Protein AF-A0A9P3LAI1-F1 (afdb_monomer_lite)

Organism: NCBI:txid48140

Foldseek 3Di:
DDPDDDDDDDLVRVLCVLLVVLVVVVVVVVVVCVVPPDPQDAAAADVVGDVLALVNLLVLLCCLLVPDDDDDLVSLQCNLVSLVSNLVLLLQSLVCSLVVNRDPCSNSRHDPDPSVLLSSLLSSLSSCLVPVVSLVSSCVSHVCVCCSQQVDDQDLDDLLVVLLVLVVVQVPALQRAPVSVVVSVVSLVSSLSSQSSQSSLSNSLSSLLSLLPDDDPDPVSVVSNVSSLVNLLCQQPPCSNDVSVNNAQSNVSSCLVQLVDQVSLLVSLLSLNLLSLLLCLLDHPCNVPRSVVSLVSHDLNSLPNHDLSSLLSNLLSVVSNCVRVHLVCLLDLSVLVVVLSCCLPPNLPSLVSNCLSALQPNPSVQVSVVCVVPVVQQNDSVSSSVSSVVVVVPFPLNSLLSSLLSDRLNRLLNCLVVFAAPQPPDPLSVVSVVVSVVDDPPDDDVVSSVSSSCRGNVWDADPQQRHGTHSDPVSCVNCCVVCVVVSVVRSVVVVVD

Radius of gyration: 27.03 Å; chains: 1; bounding box: 71×59×80 Å

Secondary structure (DSSP, 8-state):
---PPPPPPPHHHHHHHHHHHHHHHHHHHHHHHHHH----PPBPP-SSPPTTSHHHHHHHHHHHHT-SS---HHHHHHHHHHHHHHHHHHHHHHHHHHHS---GGGGG-B-S-HHHHHHHHHHHHHHHHH-HHHHHHHHHH-TTHHIIIIISPP--HHHHHHHHHHHHHHHH-TT--HHHHHHHHHHHHHHHT--HHHHHHHHHHHHHHHHHHSPPSSHHHHHHHHHHHHHHHHHHHSHHHHTTTSSHHHHHHHHHHHHT-HHHHHHHIIIIIHHHHHHHHHH-TTIIIIIHHHHHT--GGGGSS--HHHHHHHHHHHHHHHHHH-GGGGGSHHHHHHHHHHHHHH-SHHHHHGGGS-SS-THHHHHHHHHHH-GGGGSSHHHHHHHHHHHHT--HHHHHHHHHHHS-HHHHHHGGGTSS---TT-HHHHHHHHHHTT--TT---HHHHHHHHHHHHTPEEPTTTSS-EESSHHHHHHHHHHHHHHHHHHHHHTT--

Sequence (497 aa):
MSIVPRRQETVQEQVFARLASARMGSIMQTLGQTLFGDEFAAAPLRNPPIATGMTDTMGKIKAIVLKQGALTQDEYKQVPALLRRLRQLLRIYYDARLSGRKPAEFKYCDIQDISDVGLDLHECGITLQLMPTRLRALFRLAPDMDTFLLDEPLDLGKWRNEAFAATEAVAADPESNDDDRMTAFDKEDKAGKDLSAYQMAFFVGDILVAWVLLSPLDSTEERRAARAMERLVEYSSAPPYRKGQALGDSLTDAMRPLYGNTPALVRFAQAGGLPSLFDDWASATAKDGYIKSAVEALPVNAWEKQTPESLLGAMRGLVNKLEVDGEQIVNTRLFAHIVFQIYSRYGLPPFERAASLSDSCILFHFLHRRIARKPAQYRSYEAIRGLLRRYTHVARTTRKRCGWRILTVSGRWDCIDLYGCANEGCPEKRALHALRERRTRGVRDPEVEERLFKWGGESKACTNCNTVSYCSKECQSAHWSQHKKACKKKAETELEI

pLDDT: mean 92.21, std 8.82, range [33.09, 98.75]

Structure (mmCIF, N/CA/C/O backbone):
data_AF-A0A9P3LAI1-F1
#
_entry.id   AF-A0A9P3LAI1-F1
#
loop_
_atom_site.group_PDB
_atom_site.id
_atom_site.type_symbol
_atom_site.label_atom_id
_atom_site.label_alt_id
_atom_site.label_comp_id
_atom_site.label_asym_id
_atom_site.label_entity_id
_atom_site.label_seq_id
_atom_site.pdbx_PDB_ins_code
_atom_site.Cartn_x
_atom_site.Cartn_y
_atom_site.Cartn_z
_atom_site.occupancy
_atom_site.B_iso_or_equiv
_atom_site.auth_seq_id
_atom_site.auth_comp_id
_atom_site.auth_asym_id
_atom_site.auth_atom_id
_atom_site.pdbx_PDB_model_num
ATOM 1 N N . MET A 1 1 ? 14.830 35.643 26.448 1.00 39.66 1 MET A N 1
ATOM 2 C CA . MET A 1 1 ? 13.461 35.303 26.005 1.00 39.66 1 MET A CA 1
ATOM 3 C C . MET A 1 1 ? 12.897 34.299 26.992 1.00 39.66 1 MET A C 1
ATOM 5 O O . MET A 1 1 ? 13.431 33.204 27.085 1.00 39.66 1 MET A O 1
ATOM 9 N N . SER A 1 2 ? 11.915 34.711 27.795 1.00 33.09 2 SER A N 1
ATOM 10 C CA . SER A 1 2 ? 11.260 33.833 28.768 1.00 33.09 2 SER A CA 1
ATOM 11 C C . SER A 1 2 ? 10.443 32.790 28.005 1.00 33.09 2 SER A C 1
ATOM 13 O O . SER A 1 2 ? 9.542 33.154 27.250 1.00 33.09 2 SER A O 1
ATOM 15 N N . ILE A 1 3 ? 10.809 31.513 28.125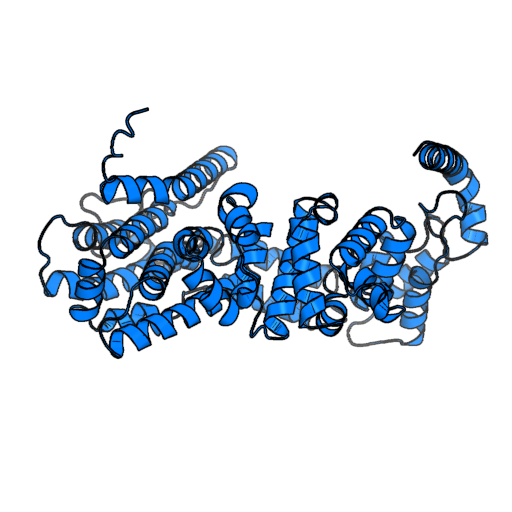 1.00 40.84 3 ILE A N 1
ATOM 16 C CA . ILE A 1 3 ? 10.052 30.404 27.540 1.00 40.84 3 ILE A CA 1
ATOM 17 C C . ILE A 1 3 ? 8.797 30.255 28.397 1.00 40.84 3 ILE A C 1
ATOM 19 O O . ILE A 1 3 ? 8.832 29.662 29.472 1.00 40.84 3 ILE A O 1
ATOM 23 N N . VAL A 1 4 ? 7.697 30.852 27.942 1.00 37.47 4 VAL A N 1
ATOM 24 C CA . VAL A 1 4 ? 6.373 30.603 28.514 1.00 37.47 4 VAL A CA 1
ATOM 25 C C . VAL A 1 4 ? 6.103 29.096 28.386 1.00 37.47 4 VAL A C 1
ATOM 27 O O . VAL A 1 4 ? 6.199 28.572 27.271 1.00 37.47 4 VAL A O 1
ATOM 30 N N . PRO A 1 5 ? 5.803 28.370 29.480 1.00 44.62 5 PRO A N 1
ATOM 31 C CA . PRO A 1 5 ? 5.506 26.947 29.396 1.00 44.62 5 PRO A CA 1
ATOM 32 C C . PRO A 1 5 ? 4.287 26.740 28.493 1.00 44.62 5 PRO A C 1
ATOM 34 O O . PRO A 1 5 ? 3.225 27.317 28.737 1.00 44.62 5 PRO A O 1
ATOM 37 N N . ARG A 1 6 ? 4.424 25.926 27.437 1.00 55.66 6 ARG A N 1
ATOM 38 C CA . ARG A 1 6 ? 3.272 25.494 26.634 1.00 55.66 6 ARG A CA 1
ATOM 39 C C . ARG A 1 6 ? 2.295 24.770 27.561 1.00 55.66 6 ARG A C 1
ATOM 41 O O . ARG A 1 6 ? 2.678 23.803 28.218 1.00 55.66 6 ARG A O 1
ATOM 48 N N . ARG A 1 7 ? 1.044 25.239 27.610 1.00 74.31 7 ARG A N 1
ATOM 49 C CA . ARG A 1 7 ? -0.066 24.530 28.260 1.00 74.31 7 ARG A CA 1
ATOM 50 C C . ARG A 1 7 ? -0.100 23.093 27.729 1.00 74.31 7 ARG A C 1
ATOM 52 O O . ARG A 1 7 ? -0.010 22.897 26.520 1.00 74.31 7 ARG A O 1
ATOM 59 N N . GLN A 1 8 ? -0.211 22.109 28.621 1.00 74.56 8 GLN A N 1
ATOM 60 C CA . GLN A 1 8 ? -0.425 20.723 28.209 1.00 74.56 8 GLN A CA 1
ATOM 61 C C . GLN A 1 8 ? -1.781 20.614 27.507 1.00 74.56 8 GLN A C 1
ATOM 63 O O . GLN A 1 8 ? -2.802 21.009 28.071 1.00 74.56 8 GLN A O 1
ATOM 68 N N . GLU A 1 9 ? -1.768 20.105 26.277 1.00 83.81 9 GLU A N 1
ATOM 69 C CA . GLU A 1 9 ? -2.979 19.841 25.502 1.00 83.81 9 GLU A CA 1
ATOM 70 C C . GLU A 1 9 ? -3.813 18.757 26.188 1.00 83.81 9 GLU A C 1
ATOM 72 O O . GLU A 1 9 ? -3.302 17.708 26.597 1.00 83.81 9 GLU A O 1
ATOM 77 N N . THR A 1 10 ? -5.114 19.000 26.297 1.00 90.25 10 THR A N 1
ATOM 78 C CA . THR A 1 10 ? -6.090 18.018 26.770 1.00 90.25 10 THR A CA 1
ATOM 79 C C . THR A 1 10 ? -6.171 16.826 25.811 1.00 90.25 10 THR A C 1
ATOM 81 O O . THR A 1 10 ? -5.845 16.933 24.628 1.00 90.25 10 THR A O 1
ATOM 84 N N . VAL A 1 11 ? -6.656 15.675 26.294 1.00 89.12 11 VAL A N 1
ATOM 85 C CA . VAL A 1 11 ? -6.874 14.492 25.435 1.00 89.12 11 VAL A CA 1
ATOM 86 C C . VAL A 1 11 ? -7.787 14.834 24.254 1.00 89.12 11 VAL A C 1
ATOM 88 O O . VAL A 1 11 ? -7.514 14.416 23.138 1.00 89.12 11 VAL A O 1
ATOM 91 N N . GLN A 1 12 ? -8.827 15.643 24.471 1.00 89.94 12 GLN A N 1
ATOM 92 C CA . GLN A 1 12 ? -9.755 16.055 23.413 1.00 89.94 12 GLN A CA 1
ATOM 93 C C . GLN A 1 12 ? -9.075 16.899 22.325 1.00 89.94 12 GLN A C 1
ATOM 95 O O . GLN A 1 12 ? -9.299 16.653 21.142 1.00 89.94 12 GLN A O 1
ATOM 100 N N . GLU A 1 13 ? -8.215 17.850 22.703 1.00 91.88 13 GLU A N 1
ATOM 101 C CA . GLU A 1 13 ? -7.439 18.655 21.745 1.00 91.88 13 GLU A CA 1
ATOM 102 C C . GLU A 1 13 ? -6.497 17.767 20.914 1.00 91.88 13 GLU A C 1
ATOM 104 O O . GLU A 1 13 ? -6.423 17.913 19.692 1.00 91.88 13 GLU A O 1
ATOM 109 N N . GLN A 1 14 ? -5.851 16.783 21.547 1.00 92.44 14 GLN A N 1
ATOM 110 C CA . GLN A 1 14 ? -4.977 15.828 20.858 1.00 92.44 14 GLN A CA 1
ATOM 111 C C . GLN A 1 14 ? -5.746 14.888 19.915 1.00 92.44 14 GLN A C 1
ATOM 113 O O . GLN A 1 14 ? -5.283 14.630 18.802 1.00 92.44 14 GLN A O 1
ATOM 118 N N . VAL A 1 15 ? -6.924 14.393 20.322 1.00 93.56 15 VAL A N 1
ATOM 119 C CA . VAL A 1 15 ? -7.816 13.595 19.458 1.00 93.56 15 VAL A CA 1
ATOM 120 C C . VAL A 1 15 ? -8.216 14.413 18.233 1.00 93.56 15 VAL A C 1
ATOM 122 O O . VAL A 1 15 ? -8.055 13.951 17.104 1.00 93.56 15 VAL A O 1
ATOM 125 N N . PHE A 1 16 ? -8.668 15.653 18.436 1.00 92.62 16 PHE A N 1
ATOM 126 C CA . PHE A 1 16 ? -9.058 16.544 17.346 1.00 92.62 16 PHE A CA 1
ATOM 127 C C . PHE A 1 16 ? -7.908 16.781 16.358 1.00 92.62 16 PHE A C 1
ATOM 129 O O . PHE A 1 16 ? -8.103 16.670 15.146 1.00 92.62 16 PHE A O 1
ATOM 136 N N . ALA A 1 17 ? -6.701 17.051 16.864 1.00 90.75 17 ALA A N 1
ATOM 137 C CA . ALA A 1 17 ? -5.518 17.258 16.034 1.00 90.75 17 ALA A CA 1
ATOM 138 C C . ALA A 1 17 ? -5.156 16.013 15.205 1.00 90.75 17 ALA A C 1
ATOM 140 O O . ALA A 1 17 ? -4.794 16.138 14.034 1.00 90.75 17 ALA A O 1
ATOM 141 N N . ARG A 1 18 ? -5.286 14.809 15.778 1.00 90.56 18 ARG A N 1
ATOM 142 C CA . ARG A 1 18 ? -5.008 13.548 15.068 1.00 90.56 18 ARG A CA 1
ATOM 143 C C . ARG A 1 18 ? -6.061 13.217 14.010 1.00 90.56 18 ARG A C 1
ATOM 145 O O . ARG A 1 18 ? -5.693 12.770 12.929 1.00 90.56 18 ARG A O 1
ATOM 152 N N . LEU A 1 19 ? -7.330 13.536 14.266 1.00 92.38 19 LEU A N 1
ATOM 153 C CA . LEU A 1 19 ? -8.432 13.334 13.316 1.00 92.38 19 LEU A CA 1
ATOM 154 C C . LEU A 1 19 ? -8.432 14.315 12.136 1.00 92.38 19 LEU A C 1
ATOM 156 O O . LEU A 1 19 ? -9.114 14.064 11.143 1.00 92.38 19 LEU A O 1
ATOM 160 N N . ALA A 1 20 ? -7.705 15.434 12.221 1.00 88.75 20 ALA A N 1
ATOM 161 C CA . ALA A 1 20 ? -7.793 16.520 11.243 1.00 88.75 20 ALA A CA 1
ATOM 162 C C . ALA A 1 20 ? -7.550 16.061 9.793 1.00 88.75 20 ALA A C 1
ATOM 164 O O . ALA A 1 20 ? -8.259 16.486 8.882 1.00 88.75 20 ALA A O 1
ATOM 165 N N . SER A 1 21 ? -6.584 15.163 9.577 1.00 83.31 21 SER A N 1
ATOM 166 C CA . SER A 1 21 ? -6.278 14.652 8.236 1.00 83.31 21 SER A CA 1
ATOM 167 C C . SER A 1 21 ? -7.351 13.705 7.707 1.00 83.31 21 SER A C 1
ATOM 169 O O . SER A 1 21 ? -7.763 13.857 6.560 1.00 83.31 21 SER A O 1
ATOM 171 N N . ALA A 1 22 ? -7.829 12.774 8.536 1.00 87.75 22 ALA A N 1
ATOM 172 C CA . ALA A 1 22 ? -8.884 11.837 8.157 1.00 87.75 22 ALA A CA 1
ATOM 173 C C . ALA A 1 22 ? -10.193 12.580 7.838 1.00 87.75 22 ALA A C 1
ATOM 175 O O . ALA A 1 22 ? -10.850 12.298 6.838 1.00 87.75 22 ALA A O 1
ATOM 176 N N . ARG A 1 23 ? -10.527 13.611 8.630 1.00 89.19 23 ARG A N 1
ATOM 177 C CA . ARG A 1 23 ? -11.674 14.497 8.373 1.00 89.19 23 ARG A CA 1
ATOM 178 C C . ARG A 1 23 ? -11.537 15.252 7.056 1.00 89.19 23 ARG A C 1
ATOM 180 O O . ARG A 1 23 ? -12.503 15.334 6.310 1.00 89.19 23 ARG A O 1
ATOM 187 N N . MET A 1 24 ? -10.350 15.777 6.747 1.00 84.62 24 MET A N 1
ATOM 188 C CA . MET A 1 24 ? -10.107 16.431 5.458 1.00 84.62 24 MET A CA 1
ATOM 189 C C . MET A 1 24 ? -10.285 15.455 4.286 1.00 84.62 24 MET A C 1
ATOM 191 O O . MET A 1 24 ? -10.899 15.814 3.284 1.00 84.62 24 MET A O 1
ATOM 195 N N . GLY A 1 25 ? -9.800 14.216 4.427 1.00 81.69 25 GLY A N 1
ATOM 196 C CA . GLY A 1 25 ? -10.002 13.155 3.437 1.00 81.69 25 GLY A CA 1
ATOM 197 C C . GLY A 1 25 ? -11.483 12.839 3.204 1.00 81.69 25 GLY A C 1
ATOM 198 O O . GLY A 1 25 ? -11.930 12.829 2.059 1.00 81.69 25 GLY A O 1
ATOM 199 N N . SER A 1 26 ? -12.258 12.675 4.281 1.00 82.50 26 SER A N 1
ATOM 200 C CA . SER A 1 26 ? -13.713 12.467 4.214 1.00 82.50 26 SER A CA 1
ATOM 201 C C . SER A 1 26 ? -14.430 13.643 3.536 1.00 82.50 26 SER A C 1
ATOM 203 O O . SER A 1 26 ? -15.194 13.421 2.603 1.00 82.50 26 SER A O 1
ATOM 205 N N . ILE A 1 27 ? -14.101 14.895 3.879 1.00 83.62 27 ILE A N 1
ATOM 206 C CA . ILE A 1 27 ? -14.678 16.085 3.223 1.00 83.62 27 ILE A CA 1
ATOM 207 C C . ILE A 1 27 ? -14.414 16.078 1.710 1.00 83.62 27 ILE A C 1
ATOM 209 O O . ILE A 1 27 ? -15.322 16.346 0.921 1.00 83.62 27 ILE A O 1
ATOM 213 N N . MET A 1 28 ? -13.185 15.761 1.289 1.00 81.06 28 MET A N 1
ATOM 214 C CA . MET A 1 28 ? -12.837 15.674 -0.134 1.00 81.06 28 MET A CA 1
ATOM 215 C C . MET A 1 28 ? -13.603 14.552 -0.844 1.00 81.06 28 MET A C 1
ATOM 217 O O . MET A 1 28 ? -14.041 14.731 -1.982 1.00 81.06 28 MET A O 1
ATOM 221 N N . GLN A 1 29 ? -13.808 13.420 -0.169 1.00 78.50 29 GLN A N 1
ATOM 222 C CA . GLN A 1 29 ? -14.599 12.310 -0.691 1.00 78.50 29 GLN A CA 1
ATOM 223 C C . GLN A 1 29 ? -16.074 12.698 -0.867 1.00 78.50 29 GLN A C 1
ATOM 225 O O . GLN A 1 29 ? -16.623 12.493 -1.951 1.00 78.50 29 GLN A O 1
ATOM 230 N N . THR A 1 30 ? -16.699 13.309 0.143 1.00 78.50 30 THR A N 1
ATOM 231 C CA . THR A 1 30 ? -18.092 13.783 0.081 1.00 78.50 30 THR A CA 1
ATOM 232 C C . THR A 1 30 ? -18.275 14.837 -1.015 1.00 78.50 30 THR A C 1
ATOM 234 O O . THR A 1 30 ? -19.259 14.805 -1.759 1.00 78.50 30 THR A O 1
ATOM 237 N N . LEU A 1 31 ? -17.309 15.751 -1.177 1.00 77.88 31 LEU A N 1
ATOM 238 C CA . LEU A 1 31 ? -17.317 16.728 -2.269 1.00 77.88 31 LEU A CA 1
ATOM 239 C C . LEU A 1 31 ? -17.274 16.032 -3.636 1.00 77.88 31 LEU A C 1
ATOM 241 O O . LEU A 1 31 ? -18.056 16.372 -4.522 1.00 77.88 31 LEU A O 1
ATOM 245 N N . GLY A 1 32 ? -16.412 15.024 -3.794 1.00 76.12 32 GLY A N 1
ATOM 246 C CA . GLY A 1 32 ? -16.351 14.206 -5.004 1.00 76.12 32 GLY A CA 1
ATOM 247 C C . GLY A 1 32 ? -17.676 13.499 -5.302 1.00 76.12 32 GLY A C 1
ATOM 248 O O . GLY A 1 32 ? -18.183 13.595 -6.416 1.00 76.12 32 GLY A O 1
ATOM 249 N N . GLN A 1 33 ? -18.289 12.858 -4.305 1.00 77.56 33 GLN A N 1
ATOM 250 C CA . GLN A 1 33 ? -19.597 12.205 -4.461 1.00 77.56 33 GLN A CA 1
ATOM 251 C C . GLN A 1 33 ? -20.697 13.195 -4.857 1.00 77.56 33 GLN A C 1
ATOM 253 O O . GLN A 1 33 ? -21.538 12.879 -5.694 1.00 77.56 33 GLN A O 1
ATOM 258 N N . THR A 1 34 ? -20.673 14.406 -4.302 1.00 76.00 34 THR A N 1
ATOM 259 C CA . THR A 1 34 ? -21.650 15.453 -4.637 1.00 76.00 34 THR A CA 1
ATOM 260 C C . THR A 1 34 ? -21.491 15.936 -6.081 1.00 76.00 34 THR A C 1
ATOM 262 O O . THR A 1 34 ? -22.483 16.208 -6.753 1.00 76.00 34 THR A O 1
ATOM 265 N N . LEU A 1 35 ? -20.252 16.036 -6.573 1.00 75.75 35 LEU A N 1
ATOM 266 C CA . LEU A 1 35 ? -19.952 16.515 -7.925 1.00 75.75 35 LEU A CA 1
ATOM 267 C C . LEU A 1 35 ? -20.168 15.453 -9.011 1.00 75.75 35 LEU A C 1
ATOM 269 O O . LEU A 1 35 ? -20.557 15.801 -10.124 1.00 75.75 35 LEU A O 1
ATOM 273 N N . PHE A 1 36 ? -19.902 14.182 -8.705 1.00 72.12 36 PHE A N 1
ATOM 274 C CA . PHE A 1 36 ? -19.889 13.097 -9.694 1.00 72.12 36 PHE A CA 1
ATOM 275 C C . PHE A 1 36 ? -21.018 12.069 -9.518 1.00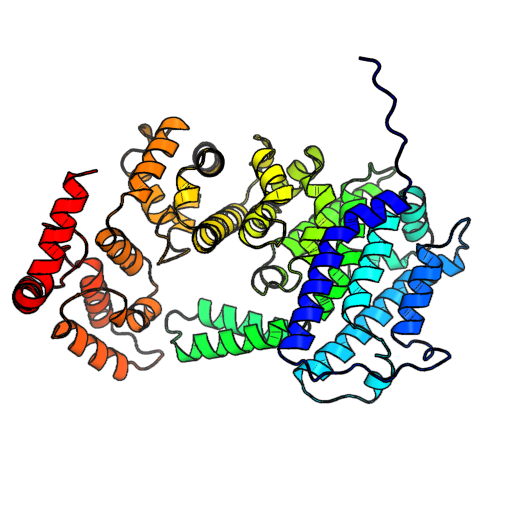 72.12 36 PHE A C 1
ATOM 277 O O . PHE A 1 36 ? -21.185 11.213 -10.383 1.00 72.12 36 PHE A O 1
ATOM 284 N N . GLY A 1 37 ? -21.813 12.189 -8.450 1.00 57.03 37 GLY A N 1
ATOM 285 C CA . GLY A 1 37 ? -22.948 11.325 -8.133 1.00 57.03 37 GLY A CA 1
ATOM 286 C C . GLY A 1 37 ? -22.533 9.979 -7.528 1.00 57.03 37 GLY A C 1
ATOM 287 O O . GLY A 1 37 ? -21.796 9.205 -8.132 1.00 57.03 37 GLY A O 1
ATOM 288 N N . ASP A 1 38 ? -23.052 9.664 -6.341 1.00 69.06 38 ASP A N 1
ATOM 289 C CA . ASP A 1 38 ? -23.030 8.315 -5.761 1.00 69.06 38 ASP A CA 1
ATOM 290 C C . ASP A 1 38 ? -24.464 7.960 -5.353 1.00 69.06 38 ASP A C 1
ATOM 292 O O . ASP A 1 38 ? -25.012 8.506 -4.398 1.00 69.06 38 ASP A O 1
ATOM 296 N N . GLU A 1 39 ? -25.119 7.097 -6.128 1.00 69.69 39 GLU A N 1
ATOM 297 C CA . GLU A 1 39 ? -26.556 6.826 -5.975 1.00 69.69 39 GLU A CA 1
ATOM 298 C C . GLU A 1 39 ? -26.873 5.827 -4.843 1.00 69.69 39 GLU A C 1
ATOM 300 O O . GLU A 1 39 ? -28.042 5.552 -4.550 1.00 69.69 39 GLU A O 1
ATOM 305 N N . PHE A 1 40 ? -25.860 5.252 -4.181 1.00 87.75 40 PHE A N 1
ATOM 306 C CA . PHE A 1 40 ? -26.084 4.211 -3.178 1.00 87.75 40 PHE A CA 1
ATOM 307 C C . PHE A 1 40 ? -26.297 4.768 -1.761 1.00 87.75 40 PHE A C 1
ATOM 309 O O . PHE A 1 40 ? -25.362 4.941 -0.982 1.00 87.75 40 PHE A O 1
ATOM 316 N N . ALA A 1 41 ? -27.562 4.970 -1.389 1.00 87.38 41 ALA A N 1
ATOM 317 C CA . ALA A 1 41 ? -27.939 5.415 -0.047 1.00 87.38 41 ALA A CA 1
ATOM 318 C C . ALA A 1 41 ? -28.074 4.268 0.977 1.00 87.38 41 ALA A C 1
ATOM 320 O O . ALA A 1 41 ? -28.590 3.180 0.667 1.00 87.38 41 ALA A O 1
ATOM 321 N N . ALA A 1 42 ? -27.675 4.570 2.218 1.00 90.62 42 ALA A N 1
ATOM 322 C CA . ALA A 1 42 ? -27.919 3.774 3.422 1.00 90.62 42 ALA A CA 1
ATOM 323 C C . ALA A 1 42 ? -29.424 3.591 3.714 1.00 90.62 42 ALA A C 1
ATOM 325 O O . ALA A 1 42 ? -30.289 4.144 3.025 1.00 90.62 42 ALA A O 1
ATOM 326 N N . ALA A 1 43 ? -29.764 2.770 4.712 1.00 91.69 43 ALA A N 1
ATOM 327 C CA . ALA A 1 43 ? -31.156 2.636 5.130 1.00 91.69 43 ALA A CA 1
ATOM 328 C C . ALA A 1 43 ? -31.648 3.929 5.812 1.00 91.69 43 ALA A C 1
ATOM 330 O O . ALA A 1 43 ? -30.858 4.594 6.484 1.00 91.69 43 ALA A O 1
ATOM 331 N N . PRO A 1 44 ? -32.940 4.290 5.675 1.00 91.56 44 PRO A N 1
ATOM 332 C CA . PRO A 1 44 ? -33.475 5.496 6.296 1.00 91.56 44 PRO A CA 1
ATOM 333 C C . PRO A 1 44 ? -33.265 5.505 7.811 1.00 91.56 44 PRO A C 1
ATOM 335 O O . PRO A 1 44 ? -33.574 4.523 8.493 1.00 91.56 44 PRO A O 1
ATOM 338 N N . LEU A 1 45 ? -32.798 6.641 8.328 1.00 92.44 45 LEU A N 1
ATOM 339 C CA . LEU A 1 45 ? -32.683 6.873 9.764 1.00 92.44 45 LEU A CA 1
ATOM 340 C C . LEU A 1 45 ? -34.056 6.811 10.440 1.00 92.44 45 LEU A C 1
ATOM 342 O O . LEU A 1 45 ? -35.075 7.218 9.875 1.00 92.44 45 LEU A O 1
ATOM 346 N N . ARG A 1 46 ? -34.072 6.329 11.684 1.00 91.31 46 ARG A N 1
ATOM 347 C CA . ARG A 1 46 ? -35.251 6.344 12.556 1.00 91.31 46 ARG A CA 1
ATOM 348 C C . ARG A 1 46 ? -34.962 7.127 13.829 1.00 91.31 46 ARG A C 1
ATOM 350 O O . ARG A 1 46 ? -33.819 7.212 14.267 1.00 91.31 46 ARG A O 1
ATOM 357 N N . ASN A 1 47 ? -36.016 7.676 14.425 1.00 89.06 47 ASN A N 1
ATOM 358 C CA . ASN A 1 47 ? -35.962 8.306 15.736 1.00 89.06 47 ASN A CA 1
ATOM 359 C C . ASN A 1 47 ? -37.013 7.645 16.653 1.00 89.06 47 ASN A C 1
ATOM 361 O O . ASN A 1 47 ? -38.206 7.865 16.428 1.00 89.06 47 ASN A O 1
ATOM 365 N N . PRO A 1 48 ? -36.611 6.811 17.634 1.00 90.50 48 PRO A N 1
ATOM 366 C CA . PRO A 1 48 ? -35.230 6.455 17.992 1.00 90.50 48 PRO A CA 1
ATOM 367 C C . PRO A 1 48 ? -34.532 5.557 16.941 1.00 90.50 48 PRO A C 1
ATOM 369 O O . PRO A 1 48 ? -35.226 4.933 16.129 1.00 90.50 48 PRO A O 1
ATOM 372 N N . PRO A 1 49 ? -33.182 5.469 16.952 1.00 94.50 49 PRO A N 1
ATOM 373 C CA . PRO A 1 49 ? -32.425 4.565 16.081 1.00 94.50 49 PRO A CA 1
ATOM 374 C C . PRO A 1 49 ? -32.876 3.109 16.202 1.00 94.50 49 PRO A C 1
ATOM 376 O O . PRO A 1 49 ? -33.380 2.683 17.247 1.00 94.50 49 PRO A O 1
ATOM 379 N N . ILE A 1 50 ? -32.685 2.319 15.142 1.00 95.56 50 ILE A N 1
ATOM 380 C CA . ILE A 1 50 ? -33.079 0.908 15.168 1.00 95.56 50 ILE A CA 1
ATOM 381 C C . ILE A 1 50 ? -32.179 0.177 16.165 1.00 95.56 50 ILE A C 1
ATOM 383 O O . ILE A 1 50 ? -30.958 0.224 16.053 1.00 95.56 50 ILE A O 1
ATOM 387 N N . ALA A 1 51 ? -32.769 -0.538 17.126 1.00 96.56 51 ALA A N 1
ATOM 388 C CA . ALA A 1 51 ? -32.002 -1.347 18.069 1.00 96.56 51 ALA A CA 1
ATOM 389 C C . ALA A 1 51 ? -31.103 -2.337 17.311 1.00 96.56 51 ALA A C 1
ATOM 391 O O . ALA A 1 51 ? -31.581 -3.066 16.437 1.00 96.56 51 ALA A O 1
ATOM 392 N N . THR A 1 52 ? -29.810 -2.376 17.650 1.00 96.44 52 THR A N 1
ATOM 393 C CA . THR A 1 52 ? -28.757 -3.144 16.949 1.00 96.44 52 THR A CA 1
ATOM 394 C C . THR A 1 52 ? -28.496 -2.716 15.497 1.00 96.44 52 THR A C 1
ATOM 396 O O . THR A 1 52 ? -27.806 -3.427 14.759 1.00 96.44 52 THR A O 1
ATOM 399 N N . GLY A 1 53 ? -29.055 -1.578 15.084 1.00 97.62 53 GLY A N 1
ATOM 400 C CA . GLY A 1 53 ? -28.721 -0.862 13.858 1.00 97.62 53 GLY A CA 1
ATOM 401 C C . GLY A 1 53 ? -27.354 -0.192 13.948 1.00 97.62 53 GLY A C 1
ATOM 402 O O . GLY A 1 53 ? -26.714 -0.192 15.003 1.00 97.62 53 GLY A O 1
ATOM 403 N N . MET A 1 54 ? -26.881 0.353 12.836 1.00 97.75 54 MET A N 1
ATOM 404 C CA . MET A 1 54 ? -25.541 0.920 12.710 1.00 97.75 54 MET A CA 1
ATOM 405 C C . MET A 1 54 ? -25.402 2.163 13.590 1.00 97.75 54 MET A C 1
ATOM 407 O O . MET A 1 54 ? -24.467 2.230 14.389 1.00 97.75 54 MET A O 1
ATOM 411 N N . THR A 1 55 ? -26.383 3.073 13.542 1.00 97.31 55 THR A N 1
ATOM 412 C CA . THR A 1 55 ? -26.424 4.263 14.410 1.00 97.31 55 THR A CA 1
ATOM 413 C C . THR A 1 55 ? -26.497 3.892 15.898 1.00 97.31 55 THR A C 1
ATOM 415 O O . THR A 1 55 ? -25.725 4.420 16.695 1.00 97.31 55 THR A O 1
ATOM 418 N N . ASP A 1 56 ? -27.372 2.957 16.295 1.00 97.94 56 ASP A N 1
ATOM 419 C CA . ASP A 1 56 ? -27.483 2.504 17.699 1.00 97.94 56 ASP A CA 1
ATOM 420 C C . ASP A 1 56 ? -26.183 1.849 18.194 1.00 97.94 56 ASP A C 1
ATOM 422 O O . ASP A 1 56 ? -25.693 2.146 19.285 1.00 97.94 56 ASP A O 1
ATOM 426 N N . THR A 1 57 ? -25.591 0.978 17.372 1.00 98.31 57 THR A N 1
ATOM 427 C CA . THR A 1 57 ? -24.354 0.260 17.706 1.00 98.31 57 THR A CA 1
ATOM 428 C C . THR A 1 57 ? -23.185 1.230 17.878 1.00 98.31 57 THR A C 1
ATOM 430 O O . THR A 1 57 ? -22.490 1.166 18.894 1.00 98.31 57 THR A O 1
ATOM 433 N N . MET A 1 58 ? -22.993 2.161 16.936 1.00 97.88 58 MET A N 1
ATOM 434 C CA . MET A 1 58 ? -21.936 3.173 17.028 1.00 97.88 58 MET A CA 1
ATOM 435 C C . MET A 1 58 ? -22.167 4.114 18.216 1.00 97.88 58 MET A C 1
ATOM 437 O O . MET A 1 58 ? -21.246 4.368 18.993 1.00 97.88 58 MET A O 1
ATOM 441 N N . GLY A 1 59 ? -23.412 4.553 18.436 1.00 97.69 59 GLY A N 1
ATOM 442 C CA . GLY A 1 59 ? -23.785 5.379 19.584 1.00 97.69 59 GLY A CA 1
ATOM 443 C C . GLY A 1 59 ? -23.428 4.728 20.924 1.00 97.69 59 GLY A C 1
ATOM 444 O O . GLY A 1 59 ? -22.844 5.381 21.789 1.00 97.69 59 GLY A O 1
ATOM 445 N N . LYS A 1 60 ? -23.688 3.423 21.081 1.00 98.12 60 LYS A N 1
ATOM 446 C CA . LYS A 1 60 ? -23.303 2.654 22.279 1.00 98.12 60 LYS A CA 1
ATOM 447 C C . LYS A 1 60 ? -21.790 2.541 22.448 1.00 98.12 60 LYS A C 1
ATOM 449 O O . LYS A 1 60 ? -21.297 2.733 23.559 1.00 98.12 60 LYS A O 1
ATOM 454 N N . ILE A 1 61 ? -21.047 2.280 21.369 1.00 98.12 61 ILE A N 1
ATOM 455 C CA . ILE A 1 61 ? -19.576 2.249 21.413 1.00 98.12 61 ILE A CA 1
ATOM 456 C C . ILE A 1 61 ? -19.041 3.600 21.900 1.00 98.12 61 ILE A C 1
ATOM 458 O O . ILE A 1 61 ? -18.273 3.625 22.861 1.00 98.12 61 ILE A O 1
ATOM 462 N N . LYS A 1 62 ? -19.491 4.721 21.319 1.00 97.75 62 LYS A N 1
ATOM 463 C CA . LYS A 1 62 ? -19.075 6.071 21.743 1.00 97.75 62 LYS A CA 1
ATOM 464 C C . LYS A 1 62 ? -19.458 6.351 23.193 1.00 97.75 62 LYS A C 1
ATOM 466 O O . LYS A 1 62 ? -18.624 6.828 23.959 1.00 97.75 62 LYS A O 1
ATOM 471 N N . ALA A 1 63 ? -20.682 6.007 23.596 1.00 97.12 63 ALA A N 1
ATOM 472 C CA . ALA A 1 63 ? -21.161 6.212 24.961 1.00 97.12 63 ALA A CA 1
ATOM 473 C C . ALA A 1 63 ? -20.310 5.473 26.004 1.00 97.12 63 ALA A C 1
ATOM 475 O O . ALA A 1 63 ? -20.121 5.991 27.101 1.00 97.12 63 ALA A O 1
ATOM 476 N N . ILE A 1 64 ? -19.760 4.303 25.663 1.00 96.62 64 ILE A N 1
ATOM 477 C CA . ILE A 1 64 ? -18.848 3.554 26.533 1.00 96.62 64 ILE A CA 1
ATOM 478 C C . ILE A 1 64 ? -17.426 4.123 26.428 1.00 96.62 64 ILE A C 1
ATOM 480 O O . ILE A 1 64 ? -16.835 4.527 27.430 1.00 96.62 64 ILE A O 1
ATOM 484 N N . VAL A 1 65 ? -16.855 4.190 25.225 1.00 95.44 65 VAL A N 1
ATOM 485 C CA . VAL A 1 65 ? -15.433 4.504 25.010 1.00 95.44 65 VAL A CA 1
ATOM 486 C C . VAL A 1 65 ? -15.098 5.967 25.310 1.00 95.44 65 VAL A C 1
ATOM 488 O O . VAL A 1 65 ? -14.032 6.239 25.856 1.00 95.44 65 VAL A O 1
ATOM 491 N N . LEU A 1 66 ? -16.008 6.902 25.033 1.00 95.31 66 LEU A N 1
ATOM 492 C CA . LEU A 1 66 ? -15.788 8.343 25.208 1.00 95.31 66 LEU A CA 1
ATOM 493 C C . LEU A 1 66 ? -16.366 8.895 26.524 1.00 95.31 66 LEU A C 1
ATOM 495 O O . LEU A 1 66 ? -16.194 10.080 26.817 1.00 95.31 66 LEU A O 1
ATOM 499 N N . LYS A 1 67 ? -17.024 8.056 27.346 1.00 93.25 67 LYS A N 1
ATOM 500 C CA . LYS A 1 67 ? -17.613 8.458 28.640 1.00 93.25 67 LYS A CA 1
ATOM 501 C C . LYS A 1 67 ? -16.613 9.232 29.497 1.00 93.25 67 LYS A C 1
ATOM 503 O O . LYS A 1 67 ? -15.487 8.770 29.678 1.00 93.25 67 LYS A O 1
ATOM 508 N N . GLN A 1 68 ? -17.027 10.345 30.089 1.00 86.19 68 GLN A N 1
ATOM 509 C CA . GLN A 1 68 ? -16.236 11.023 31.114 1.00 86.19 68 GLN A CA 1
ATOM 510 C C . GLN A 1 68 ? -16.524 10.374 32.477 1.00 86.19 68 GLN A C 1
ATOM 512 O O . GLN A 1 68 ? -17.677 10.307 32.897 1.00 86.19 68 GLN A O 1
ATOM 517 N N . GLY A 1 69 ? -15.490 9.869 33.154 1.00 84.88 69 GLY A N 1
ATOM 518 C CA . GLY A 1 69 ? -15.604 9.242 34.478 1.00 84.88 69 GLY A CA 1
ATOM 519 C C . GLY A 1 69 ? -15.481 7.714 34.489 1.00 84.88 69 GLY A C 1
ATOM 520 O O . GLY A 1 69 ? -14.975 7.102 33.548 1.00 84.88 69 GLY A O 1
ATOM 521 N N . ALA A 1 70 ? -15.895 7.101 35.603 1.00 83.75 70 ALA A N 1
ATOM 522 C CA . ALA A 1 70 ? -15.759 5.665 35.821 1.00 83.75 70 ALA A CA 1
ATOM 523 C C . ALA A 1 70 ? -16.719 4.853 34.934 1.00 83.75 70 ALA A C 1
ATOM 525 O O . ALA A 1 70 ? -17.895 5.190 34.760 1.00 83.75 70 ALA A O 1
ATOM 526 N N . LEU A 1 71 ? -16.197 3.752 34.402 1.00 86.62 71 LEU A N 1
ATOM 527 C CA . LEU A 1 71 ? -16.956 2.751 33.664 1.00 86.62 71 LEU A CA 1
ATOM 528 C C . LEU A 1 71 ? -17.153 1.510 34.525 1.00 86.62 71 LEU A C 1
ATOM 530 O O . LEU A 1 71 ? -16.256 1.093 35.260 1.00 86.62 71 LEU A O 1
ATOM 534 N N . THR A 1 72 ? -18.329 0.916 34.398 1.00 89.75 72 THR A N 1
ATOM 535 C CA . THR A 1 72 ? -18.674 -0.369 34.994 1.00 89.75 72 THR A CA 1
ATOM 536 C C . THR A 1 72 ? -18.078 -1.513 34.174 1.00 89.75 72 THR A C 1
ATOM 538 O O . THR A 1 72 ? -17.778 -1.381 32.984 1.00 89.75 72 THR A O 1
ATOM 541 N N . GLN A 1 73 ? -17.909 -2.672 34.808 1.00 90.62 73 GLN A N 1
ATOM 542 C CA . GLN A 1 73 ? -17.460 -3.878 34.115 1.00 90.62 73 GLN A CA 1
ATOM 543 C C . GLN A 1 73 ? -18.442 -4.298 33.005 1.00 90.62 73 GLN A C 1
ATOM 545 O O . GLN A 1 73 ? -18.006 -4.748 31.946 1.00 90.62 73 GLN A O 1
ATOM 550 N N . ASP A 1 74 ? -19.745 -4.119 33.221 1.00 93.19 74 ASP A N 1
ATOM 551 C CA . ASP A 1 74 ? -20.780 -4.509 32.259 1.00 93.19 74 ASP A CA 1
ATOM 552 C C . ASP A 1 74 ? -20.823 -3.598 31.029 1.00 93.19 74 ASP A C 1
ATOM 554 O O . ASP A 1 74 ? -21.129 -4.067 29.933 1.00 93.19 74 ASP A O 1
ATOM 558 N N . GLU A 1 75 ? -20.449 -2.322 31.163 1.00 94.94 75 GLU A N 1
ATOM 559 C CA . GLU A 1 75 ? -20.240 -1.436 30.011 1.00 94.94 75 GLU A CA 1
ATOM 560 C C . GLU A 1 75 ? -19.087 -1.945 29.132 1.00 94.94 75 GLU A C 1
ATOM 562 O O . GLU A 1 75 ? -19.251 -2.094 27.923 1.00 94.94 75 GLU A O 1
ATOM 567 N N . TYR A 1 76 ? -17.935 -2.293 29.717 1.00 94.50 76 TYR A N 1
ATOM 568 C CA . TYR A 1 76 ? -16.792 -2.776 28.934 1.00 94.50 76 TYR A CA 1
ATOM 569 C C . TYR A 1 76 ? -17.054 -4.111 28.232 1.00 94.50 76 TYR A C 1
ATOM 571 O O . TYR A 1 76 ? -16.679 -4.268 27.070 1.00 94.50 76 TYR A O 1
ATOM 579 N N . LYS A 1 77 ? -17.726 -5.058 28.899 1.00 95.69 77 LYS A N 1
ATOM 580 C CA . LYS A 1 77 ? -18.038 -6.383 28.330 1.00 95.69 77 LYS A CA 1
ATOM 581 C C . LYS A 1 77 ? -18.837 -6.317 27.025 1.00 95.69 77 LYS A C 1
ATOM 583 O O . LYS A 1 77 ? -18.763 -7.249 26.231 1.00 95.69 77 LYS A O 1
ATOM 588 N N . GLN A 1 78 ? -19.583 -5.238 26.792 1.00 96.44 78 GLN A N 1
ATOM 589 C CA . GLN A 1 78 ? -20.380 -5.067 25.576 1.00 96.44 78 GLN A CA 1
ATOM 590 C C . GLN A 1 78 ? -19.537 -4.682 24.353 1.00 96.44 78 GLN A C 1
ATOM 592 O O . GLN A 1 78 ? -19.945 -4.957 23.225 1.00 96.44 78 GLN A O 1
ATOM 597 N N . VAL A 1 79 ? -18.367 -4.063 24.548 1.00 97.75 79 VAL A N 1
ATOM 598 C CA . VAL A 1 79 ? -17.582 -3.452 23.461 1.00 97.75 79 VAL A CA 1
ATOM 599 C C . VAL A 1 79 ? -17.202 -4.452 22.356 1.00 97.75 79 VAL A C 1
ATOM 601 O O . VAL A 1 79 ? -17.490 -4.145 21.198 1.00 97.75 79 VAL A O 1
ATOM 604 N N . PRO A 1 80 ? -16.653 -5.655 22.638 1.00 98.06 80 PRO A N 1
ATOM 605 C CA . PRO A 1 80 ? -16.311 -6.611 21.578 1.00 98.06 80 PRO A CA 1
ATOM 606 C C . PRO A 1 80 ? -17.526 -7.043 20.744 1.00 98.06 80 PRO A C 1
ATOM 608 O O . PRO A 1 80 ? -17.457 -7.105 19.517 1.00 98.06 80 PRO A O 1
ATOM 611 N N . ALA A 1 81 ? -18.672 -7.290 21.387 1.00 98.19 81 ALA A N 1
ATOM 612 C CA . ALA A 1 81 ? -19.903 -7.675 20.696 1.00 98.19 81 ALA A CA 1
ATOM 613 C C . ALA A 1 81 ? -20.447 -6.541 19.810 1.00 98.19 81 ALA A C 1
ATOM 615 O O . ALA A 1 81 ? -20.860 -6.789 18.677 1.00 98.19 81 ALA A O 1
ATOM 616 N N . LEU A 1 82 ? -20.394 -5.294 20.291 1.00 98.50 82 LEU A N 1
ATOM 617 C CA . LEU A 1 82 ? -20.778 -4.117 19.509 1.00 98.50 82 LEU A CA 1
ATOM 618 C C . LEU A 1 82 ? -19.857 -3.919 18.295 1.00 98.50 82 LEU A C 1
ATOM 620 O O . LEU A 1 82 ? -20.346 -3.676 17.195 1.00 98.50 82 LEU A O 1
ATOM 624 N N . LEU A 1 83 ? -18.541 -4.088 18.457 1.00 98.50 83 LEU A N 1
ATOM 625 C CA . LEU A 1 83 ? -17.580 -3.979 17.354 1.00 98.50 83 LEU A CA 1
ATOM 626 C C . LEU A 1 83 ? -17.796 -5.062 16.287 1.00 98.50 83 LEU A C 1
ATOM 628 O O . LEU A 1 83 ? -17.772 -4.763 15.093 1.00 98.50 83 LEU A O 1
ATOM 632 N N . ARG A 1 84 ? -18.073 -6.311 16.687 1.00 98.44 84 ARG A N 1
ATOM 633 C CA . ARG A 1 84 ? -18.431 -7.381 15.738 1.00 98.44 84 ARG A CA 1
ATOM 634 C C . ARG A 1 84 ? -19.752 -7.108 15.034 1.00 98.44 84 ARG A C 1
ATOM 636 O O . ARG A 1 84 ? -19.856 -7.337 13.830 1.00 98.44 84 ARG A O 1
ATOM 643 N N . ARG A 1 85 ? -20.747 -6.580 15.755 1.00 98.25 85 ARG A N 1
ATOM 644 C CA . ARG A 1 85 ? -22.016 -6.168 15.148 1.00 98.25 85 ARG A CA 1
ATOM 645 C C . ARG A 1 85 ? -21.792 -5.075 14.107 1.00 98.25 85 ARG A C 1
ATOM 647 O O . ARG A 1 85 ? -22.330 -5.175 13.009 1.00 98.25 85 ARG A O 1
ATOM 654 N N . LEU A 1 86 ? -20.963 -4.081 14.409 1.00 98.38 86 LEU A N 1
ATOM 655 C CA . LEU A 1 86 ? -20.624 -3.026 13.460 1.00 98.38 86 LEU A CA 1
ATOM 656 C C . LEU A 1 86 ? -19.892 -3.583 12.229 1.00 98.38 86 LEU A C 1
ATOM 658 O O . LEU A 1 86 ? -20.292 -3.276 11.108 1.00 98.38 86 LEU A O 1
ATOM 662 N N . ARG A 1 87 ? -18.910 -4.478 12.419 1.00 98.12 87 ARG A N 1
ATOM 663 C CA . ARG A 1 87 ? -18.225 -5.198 11.326 1.00 98.12 87 ARG A CA 1
ATOM 664 C C . ARG A 1 87 ? -19.225 -5.934 10.422 1.00 98.12 87 ARG A C 1
ATOM 666 O O . ARG A 1 87 ? -19.144 -5.829 9.202 1.00 98.12 87 ARG A O 1
ATOM 673 N N . GLN A 1 88 ? -20.207 -6.622 11.007 1.00 98.38 88 GLN A N 1
ATOM 674 C CA . GLN A 1 88 ? -21.270 -7.302 10.258 1.00 98.38 88 GLN A CA 1
ATOM 675 C C . GLN A 1 88 ? -22.134 -6.318 9.450 1.00 98.38 88 GLN A C 1
ATOM 677 O O . GLN A 1 88 ? -22.457 -6.581 8.294 1.00 98.38 88 GLN A O 1
ATOM 682 N N . LEU A 1 89 ? -22.520 -5.187 10.044 1.00 98.44 89 LEU A N 1
ATOM 683 C CA . LEU A 1 89 ? -23.348 -4.176 9.380 1.00 98.44 89 LEU A CA 1
ATOM 684 C C . LEU A 1 89 ? -22.611 -3.474 8.236 1.00 98.44 89 LEU A C 1
ATOM 686 O O . LEU A 1 89 ? -23.217 -3.212 7.197 1.00 98.44 89 LEU A O 1
ATOM 690 N N . LEU A 1 90 ? -21.311 -3.21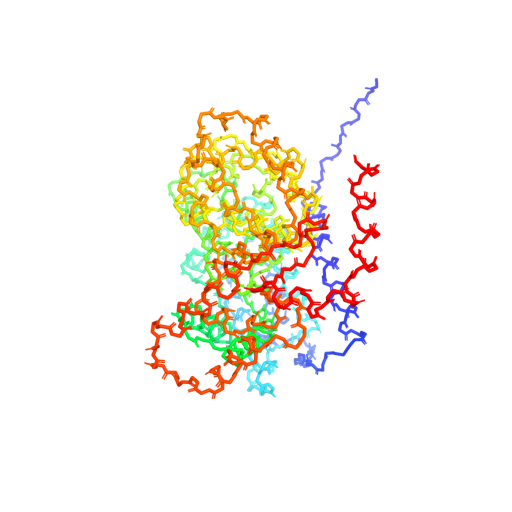3 8.398 1.00 98.12 90 LEU A N 1
ATOM 691 C CA . LEU A 1 90 ? -20.446 -2.709 7.331 1.00 98.12 90 LEU A CA 1
ATOM 692 C C . LEU A 1 90 ? -20.392 -3.700 6.165 1.00 98.12 90 LEU A C 1
ATOM 694 O O . LEU A 1 90 ? -20.615 -3.310 5.020 1.00 98.12 90 LEU A O 1
ATOM 698 N N . ARG A 1 91 ? -20.205 -4.993 6.451 1.00 97.88 91 ARG A N 1
ATOM 699 C CA . ARG A 1 91 ? -20.225 -6.044 5.427 1.00 97.88 91 ARG A CA 1
ATOM 700 C C . ARG A 1 91 ? -21.548 -6.085 4.663 1.00 97.88 91 ARG A C 1
ATOM 702 O O . ARG A 1 91 ? -21.535 -6.072 3.436 1.00 97.88 91 ARG A O 1
ATOM 709 N N . ILE A 1 92 ? -22.684 -6.056 5.366 1.00 98.06 92 ILE A N 1
ATOM 710 C CA . ILE A 1 92 ? -24.018 -6.009 4.740 1.00 98.06 92 ILE A CA 1
ATOM 711 C C . ILE A 1 92 ? -24.153 -4.780 3.829 1.00 98.06 92 ILE A C 1
ATOM 713 O O . ILE A 1 92 ? -24.649 -4.902 2.707 1.00 98.06 92 ILE A O 1
ATOM 717 N N . TYR A 1 93 ? -23.701 -3.610 4.288 1.00 97.69 93 TYR A N 1
ATOM 718 C CA . TYR A 1 93 ? -23.768 -2.374 3.512 1.00 97.69 93 TYR A CA 1
ATOM 719 C C . TYR A 1 93 ? -22.938 -2.457 2.222 1.00 97.69 93 TYR A C 1
ATOM 721 O O . TYR A 1 93 ? -23.471 -2.209 1.139 1.00 97.69 93 TYR A O 1
ATOM 729 N N . TYR A 1 94 ? -21.658 -2.840 2.309 1.00 96.75 94 TYR A N 1
ATOM 730 C CA . TYR A 1 94 ? -20.768 -2.878 1.142 1.00 96.75 94 TYR A CA 1
ATOM 731 C C . TYR A 1 94 ? -21.113 -4.010 0.170 1.00 96.75 94 TYR A C 1
ATOM 733 O O . TYR A 1 94 ? -21.048 -3.812 -1.044 1.00 96.75 94 TYR A O 1
ATOM 741 N N . ASP A 1 95 ? -21.588 -5.157 0.659 1.00 97.00 95 ASP A N 1
ATOM 742 C CA . ASP A 1 95 ? -22.096 -6.216 -0.214 1.00 97.00 95 ASP A CA 1
ATOM 743 C C . ASP A 1 95 ? -23.350 -5.764 -0.971 1.00 97.00 95 ASP A C 1
ATOM 745 O O . ASP A 1 95 ? -23.478 -6.039 -2.169 1.00 97.00 95 ASP A O 1
ATOM 749 N N . ALA A 1 96 ? -24.257 -5.033 -0.317 1.00 96.81 96 ALA A N 1
ATOM 750 C CA . ALA A 1 96 ? -25.426 -4.459 -0.975 1.00 96.81 96 ALA A CA 1
ATOM 751 C C . ALA A 1 96 ? -25.034 -3.391 -2.007 1.00 96.81 96 ALA A C 1
ATOM 753 O O . ALA A 1 96 ? -25.585 -3.380 -3.109 1.00 96.81 96 ALA A O 1
ATOM 754 N N . ARG A 1 97 ? -24.034 -2.557 -1.691 1.00 94.56 97 ARG A N 1
ATOM 755 C CA . ARG A 1 97 ? -23.480 -1.545 -2.602 1.00 94.56 97 ARG A CA 1
ATOM 756 C C . ARG A 1 97 ? -22.916 -2.166 -3.878 1.00 94.56 97 ARG A C 1
ATOM 758 O O . ARG A 1 97 ? -23.197 -1.697 -4.974 1.00 94.56 97 ARG A O 1
ATOM 765 N N . LEU A 1 98 ? -22.138 -3.236 -3.741 1.00 94.38 98 LEU A N 1
ATOM 766 C CA . LEU A 1 98 ? -21.421 -3.871 -4.853 1.00 94.38 98 LEU A CA 1
ATOM 767 C C . LEU A 1 98 ? -22.281 -4.836 -5.673 1.00 94.38 98 LEU A C 1
ATOM 769 O O . LEU A 1 98 ? -22.000 -5.077 -6.851 1.00 94.38 98 LEU A O 1
ATOM 773 N N . SER A 1 99 ? -23.310 -5.415 -5.050 1.00 94.81 99 SER A N 1
ATOM 774 C CA . SER A 1 99 ? -24.258 -6.313 -5.718 1.00 94.81 99 SER A CA 1
ATOM 775 C C . SER A 1 99 ? -25.489 -5.601 -6.282 1.00 94.81 99 SER A C 1
ATOM 777 O O . SER A 1 99 ? -26.202 -6.195 -7.088 1.00 94.81 99 SER A O 1
ATOM 779 N N . GLY A 1 100 ? -25.778 -4.375 -5.831 1.00 94.62 100 GLY A N 1
ATOM 780 C CA . GLY A 1 100 ? -27.030 -3.667 -6.112 1.00 94.62 100 GLY A CA 1
ATOM 781 C C . GLY A 1 100 ? -28.257 -4.269 -5.413 1.00 94.62 100 GLY A C 1
ATOM 782 O O . GLY A 1 100 ? -29.377 -3.815 -5.640 1.00 94.62 100 GLY A O 1
ATOM 783 N N . ARG A 1 101 ? -28.085 -5.295 -4.567 1.00 95.50 101 ARG A N 1
ATOM 784 C CA . ARG A 1 101 ? -29.178 -6.007 -3.889 1.00 95.50 101 ARG A CA 1
ATOM 785 C C . ARG A 1 101 ? -29.169 -5.684 -2.401 1.00 95.50 101 ARG A C 1
ATOM 787 O O . ARG A 1 101 ? -28.201 -5.982 -1.714 1.00 95.50 101 ARG A O 1
ATOM 794 N N . LYS A 1 102 ? -30.267 -5.123 -1.890 1.00 96.50 102 LYS A N 1
ATOM 795 C CA . LYS A 1 102 ? -30.441 -4.820 -0.461 1.00 96.50 102 LYS A CA 1
ATOM 796 C C . LYS A 1 102 ? -31.100 -6.020 0.245 1.00 96.50 102 LYS A C 1
ATOM 798 O O . LYS A 1 102 ? -32.298 -6.220 0.046 1.00 96.50 102 LYS A O 1
ATOM 803 N N . PRO A 1 103 ? -30.361 -6.843 1.020 1.00 96.94 103 PRO A N 1
ATOM 804 C CA . PRO A 1 103 ? -30.958 -7.942 1.783 1.00 96.94 103 PRO A CA 1
ATOM 805 C C . PRO A 1 103 ? -31.875 -7.414 2.899 1.00 96.94 103 PRO A C 1
ATOM 807 O O . PRO A 1 103 ? -31.868 -6.221 3.209 1.00 96.94 103 PRO A O 1
ATOM 810 N N . ALA A 1 104 ? -32.655 -8.291 3.538 1.00 97.00 104 ALA A N 1
ATOM 811 C CA . ALA A 1 104 ? -33.605 -7.897 4.587 1.00 97.00 104 ALA A CA 1
ATOM 812 C C . ALA A 1 104 ? -32.919 -7.192 5.773 1.00 97.00 104 ALA A C 1
ATOM 814 O O . ALA A 1 104 ? -33.483 -6.288 6.393 1.00 97.00 104 ALA A O 1
ATOM 815 N N . GLU A 1 105 ? -31.683 -7.582 6.067 1.00 97.44 105 GLU A N 1
ATOM 816 C CA . GLU A 1 105 ? -30.831 -7.033 7.113 1.00 97.44 105 GLU A CA 1
ATOM 817 C C . GLU A 1 105 ? -30.302 -5.635 6.777 1.00 97.44 105 GLU A C 1
ATOM 819 O O . GLU A 1 105 ? -29.905 -4.914 7.689 1.00 97.44 105 GLU A O 1
ATOM 824 N N . PHE A 1 106 ? -30.356 -5.201 5.511 1.00 97.44 106 PHE A N 1
ATOM 825 C CA . PHE A 1 106 ? -29.917 -3.861 5.107 1.00 97.44 106 PHE A CA 1
ATOM 826 C C . PHE A 1 106 ? -30.674 -2.756 5.852 1.00 97.44 106 PHE A C 1
ATOM 828 O O . PHE A 1 106 ? -30.138 -1.673 6.051 1.00 97.44 106 PHE A O 1
ATOM 835 N N . LYS A 1 107 ? -31.889 -3.034 6.348 1.00 96.81 107 LYS A N 1
ATOM 836 C CA . LYS A 1 107 ? -32.651 -2.109 7.204 1.00 96.81 107 LYS A CA 1
ATOM 837 C C . LYS A 1 107 ? -31.907 -1.678 8.478 1.00 96.81 107 LYS A C 1
ATOM 839 O O . LYS A 1 107 ? -32.287 -0.670 9.051 1.00 96.81 107 LYS A O 1
ATOM 844 N N . TYR A 1 108 ? -30.903 -2.439 8.926 1.00 98.06 108 TYR A N 1
ATOM 845 C CA . TYR A 1 108 ? -30.053 -2.122 10.081 1.00 98.06 108 TYR A CA 1
ATOM 846 C C . TYR A 1 108 ? -28.800 -1.316 9.708 1.00 98.06 108 TYR A C 1
ATOM 848 O O . TYR A 1 108 ? -28.028 -0.952 10.587 1.00 98.06 108 TYR A O 1
ATOM 856 N N . CYS A 1 109 ? -28.563 -1.047 8.424 1.00 97.12 109 CYS A N 1
ATOM 857 C CA . CYS A 1 109 ? -27.512 -0.141 7.964 1.00 97.12 109 CYS A CA 1
ATOM 858 C C . CYS A 1 109 ? -28.038 1.306 7.974 1.00 97.12 109 CYS A C 1
ATOM 860 O O . CYS A 1 109 ? -27.956 2.002 6.963 1.00 97.12 109 CYS A O 1
ATOM 862 N N . ASP A 1 110 ? -28.663 1.717 9.082 1.00 95.50 110 ASP A N 1
ATOM 863 C CA . ASP A 1 110 ? -29.214 3.051 9.304 1.00 95.50 110 ASP A CA 1
ATOM 864 C C . ASP A 1 110 ? -28.093 3.989 9.759 1.00 95.50 110 ASP A C 1
ATOM 866 O O . ASP A 1 110 ? -27.697 3.977 10.921 1.00 95.50 110 ASP A O 1
ATOM 870 N N . ILE A 1 111 ? -27.543 4.774 8.834 1.00 92.75 111 ILE A N 1
ATOM 871 C CA . ILE A 1 111 ? -26.524 5.797 9.105 1.00 92.75 111 ILE A CA 1
ATOM 872 C C . ILE A 1 111 ? -26.697 6.962 8.127 1.00 92.75 111 ILE A C 1
ATOM 874 O O . ILE A 1 111 ? -27.175 6.757 7.011 1.00 92.75 111 ILE A O 1
ATOM 878 N N . GLN A 1 112 ? -26.346 8.179 8.549 1.00 87.75 112 GLN A N 1
ATOM 879 C CA . GLN A 1 112 ? -26.426 9.359 7.688 1.00 87.75 112 GLN A CA 1
ATOM 880 C C . GLN A 1 112 ? -25.374 9.304 6.576 1.00 87.75 112 GLN A C 1
ATOM 882 O O . GLN A 1 112 ? -25.721 9.365 5.399 1.00 87.75 112 GLN A O 1
ATOM 887 N N . ASP A 1 113 ? -24.110 9.146 6.963 1.00 89.19 113 ASP A N 1
ATOM 888 C CA . ASP A 1 113 ? -22.973 8.987 6.066 1.00 89.19 113 ASP A CA 1
ATOM 889 C C . ASP A 1 113 ? -22.152 7.775 6.524 1.00 89.19 113 ASP A C 1
ATOM 891 O O . ASP A 1 113 ? -21.827 7.621 7.701 1.00 89.19 113 ASP A O 1
ATOM 895 N N . ILE A 1 114 ? -21.831 6.871 5.598 1.00 91.19 114 ILE A N 1
ATOM 896 C CA . ILE A 1 114 ? -21.046 5.676 5.923 1.00 91.19 114 ILE A CA 1
ATOM 897 C C . ILE A 1 114 ? -19.602 6.023 6.319 1.00 91.19 114 ILE A C 1
ATOM 899 O O . ILE A 1 114 ? -18.970 5.251 7.041 1.00 91.19 114 ILE A O 1
ATOM 903 N N . SER A 1 115 ? -19.080 7.168 5.869 1.00 86.31 115 SER A N 1
ATOM 904 C CA . SER A 1 115 ? -17.740 7.642 6.221 1.00 86.31 115 SER A CA 1
ATOM 905 C C . SER A 1 115 ? -17.638 8.102 7.679 1.00 86.31 115 SER A C 1
ATOM 907 O O . SER A 1 115 ? -16.566 7.969 8.277 1.00 86.31 115 SER A O 1
ATOM 909 N N . ASP A 1 116 ? -18.753 8.518 8.294 1.00 90.38 116 ASP A N 1
ATOM 910 C CA . ASP A 1 116 ? -18.796 8.879 9.716 1.00 90.38 116 ASP A CA 1
ATOM 911 C C . ASP A 1 116 ? -18.449 7.686 10.611 1.00 90.38 116 ASP A C 1
ATOM 913 O O . ASP A 1 116 ? -17.834 7.861 11.660 1.00 90.38 116 ASP A O 1
ATOM 917 N N . VAL A 1 117 ? -18.774 6.457 10.188 1.00 95.00 117 VAL A N 1
ATOM 918 C CA . VAL A 1 117 ? -18.493 5.245 10.974 1.00 95.00 117 VAL A CA 1
ATOM 919 C C . VAL A 1 117 ? -16.994 5.078 11.215 1.00 95.00 117 VAL A C 1
ATOM 921 O O . VAL A 1 117 ? -16.581 4.841 12.349 1.00 95.00 117 VAL A O 1
ATOM 924 N N . GLY A 1 118 ? -16.167 5.213 10.175 1.00 95.44 118 GLY A N 1
ATOM 925 C CA . GLY A 1 118 ? -14.713 5.108 10.305 1.00 95.44 118 GLY A CA 1
ATOM 926 C C . GLY A 1 118 ? -14.119 6.237 11.132 1.00 95.44 118 GLY A C 1
ATOM 927 O O . GLY A 1 118 ? -13.263 5.982 11.975 1.00 95.44 118 GLY A O 1
ATOM 928 N N . LEU A 1 119 ? -14.602 7.470 10.951 1.00 95.25 119 LEU A N 1
ATOM 929 C CA . LEU A 1 119 ? -14.141 8.623 11.731 1.00 95.25 119 LEU A CA 1
ATOM 930 C C . LEU A 1 119 ? -14.497 8.500 13.217 1.00 95.25 119 LEU A C 1
ATOM 932 O O . LEU A 1 119 ? -13.661 8.790 14.073 1.00 95.25 119 LEU A O 1
ATOM 936 N N . ASP A 1 120 ? -15.701 8.029 13.531 1.00 97.31 120 ASP A N 1
ATOM 937 C CA . ASP A 1 120 ? -16.149 7.774 14.900 1.00 97.31 120 ASP A CA 1
ATOM 938 C C . ASP A 1 120 ? -15.372 6.620 15.549 1.00 97.31 120 ASP A C 1
ATOM 940 O O . ASP A 1 120 ? -15.016 6.673 16.733 1.00 97.31 120 ASP A O 1
ATOM 944 N N . LEU A 1 121 ? -15.062 5.580 14.772 1.00 98.31 121 LEU A N 1
ATOM 945 C CA . LEU A 1 121 ? -14.177 4.496 15.186 1.00 98.31 121 LEU A CA 1
ATOM 946 C C . LEU A 1 121 ? -12.750 4.994 15.447 1.00 98.31 121 LEU A C 1
ATOM 948 O O . LEU A 1 121 ? -12.158 4.614 16.458 1.00 98.31 121 LEU A O 1
ATOM 952 N N . HIS A 1 122 ? -12.224 5.876 14.596 1.00 97.62 122 HIS A N 1
ATOM 953 C CA . HIS A 1 122 ? -10.913 6.499 14.776 1.00 97.62 122 HIS A CA 1
ATOM 954 C C . HIS A 1 122 ? -10.877 7.382 16.032 1.00 97.62 122 HIS A C 1
ATOM 956 O O . HIS A 1 122 ? -9.947 7.306 16.830 1.00 97.62 122 HIS A O 1
ATOM 962 N N . GLU A 1 123 ? -11.927 8.172 16.281 1.00 98.06 123 GLU A N 1
ATOM 963 C CA . GLU A 1 123 ? -12.074 8.969 17.507 1.00 98.06 123 GLU A CA 1
ATOM 964 C C . GLU A 1 123 ? -12.009 8.083 18.761 1.00 98.06 123 GLU A C 1
ATOM 966 O O . GLU A 1 123 ? -11.271 8.376 19.710 1.00 98.06 123 GLU A O 1
ATOM 971 N N . CYS A 1 124 ? -12.744 6.967 18.753 1.00 98.25 124 CYS A N 1
ATOM 972 C CA . CYS A 1 124 ? -12.726 5.980 19.831 1.00 98.25 124 CYS A CA 1
ATOM 973 C C . CYS A 1 124 ? -11.338 5.344 20.012 1.00 98.25 124 CYS A C 1
ATOM 975 O O . CYS A 1 124 ? -10.856 5.235 21.144 1.00 98.25 124 CYS A O 1
ATOM 977 N N . GLY A 1 125 ? -10.691 4.944 18.915 1.00 98.19 125 GLY A N 1
ATOM 978 C CA . GLY A 1 125 ? -9.366 4.327 18.916 1.00 98.19 125 GLY A CA 1
ATOM 979 C C . GLY A 1 125 ? -8.288 5.264 19.460 1.00 98.19 125 GLY A C 1
ATOM 980 O O . GLY A 1 125 ? -7.605 4.920 20.430 1.00 98.19 125 GLY A O 1
ATOM 981 N N . ILE A 1 126 ? -8.193 6.484 18.921 1.00 98.00 126 ILE A N 1
ATOM 982 C CA . ILE A 1 126 ? -7.248 7.511 19.385 1.00 98.00 126 ILE A CA 1
ATOM 983 C C . ILE A 1 126 ? -7.486 7.844 20.862 1.00 98.00 126 ILE A C 1
ATOM 985 O O . ILE A 1 126 ? -6.528 7.973 21.626 1.00 98.00 126 ILE A O 1
ATOM 989 N N . THR A 1 127 ? -8.745 7.952 21.299 1.00 97.19 127 THR A N 1
ATOM 990 C CA . THR A 1 127 ? -9.058 8.224 22.711 1.00 97.19 127 THR A CA 1
ATOM 991 C C . THR A 1 127 ? -8.493 7.135 23.622 1.00 97.19 127 THR A C 1
ATOM 993 O O . THR A 1 127 ? -7.851 7.443 24.627 1.00 97.19 127 THR A O 1
ATOM 996 N N . LEU A 1 128 ? -8.669 5.857 23.270 1.00 96.94 128 LEU A N 1
ATOM 997 C CA . LEU A 1 128 ? -8.103 4.740 24.032 1.00 96.94 128 LEU A CA 1
ATOM 998 C C . LEU A 1 128 ? -6.571 4.732 23.984 1.00 96.94 128 LEU A C 1
ATOM 1000 O O . LEU A 1 128 ? -5.932 4.497 25.010 1.00 96.94 128 LEU A O 1
ATOM 1004 N N . GLN A 1 129 ? -5.981 5.057 22.834 1.00 95.81 129 GLN A N 1
ATOM 1005 C CA . GLN A 1 129 ? -4.533 5.167 22.666 1.00 95.81 129 GLN A CA 1
ATOM 1006 C C . GLN A 1 129 ? -3.920 6.264 23.554 1.00 95.81 129 GLN A C 1
ATOM 1008 O O . GLN A 1 129 ? -2.844 6.073 24.120 1.00 95.81 129 GLN A O 1
ATOM 1013 N N . LEU A 1 130 ? -4.610 7.395 23.719 1.00 95.62 130 LEU A N 1
ATOM 1014 C CA . LEU A 1 130 ? -4.191 8.506 24.581 1.00 95.62 130 LEU A CA 1
ATOM 1015 C C . LEU A 1 130 ? -4.548 8.299 26.063 1.00 95.62 130 LEU A C 1
ATOM 1017 O O . LEU A 1 130 ? -4.091 9.061 26.916 1.00 95.62 130 LEU A O 1
ATOM 1021 N N . MET A 1 131 ? -5.330 7.266 26.396 1.00 95.62 131 MET A N 1
ATOM 1022 C CA . MET A 1 131 ? -5.741 6.936 27.765 1.00 95.62 131 MET A CA 1
ATOM 1023 C C . MET A 1 131 ? -5.334 5.499 28.157 1.00 95.62 131 MET A C 1
ATOM 1025 O O . MET A 1 131 ? -6.204 4.633 28.303 1.00 95.62 131 MET A O 1
ATOM 1029 N N . PRO A 1 132 ? -4.039 5.227 28.429 1.00 95.25 132 PRO A N 1
ATOM 1030 C CA . PRO A 1 132 ? -3.529 3.879 28.710 1.00 95.25 132 PRO A CA 1
ATOM 1031 C C . PRO A 1 132 ? -4.281 3.127 29.812 1.00 95.25 132 PRO A C 1
ATOM 1033 O O . PRO A 1 132 ? -4.564 1.939 29.684 1.00 95.25 132 PRO A O 1
ATOM 1036 N N . THR A 1 133 ? -4.652 3.815 30.895 1.00 94.56 133 THR A N 1
ATOM 1037 C CA . THR A 1 133 ? -5.418 3.223 32.004 1.00 94.56 133 THR A CA 1
ATOM 1038 C C . THR A 1 133 ? -6.782 2.712 31.543 1.00 94.56 133 THR A C 1
ATOM 1040 O O . THR A 1 133 ? -7.241 1.666 32.000 1.00 94.56 133 THR A O 1
ATOM 1043 N N . ARG A 1 134 ? -7.423 3.426 30.611 1.00 94.69 134 ARG A N 1
ATOM 1044 C CA . ARG A 1 134 ? -8.722 3.053 30.049 1.00 94.69 134 ARG A CA 1
ATOM 1045 C C . ARG A 1 134 ? -8.592 1.886 29.079 1.00 94.69 134 ARG A C 1
ATOM 1047 O O . ARG A 1 134 ? -9.371 0.944 29.173 1.00 94.69 134 ARG A O 1
ATOM 1054 N N . LEU A 1 135 ? -7.580 1.912 28.210 1.00 96.75 135 LEU A N 1
ATOM 1055 C CA . LEU A 1 135 ? -7.276 0.794 27.318 1.00 96.75 135 LEU A CA 1
ATOM 1056 C C . LEU A 1 135 ? -7.024 -0.496 28.111 1.00 96.75 135 LEU A C 1
ATOM 1058 O O . LEU A 1 135 ? -7.655 -1.518 27.853 1.00 96.75 135 LEU A O 1
ATOM 1062 N N . ARG A 1 136 ? -6.173 -0.438 29.141 1.00 96.50 136 ARG A N 1
ATOM 1063 C CA . ARG A 1 136 ? -5.919 -1.579 30.033 1.00 96.50 136 ARG A CA 1
ATOM 1064 C C . ARG A 1 136 ? -7.186 -2.066 30.725 1.00 96.50 136 ARG A C 1
ATOM 1066 O O . ARG A 1 136 ? -7.416 -3.270 30.811 1.00 96.50 136 ARG A O 1
ATOM 1073 N N . ALA A 1 137 ? -8.024 -1.146 31.206 1.00 95.06 137 ALA A N 1
ATOM 1074 C CA . ALA A 1 137 ? -9.293 -1.501 31.829 1.00 95.06 137 ALA A CA 1
ATOM 1075 C C . ALA A 1 137 ? -10.229 -2.231 30.854 1.00 95.06 137 ALA A C 1
ATOM 1077 O O . ALA A 1 137 ? -10.799 -3.245 31.250 1.00 95.06 137 ALA A O 1
ATOM 1078 N N . LEU A 1 138 ? -10.329 -1.777 29.599 1.00 96.19 138 LEU A N 1
ATOM 1079 C CA . LEU A 1 138 ? -11.100 -2.451 28.552 1.00 96.19 138 LEU A CA 1
ATOM 1080 C C . LEU A 1 138 ? -10.625 -3.896 28.360 1.00 96.19 138 LEU A C 1
ATOM 1082 O O . LEU A 1 138 ? -11.429 -4.809 28.498 1.00 96.19 138 LEU A O 1
ATOM 1086 N N . PHE A 1 139 ? -9.330 -4.124 28.134 1.00 96.44 139 PHE A N 1
ATOM 1087 C CA . PHE A 1 139 ? -8.798 -5.476 27.896 1.00 96.44 139 PHE A CA 1
ATOM 1088 C C . PHE A 1 139 ? -8.849 -6.381 29.132 1.00 96.44 139 PHE A C 1
ATOM 1090 O O . PHE A 1 139 ? -8.967 -7.596 29.012 1.00 96.44 139 PHE A O 1
ATOM 1097 N N . ARG A 1 140 ? -8.799 -5.810 30.339 1.00 94.50 140 ARG A N 1
ATOM 1098 C CA . ARG A 1 140 ? -8.954 -6.572 31.584 1.00 94.50 140 ARG A CA 1
ATOM 1099 C C . ARG A 1 140 ? -10.407 -6.972 31.851 1.00 94.50 140 ARG A C 1
ATOM 1101 O O . ARG A 1 140 ? -10.652 -8.046 32.389 1.00 94.50 140 ARG A O 1
ATOM 1108 N N . LEU A 1 141 ? -11.361 -6.087 31.559 1.00 94.69 141 LEU A N 1
ATOM 1109 C CA . LEU A 1 141 ? -12.771 -6.262 31.926 1.00 94.69 141 LEU A CA 1
ATOM 1110 C C . LEU A 1 141 ? -13.618 -6.871 30.799 1.00 94.69 141 LEU A C 1
ATOM 1112 O O . LEU A 1 141 ? -14.664 -7.452 31.089 1.00 94.69 141 LEU A O 1
ATOM 1116 N N . ALA A 1 142 ? -13.155 -6.780 29.550 1.00 95.00 142 ALA A N 1
ATOM 1117 C CA . ALA A 1 142 ? -13.743 -7.401 28.370 1.00 95.00 142 ALA A CA 1
ATOM 1118 C C . ALA A 1 142 ? -12.800 -8.501 27.834 1.00 95.00 142 ALA A C 1
ATOM 1120 O O . ALA A 1 142 ? -11.991 -8.232 26.947 1.00 95.00 142 ALA A O 1
ATOM 1121 N N . PRO A 1 143 ? -12.879 -9.741 28.357 1.00 82.06 143 PRO A N 1
ATOM 1122 C CA . PRO A 1 143 ? -11.920 -10.807 28.034 1.00 82.06 143 PRO A CA 1
ATOM 1123 C C . PRO A 1 143 ? -11.905 -11.195 26.547 1.00 82.06 143 PRO A C 1
ATOM 1125 O O . PRO A 1 143 ? -10.894 -11.650 26.031 1.00 82.06 143 PRO A O 1
ATOM 1128 N N . ASP A 1 144 ? -13.012 -10.966 25.845 1.00 95.19 144 ASP A N 1
ATOM 1129 C CA . ASP A 1 144 ? -13.177 -11.266 24.421 1.00 95.19 144 ASP A CA 1
ATOM 1130 C C . ASP A 1 144 ? -12.545 -10.198 23.495 1.00 95.19 144 ASP A C 1
ATOM 1132 O O . ASP A 1 144 ? -12.530 -10.325 22.271 1.00 95.19 144 ASP A O 1
ATOM 1136 N N . MET A 1 145 ? -12.002 -9.119 24.071 1.00 96.62 145 MET A N 1
ATOM 1137 C CA . MET A 1 145 ? -11.328 -8.066 23.309 1.00 96.62 145 MET A CA 1
ATOM 1138 C C . MET A 1 145 ? -9.998 -8.542 22.709 1.00 96.62 145 MET A C 1
ATOM 1140 O O . MET A 1 145 ? -9.653 -8.131 21.602 1.00 96.62 145 MET A O 1
ATOM 1144 N N . ASP A 1 146 ? -9.266 -9.418 23.411 1.00 96.50 146 ASP A N 1
ATOM 1145 C CA . ASP A 1 146 ? -8.038 -10.025 22.882 1.00 96.50 146 ASP A CA 1
ATOM 1146 C C . ASP A 1 146 ? -8.345 -10.848 21.624 1.00 96.50 146 ASP A C 1
ATOM 1148 O O . ASP A 1 146 ? -7.665 -10.691 20.612 1.00 96.50 146 ASP A O 1
ATOM 1152 N N . THR A 1 147 ? -9.416 -11.645 21.644 1.00 97.75 147 THR A N 1
ATOM 1153 C CA . THR A 1 147 ? -9.846 -12.435 20.483 1.00 97.75 147 THR A CA 1
ATOM 1154 C C . THR A 1 147 ? -10.282 -11.550 19.323 1.00 97.75 147 THR A C 1
ATOM 1156 O O . THR A 1 147 ? -9.790 -11.718 18.206 1.00 97.75 147 THR A O 1
ATOM 1159 N N . PHE A 1 148 ? -11.119 -10.543 19.580 1.00 97.81 148 PHE A N 1
ATOM 1160 C CA . PHE A 1 148 ? -11.538 -9.595 18.547 1.00 97.81 148 PHE A CA 1
ATOM 1161 C C . PHE A 1 148 ? -10.359 -8.867 17.875 1.00 97.81 148 PHE A C 1
ATOM 1163 O O . PHE A 1 148 ? -10.375 -8.674 16.658 1.00 97.81 148 PHE A O 1
ATOM 1170 N N . LEU A 1 149 ? -9.368 -8.422 18.658 1.00 97.31 149 LEU A N 1
ATOM 1171 C CA . LEU A 1 149 ? -8.256 -7.618 18.145 1.00 97.31 149 LEU A CA 1
ATOM 1172 C C . LEU A 1 149 ? -7.147 -8.475 17.518 1.00 97.31 149 LEU A C 1
ATOM 1174 O O . LEU A 1 149 ? -6.600 -8.108 16.479 1.00 97.31 149 LEU A O 1
ATOM 1178 N N . LEU A 1 150 ? -6.754 -9.560 18.189 1.00 96.88 150 LEU A N 1
ATOM 1179 C CA . LEU A 1 150 ? -5.524 -10.293 17.889 1.00 96.88 150 LEU A CA 1
ATOM 1180 C C . LEU A 1 150 ? -5.771 -11.609 17.154 1.00 96.88 150 LEU A C 1
ATOM 1182 O O . LEU A 1 150 ? -4.872 -12.063 16.444 1.00 96.88 150 LEU A O 1
ATOM 1186 N N . ASP A 1 151 ? -6.945 -12.227 17.293 1.00 96.81 151 ASP A N 1
ATOM 1187 C CA . ASP A 1 151 ? -7.241 -13.538 16.695 1.00 96.81 151 ASP A CA 1
ATOM 1188 C C . ASP A 1 151 ? -8.085 -13.401 15.421 1.00 96.81 151 ASP A C 1
ATOM 1190 O O . ASP A 1 151 ? -7.828 -14.082 14.427 1.00 96.81 151 ASP A O 1
ATOM 1194 N N . GLU A 1 152 ? -9.038 -12.472 15.403 1.00 97.12 152 GLU A N 1
ATOM 1195 C CA . GLU A 1 152 ? -9.928 -12.257 14.262 1.00 97.12 152 GLU A CA 1
ATOM 1196 C C . GLU A 1 152 ? -9.304 -11.327 13.205 1.00 97.12 152 GLU A C 1
ATOM 1198 O O . GLU A 1 152 ? -9.014 -10.166 13.507 1.00 97.12 152 GLU A O 1
ATOM 1203 N N . PRO A 1 153 ? -9.127 -11.782 11.950 1.00 95.56 153 PRO A N 1
ATOM 1204 C CA . PRO A 1 153 ? -8.644 -10.918 10.879 1.00 95.56 153 PRO A CA 1
ATOM 1205 C C . PRO A 1 153 ? -9.686 -9.857 10.493 1.00 95.56 153 PRO A C 1
ATOM 1207 O O . PRO A 1 153 ? -10.894 -10.028 10.691 1.00 95.56 153 PRO A O 1
ATOM 1210 N N . LEU A 1 154 ? -9.221 -8.764 9.885 1.00 95.31 154 LEU A N 1
ATOM 1211 C CA . LEU A 1 154 ? -10.110 -7.798 9.242 1.00 95.31 154 LEU A CA 1
ATOM 1212 C C . LEU A 1 154 ? -10.866 -8.456 8.077 1.00 95.31 154 LEU A C 1
ATOM 1214 O O . LEU A 1 154 ? -10.287 -9.157 7.249 1.00 95.31 154 LEU A O 1
ATOM 1218 N N . ASP A 1 155 ? -12.171 -8.200 7.998 1.00 94.69 155 ASP A N 1
ATOM 1219 C CA . ASP A 1 155 ? -13.035 -8.765 6.962 1.00 94.69 155 ASP A CA 1
ATOM 1220 C C . ASP A 1 155 ? -12.890 -8.012 5.631 1.00 94.69 155 ASP A C 1
ATOM 1222 O O . ASP A 1 155 ? -13.604 -7.039 5.359 1.00 94.69 155 ASP A O 1
ATOM 1226 N N . LEU A 1 156 ? -11.979 -8.501 4.786 1.00 94.88 156 L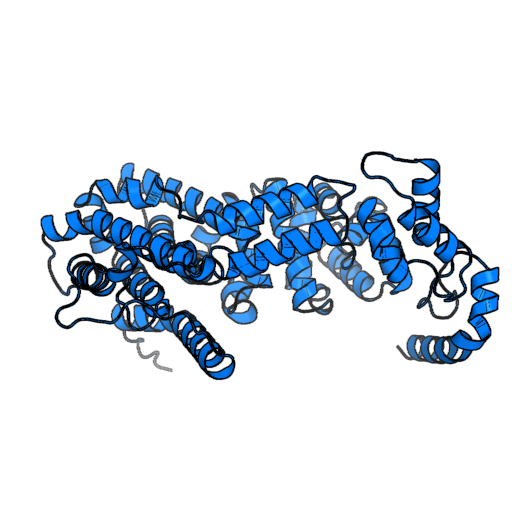EU A N 1
ATOM 1227 C CA . LEU A 1 156 ? -11.771 -8.005 3.424 1.00 94.88 156 LEU A CA 1
ATOM 1228 C C . LEU A 1 156 ? -12.996 -8.187 2.518 1.00 94.88 156 LEU A C 1
ATOM 1230 O O . LEU A 1 156 ? -13.188 -7.403 1.593 1.00 94.88 156 LEU A O 1
ATOM 1234 N N . GLY A 1 157 ? -13.844 -9.180 2.791 1.00 94.94 157 GLY A N 1
ATOM 1235 C CA . GLY A 1 157 ? -14.986 -9.506 1.949 1.00 94.94 157 GLY A CA 1
ATOM 1236 C C . GLY A 1 157 ? -14.634 -10.270 0.675 1.00 94.94 157 GLY A C 1
ATOM 1237 O O . GLY A 1 157 ? -13.489 -10.337 0.220 1.00 94.94 157 GLY A O 1
ATOM 1238 N N . LYS A 1 158 ? -15.664 -10.862 0.065 1.00 95.31 158 LYS A N 1
ATOM 1239 C CA . LYS A 1 158 ? -15.508 -11.697 -1.134 1.00 95.31 158 LYS A CA 1
ATOM 1240 C C . LYS A 1 158 ? -14.976 -10.923 -2.340 1.00 95.31 158 LYS A C 1
ATOM 1242 O O . LYS A 1 158 ? -14.151 -11.455 -3.064 1.00 95.31 158 LYS A O 1
ATOM 1247 N N . TRP A 1 159 ? -15.392 -9.669 -2.530 1.00 95.00 159 TRP A N 1
ATOM 1248 C CA . TRP A 1 159 ? -15.038 -8.889 -3.719 1.00 95.00 159 TRP A CA 1
ATOM 1249 C C . TRP A 1 159 ? -13.542 -8.580 -3.764 1.00 95.00 159 TRP A C 1
ATOM 1251 O O . TRP A 1 159 ? -12.907 -8.774 -4.797 1.00 95.00 159 TRP A O 1
ATOM 1261 N N . ARG A 1 160 ? -12.962 -8.180 -2.624 1.00 95.50 160 ARG A N 1
ATOM 1262 C CA . ARG A 1 160 ? -11.511 -7.984 -2.481 1.00 95.50 160 ARG A CA 1
ATOM 1263 C C . ARG A 1 160 ? -10.752 -9.296 -2.666 1.00 95.50 160 ARG A C 1
ATOM 1265 O O . ARG A 1 160 ? -9.759 -9.313 -3.385 1.00 95.50 160 ARG A O 1
ATOM 1272 N N . ASN A 1 161 ? -11.234 -10.391 -2.074 1.00 95.12 161 ASN A N 1
ATOM 1273 C CA . ASN A 1 161 ? -10.598 -11.704 -2.209 1.00 95.12 161 ASN A CA 1
ATOM 1274 C C . ASN A 1 161 ? -10.618 -12.219 -3.661 1.00 95.12 161 ASN A C 1
ATOM 1276 O O . ASN A 1 161 ? -9.610 -12.727 -4.143 1.00 95.12 161 ASN A O 1
ATOM 1280 N N . GLU A 1 162 ? -11.735 -12.059 -4.374 1.00 95.00 162 GLU A N 1
ATOM 1281 C CA . GLU A 1 162 ? -11.877 -12.436 -5.787 1.00 95.00 162 GLU A CA 1
ATOM 1282 C C . GLU A 1 162 ? -10.997 -11.582 -6.705 1.00 95.00 162 GLU A C 1
ATOM 1284 O O . GLU A 1 162 ? -10.373 -12.119 -7.623 1.00 95.00 162 GLU A O 1
ATOM 1289 N N . ALA A 1 163 ? -10.926 -10.269 -6.461 1.00 95.38 163 ALA A N 1
ATOM 1290 C CA . ALA A 1 163 ? -10.041 -9.371 -7.198 1.00 95.38 163 ALA A CA 1
ATOM 1291 C C . ALA A 1 163 ? -8.569 -9.733 -6.967 1.00 95.38 163 ALA A C 1
ATOM 1293 O O . ALA A 1 163 ? -7.828 -9.928 -7.926 1.00 95.38 163 ALA A O 1
ATOM 1294 N N . PHE A 1 164 ? -8.167 -9.930 -5.708 1.00 94.44 164 PHE A N 1
ATOM 1295 C CA . PHE A 1 164 ? -6.813 -10.357 -5.363 1.00 94.44 164 PHE A CA 1
ATOM 1296 C C . PHE A 1 164 ? -6.448 -11.691 -6.030 1.00 94.44 164 PHE A C 1
ATOM 1298 O O . PHE A 1 164 ? -5.391 -11.800 -6.648 1.00 94.44 164 PHE A O 1
ATOM 1305 N N . ALA A 1 165 ? -7.338 -12.687 -5.974 1.00 94.94 165 ALA A N 1
ATOM 1306 C CA . ALA A 1 165 ? -7.123 -13.974 -6.630 1.00 94.94 165 ALA A CA 1
ATOM 1307 C C . ALA A 1 165 ? -6.990 -13.839 -8.157 1.00 94.94 165 ALA A C 1
ATOM 1309 O O . ALA A 1 165 ? -6.152 -14.513 -8.754 1.00 94.94 165 ALA A O 1
ATOM 1310 N N . ALA A 1 166 ? -7.773 -12.959 -8.791 1.00 95.00 166 ALA A N 1
ATOM 1311 C CA . ALA A 1 166 ? -7.657 -12.682 -10.222 1.00 95.00 166 ALA A CA 1
ATOM 1312 C C . ALA A 1 166 ? -6.307 -12.036 -10.571 1.00 95.00 166 ALA A C 1
ATOM 1314 O O . ALA A 1 166 ? -5.644 -12.484 -11.505 1.00 95.00 166 ALA A O 1
ATOM 1315 N N . THR A 1 167 ? -5.862 -11.045 -9.795 1.00 93.12 167 THR A N 1
ATOM 1316 C CA . THR A 1 167 ? -4.561 -10.389 -9.987 1.00 93.12 167 THR A CA 1
ATOM 1317 C C . THR A 1 167 ? -3.397 -11.364 -9.800 1.00 93.12 167 THR A C 1
ATOM 1319 O O . THR A 1 167 ? -2.469 -11.375 -10.609 1.00 93.12 167 THR A O 1
ATOM 1322 N N . GLU A 1 168 ? -3.444 -12.227 -8.782 1.00 92.44 168 GLU A N 1
ATOM 1323 C CA . GLU A 1 168 ? -2.412 -13.250 -8.579 1.00 92.44 168 GLU A CA 1
ATOM 1324 C C . GLU A 1 168 ? -2.428 -14.307 -9.694 1.00 92.44 168 GLU A C 1
ATOM 1326 O O . GLU A 1 168 ? -1.361 -14.721 -10.143 1.00 92.44 168 GLU A O 1
ATOM 1331 N N . ALA A 1 169 ? -3.603 -14.698 -10.200 1.00 93.12 169 ALA A N 1
ATOM 1332 C CA . ALA A 1 169 ? -3.710 -15.624 -11.329 1.00 93.12 169 ALA A CA 1
ATOM 1333 C C . ALA A 1 169 ? -3.083 -15.044 -12.608 1.00 93.12 169 ALA A C 1
ATOM 1335 O O . ALA A 1 169 ? -2.325 -15.731 -13.289 1.00 93.12 169 ALA A O 1
ATOM 1336 N N . VAL A 1 170 ? -3.336 -13.764 -12.896 1.00 91.50 170 VAL A N 1
ATOM 1337 C CA . VAL A 1 170 ? -2.712 -13.041 -14.015 1.00 91.50 170 VAL A CA 1
ATOM 1338 C C . VAL A 1 170 ? -1.196 -12.955 -13.845 1.00 91.50 170 VAL A C 1
ATOM 1340 O O . VAL A 1 170 ? -0.455 -13.194 -14.795 1.00 91.50 170 VAL A O 1
ATOM 1343 N N . ALA A 1 171 ? -0.721 -12.632 -12.640 1.00 87.94 171 ALA A N 1
ATOM 1344 C CA . ALA A 1 171 ? 0.708 -12.529 -12.358 1.00 87.94 171 ALA A CA 1
ATOM 1345 C C . ALA A 1 171 ? 1.433 -13.884 -12.447 1.00 87.94 171 ALA A C 1
ATOM 1347 O O . ALA A 1 171 ? 2.599 -13.929 -12.843 1.00 87.94 171 ALA A O 1
ATOM 1348 N N . ALA A 1 172 ? 0.756 -14.974 -12.076 1.00 89.19 172 ALA A N 1
ATOM 1349 C CA . ALA A 1 172 ? 1.290 -16.330 -12.135 1.00 89.19 172 ALA A CA 1
ATOM 1350 C C . ALA A 1 172 ? 1.288 -16.916 -13.555 1.00 89.19 172 ALA A C 1
ATOM 1352 O O . ALA A 1 172 ? 2.098 -17.799 -13.839 1.00 89.19 172 ALA A O 1
ATOM 1353 N N . ASP A 1 173 ? 0.410 -16.437 -14.442 1.00 88.44 173 ASP A N 1
ATOM 1354 C CA . ASP A 1 173 ? 0.335 -16.909 -15.821 1.00 88.44 173 ASP A CA 1
ATOM 1355 C C . ASP A 1 173 ? 1.297 -16.132 -16.748 1.00 88.44 173 ASP A C 1
ATOM 1357 O O . ASP A 1 173 ? 1.047 -14.962 -17.073 1.00 88.44 173 ASP A O 1
ATOM 1361 N N . PRO A 1 174 ? 2.381 -16.769 -17.241 1.00 81.81 174 PRO A N 1
ATOM 1362 C CA . PRO A 1 174 ? 3.332 -16.139 -18.155 1.00 81.81 174 PRO A CA 1
ATOM 1363 C C . PRO A 1 174 ? 2.751 -15.826 -19.541 1.00 81.81 174 PRO A C 1
ATOM 1365 O O . PRO A 1 174 ? 3.429 -15.154 -20.325 1.00 81.81 174 PRO A O 1
ATOM 1368 N N . GLU A 1 175 ? 1.546 -16.311 -19.849 1.00 84.12 175 GLU A N 1
ATOM 1369 C CA . GLU A 1 175 ? 0.806 -16.093 -21.091 1.00 84.12 175 GLU A CA 1
ATOM 1370 C C . GLU A 1 175 ? -0.435 -15.208 -20.920 1.00 84.12 175 GLU A C 1
ATOM 1372 O O . GLU A 1 175 ? -1.135 -14.987 -21.909 1.00 84.12 175 GLU A O 1
ATOM 1377 N N . SER A 1 176 ? -0.684 -14.670 -19.716 1.00 87.44 176 SER A N 1
ATOM 1378 C CA . SER A 1 176 ? -1.787 -13.729 -19.467 1.00 87.44 176 SER A CA 1
ATOM 1379 C C . SER A 1 176 ? -1.786 -12.600 -20.493 1.00 87.44 176 SER A C 1
ATOM 1381 O O . SER A 1 176 ? -0.748 -11.973 -20.713 1.00 87.44 176 SER A O 1
ATOM 1383 N N . ASN A 1 177 ? -2.911 -12.336 -21.145 1.00 84.75 177 ASN A N 1
ATOM 1384 C CA . ASN A 1 177 ? -3.007 -11.305 -22.180 1.00 84.75 177 ASN A CA 1
ATOM 1385 C C . ASN A 1 177 ? -3.636 -10.006 -21.641 1.00 84.75 177 ASN A C 1
ATOM 1387 O O . ASN A 1 177 ? -3.932 -9.880 -20.449 1.00 84.75 177 ASN A O 1
ATOM 1391 N N . ASP A 1 178 ? -3.809 -9.021 -22.523 1.00 84.81 178 ASP A N 1
ATOM 1392 C CA . ASP A 1 178 ? -4.457 -7.751 -22.184 1.00 84.81 178 ASP A CA 1
ATOM 1393 C C . ASP A 1 178 ? -5.878 -7.955 -21.630 1.00 84.81 178 ASP A C 1
ATOM 1395 O O . ASP A 1 178 ? -6.224 -7.331 -20.632 1.00 84.81 178 ASP A O 1
ATOM 1399 N N . ASP A 1 179 ? -6.668 -8.882 -22.180 1.00 88.38 179 ASP A N 1
ATOM 1400 C CA . ASP A 1 179 ? -8.035 -9.154 -21.709 1.00 88.38 179 ASP A CA 1
ATOM 1401 C C . ASP A 1 179 ? -8.061 -9.747 -20.290 1.00 88.38 179 ASP A C 1
ATOM 1403 O O . ASP A 1 179 ? -8.886 -9.347 -19.461 1.00 88.38 179 ASP A O 1
ATOM 1407 N N . ASP A 1 180 ? -7.142 -10.669 -19.974 1.00 91.62 180 ASP A N 1
ATOM 1408 C CA . ASP A 1 180 ? -6.984 -11.228 -18.626 1.00 91.62 180 ASP A CA 1
ATOM 1409 C C . ASP A 1 180 ? -6.642 -10.103 -17.624 1.00 91.62 180 ASP A C 1
ATOM 1411 O O . ASP A 1 180 ? -7.219 -10.034 -16.532 1.00 91.62 180 ASP A O 1
ATOM 1415 N N . ARG A 1 181 ? -5.736 -9.186 -18.004 1.00 90.38 181 ARG A N 1
ATOM 1416 C CA . ARG A 1 181 ? -5.338 -8.029 -17.179 1.00 90.38 181 ARG A CA 1
ATOM 1417 C C . ARG A 1 181 ? -6.463 -7.026 -17.003 1.00 90.38 181 ARG A C 1
ATOM 1419 O O . ARG A 1 181 ? -6.679 -6.582 -15.880 1.00 90.38 181 ARG A O 1
ATOM 1426 N N . MET A 1 182 ? -7.188 -6.702 -18.071 1.00 92.88 182 MET A N 1
ATOM 1427 C CA . MET A 1 182 ? -8.347 -5.813 -18.012 1.00 92.88 182 MET A CA 1
ATOM 1428 C C . MET A 1 182 ? -9.440 -6.406 -17.125 1.00 92.88 182 MET A C 1
ATOM 1430 O O . MET A 1 182 ? -9.973 -5.714 -16.268 1.00 92.88 182 MET A O 1
ATOM 1434 N N . THR A 1 183 ? -9.691 -7.714 -17.221 1.00 94.75 183 THR A N 1
ATOM 1435 C CA . THR A 1 183 ? -10.654 -8.399 -16.346 1.00 94.75 183 THR A CA 1
ATOM 1436 C C . THR A 1 183 ? -10.234 -8.346 -14.874 1.00 94.75 183 THR A C 1
ATOM 1438 O O . THR A 1 183 ? -11.075 -8.150 -13.994 1.00 94.75 183 THR A O 1
ATOM 1441 N N . ALA A 1 184 ? -8.946 -8.546 -14.573 1.00 94.81 184 ALA A N 1
ATOM 1442 C CA . ALA A 1 184 ? -8.433 -8.416 -13.209 1.00 94.81 184 ALA A CA 1
ATOM 1443 C C . ALA A 1 184 ? -8.527 -6.966 -12.705 1.00 94.81 184 ALA A C 1
ATOM 1445 O O . ALA A 1 184 ? -8.976 -6.749 -11.580 1.00 94.81 184 ALA A O 1
ATOM 1446 N N . PHE A 1 185 ? -8.193 -5.992 -13.554 1.00 94.31 185 PHE A N 1
ATOM 1447 C CA . PHE A 1 185 ? -8.308 -4.566 -13.257 1.00 94.31 185 PHE A CA 1
ATOM 1448 C C . PHE A 1 185 ? -9.757 -4.149 -12.977 1.00 94.31 185 PHE A C 1
ATOM 1450 O O . PHE A 1 185 ? -10.018 -3.506 -11.968 1.00 94.31 185 PHE A O 1
ATOM 1457 N N . ASP A 1 186 ? -10.722 -4.581 -13.791 1.00 94.81 186 ASP A N 1
ATOM 1458 C CA . ASP A 1 186 ? -12.145 -4.280 -13.586 1.00 94.81 186 ASP A CA 1
ATOM 1459 C C . ASP A 1 186 ? -12.663 -4.858 -12.260 1.00 94.81 186 ASP A C 1
ATOM 1461 O O . ASP A 1 186 ? -13.467 -4.238 -11.553 1.00 94.81 186 ASP A O 1
ATOM 1465 N N . LYS A 1 187 ? -12.190 -6.056 -11.887 1.00 95.19 187 LYS A N 1
ATOM 1466 C CA . LYS A 1 187 ? -12.481 -6.644 -10.573 1.00 95.19 187 LYS A CA 1
ATOM 1467 C C . LYS A 1 187 ? -11.858 -5.829 -9.447 1.00 95.19 187 LYS A C 1
ATOM 1469 O O . LYS A 1 187 ? -12.519 -5.642 -8.429 1.00 95.19 187 LYS A O 1
ATOM 1474 N N . GLU A 1 188 ? -10.624 -5.364 -9.612 1.00 94.19 188 GLU A N 1
ATOM 1475 C CA . GLU A 1 188 ? -9.927 -4.530 -8.634 1.00 94.19 188 GLU A CA 1
ATOM 1476 C C . GLU A 1 188 ? -10.604 -3.166 -8.457 1.00 94.19 188 GLU A C 1
ATOM 1478 O O . GLU A 1 188 ? -10.895 -2.800 -7.321 1.00 94.19 188 GLU A O 1
ATOM 1483 N N . ASP A 1 189 ? -10.956 -2.466 -9.539 1.00 92.56 189 ASP A N 1
ATOM 1484 C CA . ASP A 1 189 ? -11.684 -1.190 -9.493 1.00 92.56 189 ASP A CA 1
ATOM 1485 C C . ASP A 1 189 ? -13.042 -1.350 -8.797 1.00 92.56 189 ASP A C 1
ATOM 1487 O O . ASP A 1 189 ? -13.395 -0.605 -7.875 1.00 92.56 189 ASP A O 1
ATOM 1491 N N . LYS A 1 190 ? -13.785 -2.406 -9.157 1.00 92.81 190 LYS A N 1
ATOM 1492 C CA . LYS A 1 190 ? -15.045 -2.734 -8.487 1.00 92.81 190 LYS A CA 1
ATOM 1493 C C . LYS A 1 190 ? -14.824 -3.029 -7.004 1.00 92.81 190 LYS A C 1
ATOM 1495 O O . LYS A 1 190 ? -15.530 -2.470 -6.164 1.00 92.81 190 LYS A O 1
ATOM 1500 N N . ALA A 1 191 ? -13.872 -3.897 -6.671 1.00 94.19 191 ALA A N 1
ATOM 1501 C CA . ALA A 1 191 ? -13.550 -4.245 -5.292 1.00 94.19 191 ALA A CA 1
ATOM 1502 C C . ALA A 1 191 ? -13.015 -3.042 -4.502 1.00 94.19 191 ALA A C 1
ATOM 1504 O O . ALA A 1 191 ? -13.226 -2.986 -3.295 1.00 94.19 191 ALA A O 1
ATOM 1505 N N . GLY A 1 192 ? -12.427 -2.046 -5.172 1.00 92.25 192 GLY A N 1
ATOM 1506 C CA . GLY A 1 192 ? -12.009 -0.751 -4.634 1.00 92.25 192 GLY A CA 1
ATOM 1507 C C . GLY A 1 192 ? -13.098 -0.031 -3.838 1.00 92.25 192 GLY A C 1
ATOM 1508 O O . GLY A 1 192 ? -12.795 0.674 -2.875 1.00 92.25 192 GLY A O 1
ATOM 1509 N N . LYS A 1 193 ? -14.370 -0.277 -4.175 1.00 92.00 193 LYS A N 1
ATOM 1510 C CA . LYS A 1 193 ? -15.547 0.289 -3.497 1.00 92.00 193 LYS A CA 1
ATOM 1511 C C . LYS A 1 193 ? -15.981 -0.505 -2.255 1.00 92.00 193 LYS A C 1
ATOM 1513 O O . LYS A 1 193 ? -16.859 -0.043 -1.526 1.00 92.00 193 LYS A O 1
ATOM 1518 N N . ASP A 1 194 ? -15.391 -1.674 -1.994 1.00 95.06 194 ASP A N 1
ATOM 1519 C CA . ASP A 1 194 ? -15.542 -2.422 -0.740 1.00 95.06 194 ASP A CA 1
ATOM 1520 C C . ASP A 1 194 ? -14.641 -1.809 0.335 1.00 95.06 194 ASP A C 1
ATOM 1522 O O . ASP A 1 194 ? -13.436 -2.072 0.374 1.00 95.06 194 ASP A O 1
ATOM 1526 N N . LEU A 1 195 ? -15.212 -0.965 1.193 1.00 94.88 195 LEU A N 1
ATOM 1527 C CA . LEU A 1 195 ? -14.472 -0.264 2.244 1.00 94.88 195 LEU A CA 1
ATOM 1528 C C . LEU A 1 195 ? -14.817 -0.790 3.645 1.00 94.88 195 LEU A C 1
ATOM 1530 O O . LEU A 1 195 ? -14.541 -0.119 4.631 1.00 94.88 195 LEU A O 1
ATOM 1534 N N . SER A 1 196 ? -15.398 -1.987 3.781 1.00 95.94 196 SER A N 1
ATOM 1535 C CA . SER A 1 196 ? -15.764 -2.521 5.106 1.00 95.94 196 SER A CA 1
ATOM 1536 C C . SER A 1 196 ? -14.543 -2.669 6.028 1.00 95.94 196 SER A C 1
ATOM 1538 O O . SER A 1 196 ? -14.540 -2.167 7.154 1.00 95.94 196 SER A O 1
ATOM 1540 N N . ALA A 1 197 ? -13.473 -3.304 5.531 1.00 96.75 197 ALA A N 1
ATOM 1541 C CA . ALA A 1 197 ? -12.218 -3.449 6.269 1.00 96.75 197 ALA A CA 1
ATOM 1542 C C . ALA A 1 197 ? -11.548 -2.092 6.527 1.00 96.75 197 ALA A C 1
ATOM 1544 O O . ALA A 1 197 ? -11.049 -1.869 7.626 1.00 96.75 197 ALA A O 1
ATOM 1545 N N . TYR A 1 198 ? -11.599 -1.184 5.546 1.00 96.12 198 TYR A N 1
ATOM 1546 C CA . TYR A 1 198 ? -11.099 0.188 5.658 1.00 96.12 198 TYR A CA 1
ATOM 1547 C C . TYR A 1 198 ? -11.742 0.931 6.841 1.00 96.12 198 TYR A C 1
ATOM 1549 O O . TYR A 1 198 ? -11.033 1.472 7.681 1.00 96.12 198 TYR A O 1
ATOM 1557 N N . GLN A 1 199 ? -13.074 0.891 6.987 1.00 96.38 199 GLN A N 1
ATOM 1558 C CA . GLN A 1 199 ? -13.750 1.556 8.113 1.00 96.38 199 GLN A CA 1
ATOM 1559 C C . GLN A 1 199 ? -13.297 0.983 9.472 1.00 96.38 199 GLN A C 1
ATOM 1561 O O . GLN A 1 199 ? -13.069 1.726 10.424 1.00 96.38 199 GLN A O 1
ATOM 1566 N N . MET A 1 200 ? -13.121 -0.341 9.563 1.00 97.81 200 MET A N 1
ATOM 1567 C CA . MET A 1 200 ? -12.674 -1.007 10.795 1.00 97.81 200 MET A CA 1
ATOM 1568 C C . MET A 1 200 ? -11.187 -0.793 11.109 1.00 97.81 200 MET A C 1
ATOM 1570 O O . MET A 1 200 ? -10.793 -0.880 12.277 1.00 97.81 200 MET A O 1
ATOM 1574 N N . ALA A 1 201 ? -10.361 -0.533 10.095 1.00 97.25 201 ALA A N 1
ATOM 1575 C CA . ALA A 1 201 ? -8.918 -0.399 10.241 1.00 97.25 201 ALA A CA 1
ATOM 1576 C C . ALA A 1 201 ? -8.508 0.823 11.066 1.00 97.25 201 ALA A C 1
ATOM 1578 O O . ALA A 1 201 ? -7.486 0.742 11.739 1.00 97.25 201 ALA A O 1
ATOM 1579 N N . PHE A 1 202 ? -9.320 1.885 11.107 1.00 96.81 202 PHE A N 1
ATOM 1580 C CA . PHE A 1 202 ? -9.100 3.010 12.018 1.00 96.81 202 PHE A CA 1
ATOM 1581 C C . PHE A 1 202 ? -9.003 2.541 13.476 1.00 96.81 202 PHE A C 1
ATOM 1583 O O . PHE A 1 202 ? -7.945 2.631 14.095 1.00 96.81 202 PHE A O 1
ATOM 1590 N N . PHE A 1 203 ? -10.077 1.948 14.007 1.00 98.31 203 PHE A N 1
ATOM 1591 C CA . PHE A 1 203 ? -10.101 1.496 15.400 1.00 98.31 203 PHE A CA 1
ATOM 1592 C C . PHE A 1 203 ? -9.098 0.368 15.655 1.00 98.31 203 PHE A C 1
ATOM 1594 O O . PHE A 1 203 ? -8.355 0.410 16.631 1.00 98.31 203 PHE A O 1
ATOM 1601 N N . VAL A 1 204 ? -9.057 -0.651 14.791 1.00 98.56 204 VAL A N 1
ATOM 1602 C CA . VAL A 1 204 ? -8.143 -1.789 14.985 1.00 98.56 204 VAL A CA 1
ATOM 1603 C C . VAL A 1 204 ? -6.687 -1.320 14.943 1.00 98.56 204 VAL A C 1
ATOM 1605 O O . VAL A 1 204 ? -5.920 -1.650 15.846 1.00 98.56 204 VAL A O 1
ATOM 1608 N N . GLY A 1 205 ? -6.319 -0.500 13.958 1.00 98.31 205 GLY A N 1
ATOM 1609 C CA . GLY A 1 205 ? -4.984 0.077 13.830 1.00 98.31 205 GLY A CA 1
ATOM 1610 C C . GLY A 1 205 ? -4.596 0.919 15.043 1.00 98.31 205 GLY A C 1
ATOM 1611 O O . GLY A 1 205 ? -3.520 0.707 15.601 1.00 98.31 205 GLY A O 1
ATOM 1612 N N . ASP A 1 206 ? -5.480 1.805 15.513 1.00 98.62 206 ASP A N 1
ATOM 1613 C CA . ASP A 1 206 ? -5.199 2.678 16.660 1.00 98.62 206 ASP A CA 1
ATOM 1614 C C . ASP A 1 206 ? -4.874 1.878 17.923 1.00 98.62 206 ASP A C 1
ATOM 1616 O O . ASP A 1 206 ? -3.931 2.205 18.655 1.00 98.62 206 ASP A O 1
ATOM 1620 N N . ILE A 1 207 ? -5.647 0.817 18.174 1.00 98.62 207 ILE A N 1
ATOM 1621 C CA . ILE A 1 207 ? -5.500 -0.036 19.353 1.00 98.62 207 ILE A CA 1
ATOM 1622 C C . ILE A 1 207 ? -4.249 -0.911 19.250 1.00 98.62 207 ILE A C 1
ATOM 1624 O O . ILE A 1 207 ? -3.527 -1.057 20.239 1.00 98.62 207 ILE A O 1
ATOM 1628 N N . LEU A 1 208 ? -3.944 -1.458 18.070 1.00 98.75 208 LEU A N 1
ATOM 1629 C CA . LEU A 1 208 ? -2.695 -2.192 17.854 1.00 98.75 208 LEU A CA 1
ATOM 1630 C C . LEU A 1 208 ? -1.477 -1.281 18.072 1.00 98.75 208 LEU A C 1
ATOM 1632 O O . LEU A 1 208 ? -0.540 -1.650 18.781 1.00 98.75 208 LEU A O 1
ATOM 1636 N N . VAL A 1 209 ? -1.511 -0.061 17.526 1.00 98.62 209 VAL A N 1
ATOM 1637 C CA . VAL A 1 209 ? -0.453 0.942 17.718 1.00 98.62 209 VAL A CA 1
ATOM 1638 C C . VAL A 1 209 ? -0.337 1.331 19.187 1.00 98.62 209 VAL A C 1
ATOM 1640 O O . VAL A 1 209 ? 0.777 1.459 19.692 1.00 98.62 209 VAL A O 1
ATOM 1643 N N . ALA A 1 210 ? -1.456 1.456 19.906 1.00 98.44 210 ALA A N 1
ATOM 1644 C CA . ALA A 1 210 ? -1.435 1.710 21.341 1.00 98.44 210 ALA A CA 1
ATOM 1645 C C . ALA A 1 210 ? -0.646 0.622 22.083 1.00 98.44 210 ALA A C 1
ATOM 1647 O O . ALA A 1 210 ? 0.288 0.941 22.814 1.00 98.44 210 ALA A O 1
ATOM 1648 N N . TRP A 1 211 ? -0.945 -0.656 21.837 1.00 98.31 211 TRP A N 1
ATOM 1649 C CA . TRP A 1 211 ? -0.224 -1.767 22.465 1.00 98.31 211 TRP A CA 1
ATOM 1650 C C . TRP A 1 211 ? 1.263 -1.813 22.104 1.00 98.31 211 TRP A C 1
ATOM 1652 O O . TRP A 1 211 ? 2.080 -2.134 22.962 1.00 98.31 211 TRP A O 1
ATOM 1662 N N . VAL A 1 212 ? 1.636 -1.440 20.878 1.00 98.31 212 VAL A N 1
ATOM 1663 C CA . VAL A 1 212 ? 3.048 -1.356 20.461 1.00 98.31 212 VAL A CA 1
ATOM 1664 C C . VAL A 1 212 ? 3.810 -0.222 21.157 1.00 98.31 212 VAL A C 1
ATOM 1666 O O . VAL A 1 212 ? 5.024 -0.335 21.371 1.00 98.31 212 VAL A O 1
ATOM 1669 N N . LEU A 1 213 ? 3.129 0.880 21.475 1.00 97.62 213 LEU A N 1
ATOM 1670 C CA . LEU A 1 213 ? 3.731 2.064 22.092 1.00 97.62 213 LEU A CA 1
ATOM 1671 C C . LEU A 1 213 ? 3.756 2.011 23.621 1.00 97.62 213 LEU A C 1
ATOM 1673 O O . LEU A 1 213 ? 4.589 2.682 24.232 1.00 97.62 213 LEU A O 1
ATOM 1677 N N . LEU A 1 214 ? 2.864 1.240 24.241 1.00 96.62 214 LEU A N 1
ATOM 1678 C CA . LEU A 1 214 ? 2.829 1.087 25.689 1.00 96.62 214 LEU A CA 1
ATOM 1679 C C . LEU A 1 214 ? 4.015 0.275 26.206 1.00 96.62 214 LEU A C 1
ATOM 1681 O O . LEU A 1 214 ? 4.388 -0.747 25.639 1.00 96.62 214 LEU A O 1
ATOM 1685 N N . SER A 1 215 ? 4.557 0.703 27.347 1.00 96.19 215 SER A N 1
ATOM 1686 C CA . SER A 1 215 ? 5.434 -0.138 28.160 1.00 96.19 215 SER A CA 1
ATOM 1687 C C . SER A 1 215 ? 4.587 -1.207 28.860 1.00 96.19 215 SER A C 1
ATOM 1689 O O . SER A 1 215 ? 3.710 -0.825 29.649 1.00 96.19 215 SER A O 1
ATOM 1691 N N . PRO A 1 216 ? 4.819 -2.506 28.595 1.00 97.06 216 PRO A N 1
ATOM 1692 C CA . PRO A 1 216 ? 4.092 -3.587 29.253 1.00 97.06 216 PRO A CA 1
ATOM 1693 C C . PRO A 1 216 ? 4.302 -3.589 30.770 1.00 97.06 216 PRO A C 1
ATOM 1695 O O . PRO A 1 216 ? 5.399 -3.297 31.244 1.00 97.06 216 PRO A O 1
ATOM 1698 N N . LEU A 1 217 ? 3.256 -3.925 31.529 1.00 97.12 217 LEU A N 1
ATOM 1699 C CA . LEU A 1 217 ? 3.334 -4.088 32.990 1.00 97.12 217 LEU A CA 1
ATOM 1700 C C . LEU A 1 217 ? 3.564 -5.538 33.433 1.00 97.12 217 LEU A C 1
ATOM 1702 O O . LEU A 1 217 ? 4.024 -5.773 34.548 1.00 97.12 217 LEU A O 1
ATOM 1706 N N . ASP A 1 218 ? 3.211 -6.498 32.583 1.00 97.06 218 ASP A N 1
ATOM 1707 C CA . ASP A 1 218 ? 3.295 -7.928 32.857 1.00 97.06 218 ASP A CA 1
ATOM 1708 C C . ASP A 1 218 ? 3.486 -8.733 31.560 1.00 97.06 218 ASP A C 1
ATOM 1710 O O . ASP A 1 218 ? 3.384 -8.207 30.448 1.00 97.06 218 ASP A O 1
ATOM 1714 N N . SER A 1 219 ? 3.722 -10.040 31.698 1.00 97.62 219 SER A N 1
ATOM 1715 C CA . SER A 1 219 ? 3.936 -10.954 30.568 1.00 97.62 219 SER A CA 1
ATOM 1716 C C . SER A 1 219 ? 2.714 -11.108 29.652 1.00 97.62 219 SER A C 1
ATOM 1718 O O . SER A 1 219 ? 2.828 -11.566 28.513 1.00 97.62 219 SER A O 1
ATOM 1720 N N . THR A 1 220 ? 1.517 -10.740 30.113 1.00 96.44 220 THR A N 1
ATOM 1721 C CA . THR A 1 220 ? 0.317 -10.740 29.272 1.00 96.44 220 THR A CA 1
ATOM 1722 C C . THR A 1 220 ? 0.302 -9.510 28.375 1.00 96.44 220 THR A C 1
ATOM 1724 O O . THR A 1 220 ? 0.075 -9.656 27.176 1.00 96.44 220 THR A O 1
ATOM 1727 N N . GLU A 1 221 ? 0.613 -8.324 28.901 1.00 97.31 221 GLU A N 1
ATOM 1728 C CA . GLU A 1 221 ? 0.807 -7.120 28.086 1.00 97.31 221 GLU A CA 1
ATOM 1729 C C . GLU A 1 221 ? 1.993 -7.259 27.120 1.00 97.31 221 GLU A C 1
ATOM 1731 O O . GLU A 1 221 ? 1.887 -6.815 25.980 1.00 97.31 221 GLU A O 1
ATOM 1736 N N . GLU A 1 222 ? 3.081 -7.930 27.516 1.00 98.00 222 GLU A N 1
ATOM 1737 C CA . GLU A 1 222 ? 4.210 -8.212 26.613 1.00 98.00 222 GLU A CA 1
ATOM 1738 C C . GLU A 1 222 ? 3.767 -9.055 25.413 1.00 98.00 222 GLU A C 1
ATOM 1740 O O . GLU A 1 222 ? 4.054 -8.711 24.264 1.00 98.00 222 GLU A O 1
ATOM 1745 N N . ARG A 1 223 ? 3.002 -10.128 25.663 1.00 97.50 223 ARG A N 1
ATOM 1746 C CA . ARG A 1 223 ? 2.421 -10.950 24.592 1.00 97.50 223 ARG A CA 1
ATOM 1747 C C . ARG A 1 223 ? 1.458 -10.149 23.721 1.00 97.50 223 ARG A C 1
ATOM 1749 O O . ARG A 1 223 ? 1.507 -10.292 22.503 1.00 97.50 223 ARG A O 1
ATOM 1756 N N . ARG A 1 224 ? 0.615 -9.290 24.307 1.00 97.31 224 ARG A N 1
ATOM 1757 C CA . ARG A 1 224 ? -0.285 -8.412 23.536 1.00 97.31 224 ARG A CA 1
ATOM 1758 C C . ARG A 1 224 ? 0.493 -7.468 22.631 1.00 97.31 224 ARG A C 1
ATOM 1760 O O . ARG A 1 224 ? 0.166 -7.377 21.456 1.00 97.31 224 ARG A O 1
ATOM 1767 N N . ALA A 1 225 ? 1.534 -6.813 23.141 1.00 98.25 225 ALA A N 1
ATOM 1768 C CA . ALA A 1 225 ? 2.366 -5.902 22.359 1.00 98.25 225 ALA A CA 1
ATOM 1769 C C . ALA A 1 225 ? 3.089 -6.622 21.207 1.00 98.25 225 ALA A C 1
ATOM 1771 O O . ALA A 1 225 ? 3.127 -6.106 20.089 1.00 98.25 225 ALA A O 1
ATOM 1772 N N . ALA A 1 226 ? 3.612 -7.830 21.451 1.00 98.31 226 ALA A N 1
ATOM 1773 C CA . ALA A 1 226 ? 4.245 -8.651 20.419 1.00 98.31 226 ALA A CA 1
ATOM 1774 C C . ALA A 1 226 ? 3.251 -9.048 19.315 1.00 98.31 226 ALA A C 1
ATOM 1776 O O . ALA A 1 226 ? 3.494 -8.782 18.140 1.00 98.31 226 ALA A O 1
ATOM 1777 N N . ARG A 1 227 ? 2.083 -9.583 19.690 1.00 98.25 227 ARG A N 1
ATOM 1778 C CA . ARG A 1 227 ? 1.030 -9.948 18.731 1.00 98.25 227 ARG A CA 1
ATOM 1779 C C . ARG A 1 227 ? 0.458 -8.735 17.998 1.00 98.25 227 ARG A C 1
ATOM 1781 O O . ARG A 1 227 ? 0.118 -8.829 16.823 1.00 98.25 227 ARG A O 1
ATOM 1788 N N . ALA A 1 228 ? 0.374 -7.584 18.665 1.00 98.56 228 ALA A N 1
ATOM 1789 C CA . ALA A 1 228 ? -0.062 -6.346 18.034 1.00 98.56 228 ALA A CA 1
ATOM 1790 C C . ALA A 1 228 ? 0.926 -5.880 16.954 1.00 98.56 228 ALA A C 1
ATOM 1792 O O . ALA A 1 228 ? 0.504 -5.451 15.881 1.00 98.56 228 ALA A O 1
ATOM 1793 N N . MET A 1 229 ? 2.232 -6.018 17.208 1.00 98.56 229 MET A N 1
ATOM 1794 C CA . MET A 1 229 ? 3.274 -5.766 16.211 1.00 98.56 229 MET A CA 1
ATOM 1795 C C . MET A 1 229 ? 3.135 -6.703 15.005 1.00 98.56 229 MET A C 1
ATOM 1797 O O . MET A 1 229 ? 3.147 -6.232 13.871 1.00 98.56 229 MET A O 1
ATOM 1801 N N . GLU A 1 230 ? 2.961 -8.007 15.241 1.00 98.06 230 GLU A N 1
ATOM 1802 C CA . GLU A 1 230 ? 2.760 -9.004 14.177 1.00 98.06 230 GLU A CA 1
ATOM 1803 C C . GLU A 1 230 ? 1.551 -8.655 13.301 1.00 98.06 230 GLU A C 1
ATOM 1805 O O . GLU A 1 230 ? 1.669 -8.621 12.077 1.00 98.06 230 GLU A O 1
ATOM 1810 N N . ARG A 1 231 ? 0.414 -8.305 13.918 1.00 98.06 231 ARG A N 1
ATOM 1811 C CA . ARG A 1 231 ? -0.795 -7.882 13.195 1.00 98.06 231 ARG A CA 1
ATOM 1812 C C . ARG A 1 231 ? -0.602 -6.593 12.407 1.00 98.06 231 ARG A C 1
ATOM 1814 O O . ARG A 1 231 ? -1.085 -6.502 11.284 1.00 98.06 231 ARG A O 1
ATOM 1821 N N . LEU A 1 232 ? 0.110 -5.604 12.949 1.00 98.06 232 LEU A N 1
ATOM 1822 C CA . LEU A 1 232 ? 0.415 -4.383 12.197 1.00 98.06 232 LEU A CA 1
ATOM 1823 C C . LEU A 1 232 ? 1.285 -4.680 10.980 1.00 98.06 232 LEU A C 1
ATOM 1825 O O . LEU A 1 232 ? 1.014 -4.148 9.907 1.00 98.06 232 LEU A O 1
ATOM 1829 N N . VAL A 1 233 ? 2.303 -5.533 11.111 1.00 97.62 233 VAL A N 1
ATOM 1830 C CA . VAL A 1 233 ? 3.124 -5.953 9.966 1.00 97.62 233 VAL A CA 1
ATOM 1831 C C . VAL A 1 233 ? 2.274 -6.714 8.947 1.00 97.62 233 VAL A C 1
ATOM 1833 O O . VAL A 1 233 ? 2.336 -6.402 7.760 1.00 97.62 233 VAL A O 1
ATOM 1836 N N . GLU A 1 234 ? 1.429 -7.646 9.393 1.00 96.12 234 GLU A N 1
ATOM 1837 C CA . GLU A 1 234 ? 0.504 -8.382 8.524 1.00 96.12 234 GLU A CA 1
ATOM 1838 C C . GLU A 1 234 ? -0.401 -7.424 7.733 1.00 96.12 234 GLU A C 1
ATOM 1840 O O . GLU A 1 234 ? -0.388 -7.433 6.503 1.00 96.12 234 GLU A O 1
ATOM 1845 N N . TYR A 1 235 ? -1.142 -6.549 8.414 1.00 96.81 235 TYR A N 1
ATOM 1846 C CA . TYR A 1 235 ? -2.102 -5.642 7.778 1.00 96.81 235 TYR A CA 1
ATOM 1847 C C . TYR A 1 235 ? -1.447 -4.586 6.888 1.00 96.81 235 TYR A C 1
ATOM 1849 O O . TYR A 1 235 ? -2.033 -4.166 5.891 1.00 96.81 235 TYR A O 1
ATOM 1857 N N . SER A 1 236 ? -0.233 -4.157 7.220 1.00 95.25 236 SER A N 1
ATOM 1858 C CA . SER A 1 236 ? 0.458 -3.103 6.477 1.00 95.25 236 SER A CA 1
ATOM 1859 C C . SER A 1 236 ? 1.308 -3.622 5.317 1.00 95.25 236 SER A C 1
ATOM 1861 O O . SER A 1 236 ? 1.591 -2.857 4.398 1.00 95.25 236 SER A O 1
ATOM 1863 N N . SER A 1 237 ? 1.722 -4.894 5.343 1.00 92.25 237 SER A N 1
ATOM 1864 C CA . SER A 1 237 ? 2.723 -5.426 4.405 1.00 92.25 237 SER A CA 1
ATOM 1865 C C . SER A 1 237 ? 2.291 -6.698 3.672 1.00 92.25 237 SER A C 1
ATOM 1867 O O . SER A 1 237 ? 2.851 -6.998 2.616 1.00 92.25 237 SER A O 1
ATOM 1869 N N . ALA A 1 238 ? 1.306 -7.456 4.169 1.00 91.31 238 ALA A N 1
ATOM 1870 C CA . ALA A 1 238 ? 0.882 -8.672 3.482 1.00 91.31 238 ALA A CA 1
ATOM 1871 C C . ALA A 1 238 ? 0.071 -8.349 2.206 1.00 91.31 238 ALA A C 1
ATOM 1873 O O . ALA A 1 238 ? -0.758 -7.429 2.207 1.00 91.31 238 ALA A O 1
ATOM 1874 N N . PRO A 1 239 ? 0.257 -9.114 1.110 1.00 90.12 239 PRO A N 1
ATOM 1875 C CA . PRO A 1 239 ? -0.348 -8.804 -0.184 1.00 90.12 239 PRO A CA 1
ATOM 1876 C C . PRO A 1 239 ? -1.873 -8.602 -0.197 1.00 90.12 239 PRO A C 1
ATOM 1878 O O . PRO A 1 239 ? -2.292 -7.637 -0.837 1.00 90.12 239 PRO A O 1
ATOM 1881 N N . PRO A 1 240 ? -2.704 -9.411 0.498 1.00 89.81 240 PRO A N 1
ATOM 1882 C CA . PRO A 1 240 ? -4.160 -9.241 0.458 1.00 89.81 240 PRO A CA 1
ATOM 1883 C C . PRO A 1 240 ? -4.635 -7.886 0.998 1.00 89.81 240 PRO A C 1
ATOM 1885 O O . PRO A 1 240 ? -5.595 -7.318 0.484 1.00 89.81 240 PRO A O 1
ATOM 1888 N N . TYR A 1 241 ? -3.942 -7.342 2.004 1.00 92.31 241 TYR A N 1
ATOM 1889 C CA . TYR A 1 241 ? -4.268 -6.037 2.580 1.00 92.31 241 TYR A CA 1
ATOM 1890 C C . TYR A 1 241 ? -3.621 -4.895 1.790 1.00 92.31 241 TYR A C 1
ATOM 1892 O O . TYR A 1 241 ? -4.264 -3.869 1.553 1.00 92.31 241 TYR A O 1
ATOM 1900 N N . ARG A 1 242 ? -2.361 -5.070 1.357 1.00 87.06 242 ARG A N 1
ATOM 1901 C CA . ARG A 1 242 ? -1.575 -3.991 0.744 1.00 87.06 242 ARG A CA 1
ATOM 1902 C C . ARG A 1 242 ? -1.757 -3.849 -0.764 1.00 87.06 242 ARG A C 1
ATOM 1904 O O . ARG A 1 242 ? -1.994 -2.731 -1.212 1.00 87.06 242 ARG A O 1
ATOM 1911 N N . LYS A 1 243 ? -1.641 -4.929 -1.552 1.00 79.69 243 LYS A N 1
ATOM 1912 C CA . LYS A 1 243 ? -1.682 -4.836 -3.028 1.00 79.69 243 LYS A CA 1
ATOM 1913 C C . LYS A 1 243 ? -3.025 -4.294 -3.508 1.00 79.69 243 LYS A C 1
ATOM 1915 O O . LYS A 1 243 ? -3.037 -3.374 -4.306 1.00 79.69 243 LYS A O 1
ATOM 1920 N N . GLY A 1 244 ? -4.122 -4.795 -2.942 1.00 72.62 244 GLY A N 1
ATOM 1921 C CA . GLY A 1 244 ? -5.465 -4.295 -3.238 1.00 72.62 244 GLY A CA 1
ATOM 1922 C C . GLY A 1 244 ? -5.837 -3.008 -2.496 1.00 72.62 244 GLY A C 1
ATOM 1923 O O . GLY A 1 244 ? -7.018 -2.679 -2.469 1.00 72.62 244 GLY A O 1
ATOM 1924 N N . GLN A 1 245 ? -4.884 -2.342 -1.821 1.00 81.69 245 GLN A N 1
ATOM 1925 C CA . GLN A 1 245 ? -5.085 -1.138 -1.000 1.00 81.69 245 GLN A CA 1
ATOM 1926 C C . GLN A 1 245 ? -6.323 -1.216 -0.088 1.00 81.69 245 GLN A C 1
ATOM 1928 O O . GLN A 1 245 ? -7.047 -0.239 0.093 1.00 81.69 245 GLN A O 1
ATOM 1933 N N . ALA A 1 246 ? -6.588 -2.390 0.493 1.00 89.06 246 ALA A N 1
ATOM 1934 C CA . ALA A 1 246 ? -7.855 -2.667 1.166 1.00 89.06 246 ALA A CA 1
ATOM 1935 C C . ALA A 1 246 ? -8.059 -1.820 2.430 1.00 89.06 246 ALA A C 1
ATOM 1937 O O . ALA A 1 246 ? -9.194 -1.567 2.830 1.00 89.06 246 ALA A O 1
ATOM 1938 N N . LEU A 1 247 ? -6.956 -1.401 3.058 1.00 93.31 247 LEU A N 1
ATOM 1939 C CA . LEU A 1 247 ? -6.959 -0.581 4.271 1.00 93.31 247 LEU A CA 1
ATOM 1940 C C . LEU A 1 247 ? -6.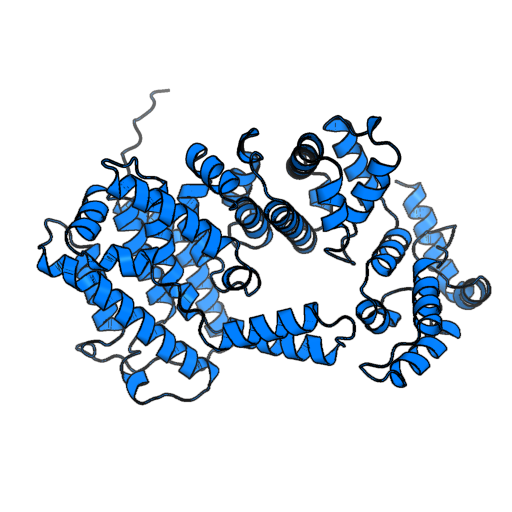547 0.875 3.990 1.00 93.31 247 LEU A C 1
ATOM 1942 O O . LEU A 1 247 ? -6.952 1.769 4.726 1.00 93.31 247 LEU A O 1
ATOM 1946 N N . GLY A 1 248 ? -5.806 1.123 2.903 1.00 87.94 248 GLY A N 1
ATOM 1947 C CA . GLY A 1 248 ? -5.440 2.460 2.422 1.00 87.94 248 GLY A CA 1
ATOM 1948 C C . GLY A 1 248 ? -4.968 3.427 3.516 1.00 87.94 248 GLY A C 1
ATOM 1949 O O . GLY A 1 248 ? -4.315 3.032 4.484 1.00 87.94 248 GLY A O 1
ATOM 1950 N N . ASP A 1 249 ? -5.360 4.695 3.371 1.00 88.88 249 ASP A N 1
ATOM 1951 C CA . ASP A 1 249 ? -4.991 5.769 4.300 1.00 88.88 249 ASP A CA 1
ATOM 1952 C C . ASP A 1 249 ? -5.515 5.563 5.731 1.00 88.88 249 ASP A C 1
ATOM 1954 O O . ASP A 1 249 ? -4.922 6.101 6.659 1.00 88.88 249 ASP A O 1
ATOM 1958 N N . SER A 1 250 ? -6.574 4.770 5.950 1.00 92.94 250 SER A N 1
ATOM 1959 C CA . SER A 1 250 ? -7.116 4.566 7.305 1.00 92.94 250 SER A CA 1
ATOM 1960 C C . SER A 1 250 ? -6.110 3.887 8.239 1.00 92.94 250 SER A C 1
ATOM 1962 O O . SER A 1 250 ? -5.929 4.308 9.383 1.00 92.94 250 SER A O 1
ATOM 1964 N N . LEU A 1 251 ? -5.390 2.879 7.733 1.00 95.25 251 LEU A N 1
ATOM 1965 C CA . LEU A 1 251 ? -4.336 2.219 8.494 1.00 95.25 251 LEU A CA 1
ATOM 1966 C C . LEU A 1 251 ? -3.107 3.124 8.627 1.00 95.25 251 LEU A C 1
ATOM 1968 O O . LEU A 1 251 ? -2.537 3.214 9.713 1.00 95.25 251 LEU A O 1
ATOM 1972 N N . THR A 1 252 ? -2.712 3.818 7.557 1.00 93.62 252 THR A N 1
ATOM 1973 C CA . THR A 1 252 ? -1.587 4.765 7.597 1.00 93.62 252 THR A CA 1
ATOM 1974 C C . THR A 1 252 ? -1.822 5.871 8.628 1.00 93.62 252 THR A C 1
ATOM 1976 O O . THR A 1 252 ? -0.903 6.223 9.370 1.00 93.62 252 THR A O 1
ATOM 1979 N N . ASP A 1 253 ? -3.050 6.381 8.729 1.00 92.69 253 ASP A N 1
ATOM 1980 C CA . ASP A 1 253 ? -3.445 7.394 9.706 1.00 92.69 253 ASP A CA 1
ATOM 1981 C C . ASP A 1 253 ? -3.362 6.873 11.140 1.00 92.69 253 ASP A C 1
ATOM 1983 O O . ASP A 1 253 ? -2.732 7.518 11.987 1.00 92.69 253 ASP A O 1
ATOM 1987 N N . ALA A 1 254 ? -3.879 5.670 11.391 1.00 95.38 254 ALA A N 1
ATOM 1988 C CA . ALA A 1 254 ? -3.756 5.001 12.682 1.00 95.38 254 ALA A CA 1
ATOM 1989 C C . ALA A 1 254 ? -2.288 4.725 13.072 1.00 95.38 254 ALA A C 1
ATOM 1991 O O . ALA A 1 254 ? -1.908 4.826 14.241 1.00 95.38 254 ALA A O 1
ATOM 1992 N N . MET A 1 255 ? -1.430 4.426 12.091 1.00 96.25 255 MET A N 1
ATOM 1993 C CA . MET A 1 255 ? -0.008 4.123 12.284 1.00 96.25 255 MET A CA 1
ATOM 1994 C C . MET A 1 255 ? 0.883 5.344 12.495 1.00 96.25 255 MET A C 1
ATOM 1996 O O . MET A 1 255 ? 2.046 5.172 12.874 1.00 96.25 255 MET A O 1
ATOM 2000 N N . ARG A 1 256 ? 0.378 6.575 12.327 1.00 93.62 256 ARG A N 1
ATOM 2001 C CA . ARG A 1 256 ? 1.198 7.786 12.491 1.00 93.62 256 ARG A CA 1
ATOM 2002 C C . ARG A 1 256 ? 1.998 7.768 13.803 1.00 93.62 256 ARG A C 1
ATOM 2004 O O . ARG A 1 256 ? 3.220 7.824 13.730 1.00 93.62 256 ARG A O 1
ATOM 2011 N N . PRO A 1 257 ? 1.402 7.572 14.996 1.00 95.50 257 PRO A N 1
ATOM 2012 C CA . PRO A 1 257 ? 2.151 7.597 16.255 1.00 95.50 257 PRO A CA 1
ATOM 2013 C C . PRO A 1 257 ? 3.303 6.582 16.329 1.00 95.50 257 PRO A C 1
ATOM 2015 O O . PRO A 1 257 ? 4.308 6.858 16.985 1.00 95.50 257 PRO A O 1
ATOM 2018 N N . LEU A 1 258 ? 3.183 5.437 15.645 1.00 96.69 258 LEU A N 1
ATOM 2019 C CA . LEU A 1 258 ? 4.258 4.453 15.520 1.00 96.69 258 LEU A CA 1
ATOM 2020 C C . LEU A 1 258 ? 5.416 5.017 14.692 1.00 96.69 258 LEU A C 1
ATOM 2022 O O . LEU A 1 258 ? 6.561 4.961 15.138 1.00 96.69 258 LEU A O 1
ATOM 2026 N N . TYR A 1 259 ? 5.130 5.597 13.525 1.00 95.62 259 TYR A N 1
ATOM 2027 C CA . TYR A 1 259 ? 6.147 6.192 12.653 1.00 95.62 259 TYR A CA 1
ATOM 2028 C C . TYR A 1 259 ? 6.873 7.381 13.304 1.00 95.62 259 TYR A C 1
ATOM 2030 O O . TYR A 1 259 ? 8.066 7.568 13.080 1.00 95.62 259 TYR A O 1
ATOM 2038 N N . GLY A 1 260 ? 6.195 8.156 14.156 1.00 94.25 260 GLY A N 1
ATOM 2039 C CA . GLY A 1 260 ? 6.811 9.257 14.909 1.00 94.25 260 GLY A CA 1
ATOM 2040 C C . GLY A 1 260 ? 7.615 8.841 16.138 1.00 94.25 260 GLY A C 1
ATOM 2041 O O . GLY A 1 260 ? 8.249 9.691 16.760 1.00 94.25 260 GLY A O 1
ATOM 2042 N N . ASN A 1 261 ? 7.590 7.563 16.519 1.00 96.12 261 ASN A N 1
ATOM 2043 C CA . ASN A 1 261 ? 8.324 7.044 17.666 1.00 96.12 261 ASN A CA 1
ATOM 2044 C C . ASN A 1 261 ? 9.524 6.222 17.180 1.00 96.12 261 ASN A C 1
ATOM 2046 O O . ASN A 1 261 ? 9.374 5.065 16.800 1.00 96.12 261 ASN A O 1
ATOM 2050 N N . THR A 1 262 ? 10.731 6.797 17.213 1.00 96.12 262 THR A N 1
ATOM 2051 C CA . THR A 1 262 ? 11.935 6.152 16.656 1.00 96.12 262 THR A CA 1
ATOM 2052 C C . THR A 1 262 ? 12.186 4.733 17.197 1.00 96.12 262 THR A C 1
ATOM 2054 O O . THR A 1 262 ? 12.412 3.838 16.380 1.00 96.12 262 THR A O 1
ATOM 2057 N N . PRO A 1 263 ? 12.111 4.454 18.518 1.00 96.94 263 PRO A N 1
ATOM 2058 C CA . PRO A 1 263 ? 12.231 3.082 19.018 1.00 96.94 263 PRO A CA 1
ATOM 2059 C C . PRO A 1 263 ? 11.176 2.117 18.460 1.00 96.94 263 PRO A C 1
ATOM 2061 O O . PRO A 1 263 ? 11.515 0.994 18.088 1.00 96.94 263 PRO A O 1
ATOM 2064 N N . ALA A 1 264 ? 9.907 2.530 18.393 1.00 97.19 264 ALA A N 1
ATOM 2065 C CA . ALA A 1 264 ? 8.835 1.695 17.856 1.00 97.19 264 ALA A CA 1
ATOM 2066 C C . ALA A 1 264 ? 8.987 1.473 16.347 1.00 97.19 264 ALA A C 1
ATOM 2068 O O . ALA A 1 264 ? 8.852 0.339 15.895 1.00 97.19 264 ALA A O 1
ATOM 2069 N N . LEU A 1 265 ? 9.356 2.513 15.595 1.00 97.62 265 LEU A N 1
ATOM 2070 C CA . LEU A 1 265 ? 9.650 2.442 14.166 1.00 97.62 265 LEU A CA 1
ATOM 2071 C C . LEU A 1 265 ? 10.777 1.444 13.866 1.00 97.62 265 LEU A C 1
ATOM 2073 O O . LEU A 1 265 ? 10.653 0.648 12.941 1.00 97.62 265 LEU A O 1
ATOM 2077 N N . VAL A 1 266 ? 11.849 1.429 14.670 1.00 97.94 266 VAL A N 1
ATOM 2078 C CA . VAL A 1 266 ? 12.922 0.424 14.546 1.00 97.94 266 VAL A CA 1
ATOM 2079 C C . VAL A 1 266 ? 12.383 -0.983 14.761 1.00 97.94 266 VAL A C 1
ATOM 2081 O O . VAL A 1 266 ? 12.646 -1.858 13.939 1.00 97.94 266 VAL A O 1
ATOM 2084 N N . ARG A 1 267 ? 11.627 -1.216 15.843 1.00 97.56 267 ARG A N 1
ATOM 2085 C CA . ARG A 1 267 ? 11.051 -2.543 16.122 1.00 97.56 267 ARG A CA 1
ATOM 2086 C C . ARG A 1 267 ? 10.118 -2.992 15.001 1.00 97.56 267 ARG A C 1
ATOM 2088 O O . ARG A 1 267 ? 10.192 -4.141 14.587 1.00 97.56 267 ARG A O 1
ATOM 2095 N N . PHE A 1 268 ? 9.291 -2.084 14.496 1.00 98.25 268 PHE A N 1
ATOM 2096 C CA . PHE A 1 268 ? 8.365 -2.339 13.400 1.00 98.25 268 PHE A CA 1
ATOM 2097 C C . PHE A 1 268 ? 9.093 -2.673 12.095 1.00 98.25 268 PHE A C 1
ATOM 2099 O O . PHE A 1 268 ? 8.801 -3.693 11.474 1.00 98.25 268 PHE A O 1
ATOM 2106 N N . ALA A 1 269 ? 10.109 -1.891 11.723 1.00 98.00 269 ALA A N 1
ATOM 2107 C CA . ALA A 1 269 ? 10.942 -2.181 10.561 1.00 98.00 269 ALA A CA 1
ATOM 2108 C C . ALA A 1 269 ? 11.632 -3.548 10.689 1.00 98.00 269 ALA A C 1
ATOM 2110 O O . ALA A 1 269 ? 11.585 -4.352 9.759 1.00 98.00 269 ALA A O 1
ATOM 2111 N N . GLN A 1 270 ? 12.220 -3.848 11.852 1.00 97.44 270 GLN A N 1
ATOM 2112 C CA . GLN A 1 270 ? 12.871 -5.133 12.130 1.00 97.44 270 GLN A CA 1
ATOM 2113 C C . GLN A 1 270 ? 11.898 -6.321 12.170 1.00 97.44 270 GLN A C 1
ATOM 2115 O O . GLN A 1 270 ? 12.324 -7.450 11.942 1.00 97.44 270 GLN A O 1
ATOM 2120 N N . ALA A 1 271 ? 10.616 -6.079 12.452 1.00 97.12 271 ALA A N 1
ATOM 2121 C CA . ALA A 1 271 ? 9.561 -7.088 12.412 1.00 97.12 271 ALA A CA 1
ATOM 2122 C C . ALA A 1 271 ? 9.028 -7.352 10.989 1.00 97.12 271 ALA A C 1
ATOM 2124 O O . ALA A 1 271 ? 8.199 -8.238 10.814 1.00 97.12 271 ALA A O 1
ATOM 2125 N N . GLY A 1 272 ? 9.503 -6.615 9.976 1.00 96.75 272 GLY A N 1
ATOM 2126 C CA . GLY A 1 272 ? 9.081 -6.762 8.579 1.00 96.75 272 GLY A CA 1
ATOM 2127 C C . GLY A 1 272 ? 8.156 -5.655 8.073 1.00 96.75 272 GLY A C 1
ATOM 2128 O O . GLY A 1 272 ? 7.683 -5.747 6.949 1.00 96.75 272 GLY A O 1
ATOM 2129 N N . GLY A 1 273 ? 7.924 -4.600 8.860 1.00 97.06 273 GLY A N 1
ATOM 2130 C CA . GLY A 1 273 ? 7.095 -3.448 8.489 1.00 97.06 273 GLY A CA 1
ATOM 2131 C C . GLY A 1 273 ? 7.797 -2.390 7.627 1.00 97.06 273 GLY A C 1
ATOM 2132 O O . GLY A 1 273 ? 7.215 -1.369 7.279 1.00 97.06 273 GLY A O 1
ATOM 2133 N N . LEU A 1 274 ? 9.065 -2.594 7.264 1.00 96.56 274 LEU A N 1
ATOM 2134 C CA . LEU A 1 274 ? 9.797 -1.650 6.416 1.00 96.56 274 LEU A CA 1
ATOM 2135 C C . LEU A 1 274 ? 9.130 -1.379 5.043 1.00 96.56 274 LEU A C 1
ATOM 2137 O O . LEU A 1 274 ? 9.141 -0.220 4.624 1.00 96.56 274 LEU A O 1
ATOM 2141 N N . PRO A 1 275 ? 8.534 -2.370 4.341 1.00 95.94 275 PRO A N 1
ATOM 2142 C CA . PRO A 1 275 ? 7.813 -2.140 3.090 1.00 95.94 275 PRO A CA 1
ATOM 2143 C C . PRO A 1 275 ? 6.690 -1.120 3.233 1.00 95.94 275 PRO A C 1
ATOM 2145 O O . PRO A 1 275 ? 6.588 -0.218 2.404 1.00 95.94 275 PRO A O 1
ATOM 2148 N N . SER A 1 276 ? 5.891 -1.222 4.301 1.00 95.38 276 SER A N 1
ATOM 2149 C CA . SER A 1 276 ? 4.724 -0.361 4.477 1.00 95.38 276 SER A CA 1
ATOM 2150 C C . SER A 1 276 ? 5.112 1.105 4.614 1.00 95.38 276 SER A C 1
ATOM 2152 O O . SER A 1 276 ? 4.443 1.959 4.047 1.00 95.38 276 SER A O 1
ATOM 2154 N N . LEU A 1 277 ? 6.226 1.404 5.293 1.00 96.25 277 LEU A N 1
ATOM 2155 C CA . LEU A 1 277 ? 6.731 2.770 5.418 1.00 96.25 277 LEU A CA 1
ATOM 2156 C C . LEU A 1 277 ? 7.051 3.379 4.041 1.00 96.25 277 LEU A C 1
ATOM 2158 O O . LEU A 1 277 ? 6.727 4.539 3.785 1.00 96.25 277 LEU A O 1
ATOM 2162 N N . PHE A 1 278 ? 7.690 2.611 3.153 1.00 95.75 278 PHE A N 1
ATOM 2163 C CA . PHE A 1 278 ? 8.037 3.085 1.811 1.00 95.75 278 PHE A CA 1
ATOM 2164 C C . PHE A 1 278 ? 6.832 3.162 0.881 1.00 95.75 278 PHE A C 1
ATOM 2166 O O . PHE A 1 278 ? 6.742 4.110 0.103 1.00 95.75 278 PHE A O 1
ATOM 2173 N N . ASP A 1 279 ? 5.901 2.215 0.970 1.00 92.81 279 ASP A N 1
ATOM 2174 C CA . ASP A 1 279 ? 4.665 2.304 0.200 1.00 92.81 279 ASP A CA 1
ATOM 2175 C C . ASP A 1 279 ? 3.802 3.483 0.680 1.00 92.81 279 ASP A C 1
ATOM 2177 O O . ASP A 1 279 ? 3.268 4.214 -0.148 1.00 92.81 279 ASP A O 1
ATOM 2181 N N . ASP A 1 280 ? 3.706 3.743 1.987 1.00 94.12 280 ASP A N 1
ATOM 2182 C CA . ASP A 1 280 ? 3.001 4.919 2.519 1.00 94.12 280 ASP A CA 1
ATOM 2183 C C . ASP A 1 280 ? 3.676 6.221 2.075 1.00 94.12 280 ASP A C 1
ATOM 2185 O O . ASP A 1 280 ? 3.007 7.204 1.760 1.00 94.12 280 ASP A O 1
ATOM 2189 N N . TRP A 1 281 ? 5.007 6.235 1.973 1.00 94.75 281 TRP A N 1
ATOM 2190 C CA . TRP A 1 281 ? 5.730 7.380 1.420 1.00 94.75 281 TRP A CA 1
ATOM 2191 C C . TRP A 1 281 ? 5.453 7.587 -0.077 1.00 94.75 281 TRP A C 1
ATOM 2193 O O . TRP A 1 281 ? 5.546 8.712 -0.578 1.00 94.75 281 TRP A O 1
ATOM 2203 N N . ALA A 1 282 ? 5.112 6.523 -0.803 1.00 91.44 282 ALA A N 1
ATOM 2204 C CA . ALA A 1 282 ? 4.735 6.589 -2.208 1.00 91.44 282 ALA A CA 1
ATOM 2205 C C . ALA A 1 282 ? 3.295 7.071 -2.408 1.00 91.44 282 ALA A C 1
ATOM 2207 O O . ALA A 1 282 ? 3.067 7.963 -3.228 1.00 91.44 282 ALA A O 1
ATOM 2208 N N . SER A 1 283 ? 2.342 6.499 -1.671 1.00 86.00 283 SER A N 1
ATOM 2209 C CA . SER A 1 283 ? 0.924 6.569 -2.032 1.00 86.00 283 SER A CA 1
ATOM 2210 C C . SER A 1 283 ? 0.013 7.262 -1.022 1.00 86.00 283 SER A C 1
ATOM 2212 O O . SER A 1 283 ? -1.102 7.603 -1.401 1.00 86.00 283 SER A O 1
ATOM 2214 N N . ALA A 1 284 ? 0.429 7.465 0.232 1.00 82.12 284 ALA A N 1
ATOM 2215 C CA . ALA A 1 284 ? -0.479 8.010 1.241 1.00 82.12 284 ALA A CA 1
ATOM 2216 C C . ALA A 1 284 ? -0.781 9.495 1.007 1.00 82.12 284 ALA A C 1
ATOM 2218 O O . ALA A 1 284 ? 0.084 10.252 0.558 1.00 82.12 284 ALA A O 1
ATOM 2219 N N . THR A 1 285 ? -1.958 9.963 1.430 1.00 78.81 285 THR A N 1
ATOM 2220 C CA . THR A 1 285 ? -2.293 11.403 1.375 1.00 78.81 285 THR A CA 1
ATOM 2221 C C . THR A 1 285 ? -1.279 12.259 2.151 1.00 78.81 285 THR A C 1
ATOM 2223 O O . THR A 1 285 ? -0.929 13.367 1.743 1.00 78.81 285 THR A O 1
ATOM 2226 N N . ALA A 1 286 ? -0.726 11.728 3.247 1.00 74.75 286 ALA A N 1
ATOM 2227 C CA . ALA A 1 286 ? 0.281 12.397 4.075 1.00 74.75 286 ALA A CA 1
ATOM 2228 C C . ALA A 1 286 ? 1.741 12.166 3.621 1.00 74.75 286 ALA A C 1
ATOM 2230 O O . ALA A 1 286 ? 2.670 12.440 4.394 1.00 74.75 286 ALA A O 1
ATOM 2231 N N . LYS A 1 287 ? 1.964 11.665 2.395 1.00 78.31 287 LYS A N 1
ATOM 2232 C CA . LYS A 1 287 ? 3.277 11.217 1.903 1.00 78.31 287 LYS A CA 1
ATOM 2233 C C . LYS A 1 287 ? 4.405 12.237 2.063 1.00 78.31 287 LYS A C 1
ATOM 2235 O O . LYS A 1 287 ? 5.485 11.872 2.517 1.00 78.31 287 LYS A O 1
ATOM 2240 N N . ASP A 1 288 ? 4.164 13.511 1.754 1.00 77.06 288 ASP A N 1
ATOM 2241 C CA . ASP A 1 288 ? 5.216 14.541 1.707 1.00 77.06 288 ASP A CA 1
ATOM 2242 C C . ASP A 1 288 ? 5.356 15.357 2.999 1.00 77.06 288 ASP A C 1
ATOM 2244 O O . ASP A 1 288 ? 6.214 16.236 3.092 1.00 77.06 288 ASP A O 1
ATOM 2248 N N . GLY A 1 289 ? 4.549 15.035 4.011 1.00 85.75 289 GLY A N 1
ATOM 2249 C CA . GLY A 1 289 ? 4.668 15.582 5.356 1.00 85.75 289 GLY A CA 1
ATOM 2250 C C . GLY A 1 289 ? 5.210 14.533 6.314 1.00 85.75 289 GLY A C 1
ATOM 2251 O O . GLY A 1 289 ? 6.403 14.235 6.350 1.00 85.75 289 GLY A O 1
ATOM 2252 N N . TYR A 1 290 ? 4.300 13.961 7.094 1.00 86.06 290 TYR A N 1
ATOM 2253 C CA . TYR A 1 290 ? 4.629 13.112 8.230 1.00 86.06 290 TYR A CA 1
ATOM 2254 C C . TYR A 1 290 ? 5.413 11.847 7.854 1.00 86.06 290 TYR A C 1
ATOM 2256 O O . TYR A 1 290 ? 6.403 11.514 8.505 1.00 86.06 290 TYR A O 1
ATOM 2264 N N . ILE A 1 291 ? 5.002 11.160 6.783 1.00 92.00 291 ILE A N 1
ATOM 2265 C CA . ILE A 1 291 ? 5.634 9.899 6.377 1.00 92.00 291 ILE A CA 1
ATOM 2266 C C . ILE A 1 291 ? 7.052 10.146 5.866 1.00 92.00 291 ILE A C 1
ATOM 2268 O O . ILE A 1 291 ? 7.985 9.459 6.279 1.00 92.00 291 ILE A O 1
ATOM 2272 N N . LYS A 1 292 ? 7.249 11.182 5.043 1.00 93.62 292 LYS A N 1
ATOM 2273 C CA . LYS A 1 292 ? 8.585 11.608 4.617 1.00 93.62 292 LYS A CA 1
ATOM 2274 C C . LYS A 1 292 ? 9.495 11.890 5.813 1.00 93.62 292 LYS A C 1
ATOM 2276 O O . LYS A 1 292 ? 10.625 11.413 5.816 1.00 93.62 292 LYS A O 1
ATOM 2281 N N . SER A 1 293 ? 9.010 12.595 6.839 1.00 94.00 293 SER A N 1
ATOM 2282 C CA . SER A 1 293 ? 9.794 12.832 8.058 1.00 94.00 293 SER A CA 1
ATOM 2283 C C . SER A 1 293 ? 10.174 11.534 8.777 1.00 94.00 293 SER A C 1
ATOM 2285 O O . SER A 1 293 ? 11.297 11.422 9.261 1.00 94.00 293 SER A O 1
ATOM 2287 N N . ALA A 1 294 ? 9.289 10.533 8.811 1.00 95.38 294 ALA A N 1
ATOM 2288 C CA . ALA A 1 294 ? 9.606 9.223 9.379 1.00 95.38 294 ALA A CA 1
ATOM 2289 C C . ALA A 1 294 ? 10.675 8.470 8.564 1.00 95.38 294 ALA A C 1
ATOM 2291 O O . ALA A 1 294 ? 11.582 7.877 9.146 1.00 95.38 294 ALA A O 1
ATOM 2292 N N . VAL A 1 295 ? 10.625 8.544 7.229 1.00 96.50 295 VAL A N 1
ATOM 2293 C CA . VAL A 1 295 ? 11.662 7.978 6.347 1.00 96.50 295 VAL A CA 1
ATOM 2294 C C . VAL A 1 295 ? 13.002 8.702 6.528 1.00 96.50 295 VAL A C 1
ATOM 2296 O O . VAL A 1 295 ? 14.046 8.056 6.593 1.00 96.50 295 VAL A O 1
ATOM 2299 N N . GLU A 1 296 ? 12.996 10.032 6.645 1.00 94.94 296 GLU A N 1
ATOM 2300 C CA . GLU A 1 296 ? 14.199 10.844 6.894 1.00 94.94 296 GLU A CA 1
ATOM 2301 C C . GLU A 1 296 ? 14.819 10.569 8.268 1.00 94.94 296 GLU A C 1
ATOM 2303 O O . GLU A 1 296 ? 16.043 10.575 8.405 1.00 94.94 296 GLU A O 1
ATOM 2308 N N . ALA A 1 297 ? 13.983 10.301 9.272 1.00 93.56 297 ALA A N 1
ATOM 2309 C CA . ALA A 1 297 ? 14.402 9.983 10.631 1.00 93.56 297 ALA A CA 1
ATOM 2310 C C . ALA A 1 297 ? 14.721 8.493 10.847 1.00 93.56 297 ALA A C 1
ATOM 2312 O O . ALA A 1 297 ? 15.081 8.114 11.964 1.00 93.56 297 ALA A O 1
ATOM 2313 N N . LEU A 1 298 ? 14.588 7.645 9.818 1.00 95.62 298 LEU A N 1
ATOM 2314 C CA . LEU A 1 298 ? 14.773 6.202 9.933 1.00 95.62 298 LEU A CA 1
ATOM 2315 C C . LEU A 1 298 ? 16.232 5.876 10.308 1.00 95.62 298 LEU A C 1
ATOM 2317 O O . LEU A 1 298 ? 17.144 6.077 9.497 1.00 95.62 298 LEU A O 1
ATOM 2321 N N . PRO A 1 299 ? 16.495 5.359 11.520 1.00 95.62 299 PRO A N 1
ATOM 2322 C CA . PRO A 1 299 ? 17.858 5.166 11.984 1.00 95.62 299 PRO A CA 1
ATOM 2323 C C . PRO A 1 299 ? 18.513 3.952 11.320 1.00 95.62 299 PRO A C 1
ATOM 2325 O O . PRO A 1 299 ? 17.872 3.023 10.829 1.00 95.62 299 PRO A O 1
ATOM 2328 N N . VAL A 1 300 ? 19.843 3.937 11.353 1.00 95.12 300 VAL A N 1
ATOM 2329 C CA . VAL A 1 300 ? 20.684 2.940 10.675 1.00 95.12 300 VAL A CA 1
ATOM 2330 C C . VAL A 1 300 ? 20.387 1.497 11.117 1.00 95.12 300 VAL A C 1
ATOM 2332 O O . VAL A 1 300 ? 20.511 0.586 10.298 1.00 95.12 300 VAL A O 1
ATOM 2335 N N . ASN A 1 301 ? 19.971 1.273 12.365 1.00 96.69 301 ASN A N 1
ATOM 2336 C CA . ASN A 1 301 ? 19.611 -0.045 12.908 1.00 96.69 301 ASN A CA 1
ATOM 2337 C C . ASN A 1 301 ? 18.192 -0.519 12.530 1.00 96.69 301 ASN A C 1
ATOM 2339 O O . ASN A 1 301 ? 17.895 -1.705 12.664 1.00 96.69 301 ASN A O 1
ATOM 2343 N N . ALA A 1 302 ? 17.316 0.353 12.013 1.00 96.81 302 ALA A N 1
ATOM 2344 C CA . ALA A 1 302 ? 16.022 -0.069 11.461 1.00 96.81 302 ALA A CA 1
ATOM 2345 C C . ALA A 1 302 ? 16.196 -0.972 10.228 1.00 96.81 302 ALA A C 1
ATOM 2347 O O . ALA A 1 302 ? 15.365 -1.827 9.948 1.00 96.81 302 ALA A O 1
ATOM 2348 N N . TRP A 1 303 ? 17.319 -0.813 9.524 1.00 96.75 303 TRP A N 1
ATOM 2349 C CA . TRP A 1 303 ? 17.704 -1.618 8.368 1.00 96.75 303 TRP A CA 1
ATOM 2350 C C . TRP A 1 303 ? 18.245 -2.998 8.729 1.00 96.75 303 TRP A C 1
ATOM 2352 O O . TRP A 1 303 ? 18.688 -3.702 7.830 1.00 96.75 303 TRP A O 1
ATOM 2362 N N . GLU A 1 304 ? 18.283 -3.390 9.999 1.00 95.81 304 GLU A N 1
ATOM 2363 C CA . GLU A 1 304 ? 18.698 -4.731 10.420 1.00 95.81 304 GLU A CA 1
ATOM 2364 C C . GLU A 1 304 ? 17.540 -5.731 10.282 1.00 95.81 304 GLU A C 1
ATOM 2366 O O . GLU A 1 304 ? 16.376 -5.337 10.224 1.00 95.81 304 GLU A O 1
ATOM 2371 N N . LYS A 1 305 ? 17.859 -7.032 10.241 1.00 95.88 305 LYS A N 1
ATOM 2372 C CA . LYS A 1 305 ? 16.889 -8.149 10.220 1.00 95.88 305 LYS A CA 1
ATOM 2373 C C . LYS A 1 305 ? 15.902 -8.152 9.041 1.00 95.88 305 LYS A C 1
ATOM 2375 O O . LYS A 1 305 ? 14.859 -8.792 9.123 1.00 95.88 305 LYS A O 1
ATOM 2380 N N . GLN A 1 306 ? 16.221 -7.485 7.932 1.00 97.38 306 GLN A N 1
ATOM 2381 C CA . GLN A 1 306 ? 15.330 -7.482 6.773 1.00 97.38 306 GLN A CA 1
ATOM 2382 C C . GLN A 1 306 ? 15.413 -8.810 6.019 1.00 97.38 306 GLN A C 1
ATOM 2384 O O . GLN A 1 306 ? 16.501 -9.272 5.665 1.00 97.38 306 GLN A O 1
ATOM 2389 N N . THR A 1 307 ? 14.253 -9.405 5.747 1.00 96.62 307 THR A N 1
ATOM 2390 C CA . THR A 1 307 ? 14.136 -10.594 4.898 1.00 96.62 307 THR A CA 1
ATOM 2391 C C . THR A 1 307 ? 14.231 -10.218 3.412 1.00 96.62 307 THR A C 1
ATOM 2393 O O . THR A 1 307 ? 14.047 -9.047 3.050 1.00 96.62 307 THR A O 1
ATOM 2396 N N . PRO A 1 308 ? 14.505 -11.183 2.513 1.00 97.19 308 PRO A N 1
ATOM 2397 C CA . PRO A 1 308 ? 14.438 -10.955 1.071 1.00 97.19 308 PRO A CA 1
ATOM 2398 C C . PRO A 1 308 ? 13.105 -10.355 0.605 1.00 97.19 308 PRO A C 1
ATOM 2400 O O . PRO A 1 308 ? 13.117 -9.475 -0.257 1.00 97.19 308 PRO A O 1
ATOM 2403 N N . GLU A 1 309 ? 11.994 -10.794 1.195 1.00 94.50 309 GLU A N 1
ATOM 2404 C CA . GLU A 1 309 ? 10.630 -10.350 0.897 1.00 94.50 309 GLU A CA 1
ATOM 2405 C C . GLU A 1 309 ? 10.407 -8.912 1.373 1.00 94.50 309 GLU A C 1
ATOM 2407 O O . GLU A 1 309 ? 9.907 -8.090 0.605 1.00 94.50 309 GLU A O 1
ATOM 2412 N N . SER A 1 310 ? 10.856 -8.577 2.591 1.00 95.50 310 SER A N 1
ATOM 2413 C CA . SER A 1 310 ? 10.798 -7.208 3.120 1.00 95.50 310 SER A CA 1
ATOM 2414 C C . SER A 1 310 ? 11.588 -6.237 2.234 1.00 95.50 310 SER A C 1
ATOM 2416 O O . SER A 1 310 ? 11.086 -5.197 1.812 1.00 95.50 310 SER A O 1
ATOM 2418 N N . LEU A 1 311 ? 12.815 -6.594 1.844 1.00 97.44 311 LEU A N 1
ATOM 2419 C CA . LEU A 1 311 ? 13.609 -5.745 0.950 1.00 97.44 311 LEU A CA 1
ATOM 2420 C C . LEU A 1 311 ? 12.952 -5.586 -0.423 1.00 97.44 311 LEU A C 1
ATOM 2422 O O . LEU A 1 311 ? 12.956 -4.487 -0.972 1.00 97.44 311 LEU A O 1
ATOM 2426 N N . LEU A 1 312 ? 12.364 -6.652 -0.973 1.00 95.94 312 LEU A N 1
ATOM 2427 C CA . LEU A 1 312 ? 11.651 -6.575 -2.245 1.00 95.94 312 LEU A CA 1
ATOM 2428 C C . LEU A 1 312 ? 10.425 -5.651 -2.154 1.00 95.94 312 LEU A C 1
ATOM 2430 O O . LEU A 1 312 ? 10.193 -4.866 -3.074 1.00 95.94 312 LEU A O 1
ATOM 2434 N N . GLY A 1 313 ? 9.681 -5.704 -1.045 1.00 94.81 313 GLY A N 1
ATOM 2435 C CA . GLY A 1 313 ? 8.564 -4.802 -0.760 1.00 94.81 313 GLY A CA 1
ATOM 2436 C C . GLY A 1 313 ? 9.005 -3.341 -0.641 1.00 94.81 313 GLY A C 1
ATOM 2437 O O . GLY A 1 313 ? 8.480 -2.484 -1.344 1.00 94.81 313 GLY A O 1
ATOM 2438 N N . ALA A 1 314 ? 10.050 -3.058 0.143 1.00 96.44 314 ALA A N 1
ATOM 2439 C CA . ALA A 1 314 ? 10.619 -1.712 0.253 1.00 96.44 314 ALA A CA 1
ATOM 2440 C C . ALA A 1 314 ? 11.074 -1.159 -1.110 1.00 96.44 314 ALA A C 1
ATOM 2442 O O . ALA A 1 314 ? 10.832 0.000 -1.441 1.00 96.44 314 ALA A O 1
ATOM 2443 N N . MET A 1 315 ? 11.702 -1.997 -1.938 1.00 97.44 315 MET A N 1
ATOM 2444 C CA . MET A 1 315 ? 12.129 -1.613 -3.285 1.00 97.44 315 MET A CA 1
ATOM 2445 C C . MET A 1 315 ? 10.941 -1.361 -4.220 1.00 97.44 315 MET A C 1
ATOM 2447 O O . MET A 1 315 ? 10.997 -0.433 -5.024 1.00 97.44 315 MET A O 1
ATOM 2451 N N . ARG A 1 316 ? 9.843 -2.111 -4.083 1.00 95.19 316 ARG A N 1
ATOM 2452 C CA . ARG A 1 316 ? 8.588 -1.818 -4.787 1.00 95.19 316 ARG A CA 1
ATOM 2453 C C . ARG A 1 316 ? 8.032 -0.448 -4.394 1.00 95.19 316 ARG A C 1
ATOM 2455 O O . ARG A 1 316 ? 7.733 0.334 -5.289 1.00 95.19 316 ARG A O 1
ATOM 2462 N N . GLY A 1 317 ? 8.024 -0.104 -3.107 1.00 94.81 317 GLY A N 1
ATOM 2463 C CA . GLY A 1 317 ? 7.632 1.234 -2.649 1.00 94.81 317 GLY A CA 1
ATOM 2464 C C . GLY A 1 317 ? 8.485 2.357 -3.246 1.00 94.81 317 GLY A C 1
ATOM 2465 O O . GLY A 1 317 ? 7.963 3.396 -3.640 1.00 94.81 317 GLY A O 1
ATOM 2466 N N . LEU A 1 318 ? 9.792 2.135 -3.430 1.00 96.50 318 LEU A N 1
ATOM 2467 C CA . LEU A 1 318 ? 10.665 3.099 -4.115 1.00 96.50 318 LEU A CA 1
ATOM 2468 C C . LEU A 1 318 ? 10.346 3.248 -5.610 1.00 96.50 318 LEU A C 1
ATOM 2470 O O . LEU A 1 318 ? 10.448 4.356 -6.136 1.00 96.50 318 LEU A O 1
ATOM 2474 N N . VAL A 1 319 ? 9.973 2.161 -6.294 1.00 95.75 319 VAL A N 1
ATOM 2475 C CA . VAL A 1 319 ? 9.484 2.217 -7.684 1.00 95.75 319 VAL A CA 1
ATOM 2476 C C . VAL A 1 319 ? 8.173 2.994 -7.747 1.00 95.75 319 VAL A C 1
ATOM 2478 O O . VAL A 1 319 ? 8.086 3.937 -8.524 1.00 95.75 319 VAL A O 1
ATOM 2481 N N . ASN A 1 320 ? 7.216 2.687 -6.870 1.00 93.12 320 ASN A N 1
ATOM 2482 C CA . ASN A 1 320 ? 5.943 3.403 -6.794 1.00 93.12 320 ASN A CA 1
ATOM 2483 C C . ASN A 1 320 ? 6.171 4.904 -6.555 1.00 93.12 320 ASN A C 1
ATOM 2485 O O . ASN A 1 320 ? 5.598 5.745 -7.242 1.00 93.12 320 ASN A O 1
ATOM 2489 N N . LYS A 1 321 ? 7.079 5.266 -5.637 1.00 94.06 321 LYS A N 1
ATOM 2490 C CA . LYS A 1 321 ? 7.435 6.669 -5.380 1.00 94.06 321 LYS A CA 1
ATOM 2491 C C . LYS A 1 321 ? 8.000 7.351 -6.628 1.00 94.06 321 LYS A C 1
ATOM 2493 O O . LYS A 1 321 ? 7.691 8.511 -6.875 1.00 94.06 321 LYS A O 1
ATOM 2498 N N . LEU A 1 322 ? 8.814 6.647 -7.415 1.00 93.69 322 LEU A N 1
ATOM 2499 C CA . LEU A 1 322 ? 9.361 7.163 -8.673 1.00 93.69 322 LEU A CA 1
ATOM 2500 C C . LEU A 1 322 ? 8.304 7.368 -9.748 1.00 93.69 322 LEU A C 1
ATOM 2502 O O . LEU A 1 322 ? 8.383 8.339 -10.494 1.00 93.69 322 LEU A O 1
ATOM 2506 N N . GLU A 1 323 ? 7.350 6.451 -9.845 1.00 91.31 323 GLU A N 1
ATOM 2507 C CA . GLU A 1 323 ? 6.262 6.528 -10.815 1.00 91.31 323 GLU A CA 1
ATOM 2508 C C . GLU A 1 323 ? 5.296 7.671 -10.471 1.00 91.31 323 GLU A C 1
ATOM 2510 O O . GLU A 1 323 ? 4.858 8.385 -11.371 1.00 91.31 323 GLU A O 1
ATOM 2515 N N . VAL A 1 324 ? 5.043 7.911 -9.179 1.00 90.19 324 VAL A N 1
ATOM 2516 C CA . VAL A 1 324 ? 4.144 8.976 -8.705 1.00 90.19 324 VAL A CA 1
ATOM 2517 C C . VAL A 1 324 ? 4.804 10.361 -8.720 1.00 90.19 324 VAL A C 1
ATOM 2519 O O . VAL A 1 324 ? 4.212 11.315 -9.222 1.00 90.19 324 VAL A O 1
ATOM 2522 N N . ASP A 1 325 ? 6.014 10.505 -8.175 1.00 90.44 325 ASP A N 1
ATOM 2523 C CA . ASP A 1 325 ? 6.667 11.817 -8.007 1.00 90.44 325 ASP A CA 1
ATOM 2524 C C . ASP A 1 325 ? 7.645 12.159 -9.146 1.00 90.44 325 ASP A C 1
ATOM 2526 O O . ASP A 1 325 ? 8.175 13.272 -9.230 1.00 90.44 325 ASP A O 1
ATOM 2530 N N . GLY A 1 326 ? 7.905 11.201 -10.034 1.00 91.19 326 GLY A N 1
ATOM 2531 C CA . GLY A 1 326 ? 8.841 11.333 -11.138 1.00 91.19 326 GLY A CA 1
ATOM 2532 C C . GLY A 1 326 ? 10.303 11.085 -10.753 1.00 91.19 326 GLY A C 1
ATOM 2533 O O . GLY A 1 326 ? 10.720 11.042 -9.595 1.00 91.19 326 GLY A O 1
ATOM 2534 N N . GLU A 1 327 ? 11.144 10.953 -11.778 1.00 89.38 327 GLU A N 1
ATOM 2535 C CA . GLU A 1 327 ? 12.528 10.486 -11.623 1.00 89.38 327 GLU A CA 1
ATOM 2536 C C . GLU A 1 327 ? 13.462 11.445 -10.883 1.00 89.38 327 GLU A C 1
ATOM 2538 O O . GLU A 1 327 ? 14.553 11.048 -10.471 1.00 89.38 327 GLU A O 1
ATOM 2543 N N . GLN A 1 328 ? 13.069 12.706 -10.697 1.00 90.00 328 GLN A N 1
ATOM 2544 C CA . GLN A 1 328 ? 13.916 13.683 -10.012 1.00 90.00 328 GLN A CA 1
ATOM 2545 C C . GLN A 1 328 ? 14.178 13.294 -8.556 1.00 90.00 328 GLN A C 1
ATOM 2547 O O . GLN A 1 328 ? 15.231 13.634 -8.008 1.00 90.00 328 GLN A O 1
ATOM 2552 N N . ILE A 1 329 ? 13.286 12.503 -7.950 1.00 93.19 329 ILE A N 1
ATOM 2553 C CA . ILE A 1 329 ? 13.478 12.015 -6.586 1.00 93.19 329 ILE A CA 1
ATOM 2554 C C . ILE A 1 329 ? 14.731 11.135 -6.443 1.00 93.19 329 ILE A C 1
ATOM 2556 O O . ILE A 1 329 ? 15.357 11.150 -5.380 1.00 93.19 329 ILE A O 1
ATOM 2560 N N . VAL A 1 330 ? 15.183 10.464 -7.516 1.00 94.06 330 VAL A N 1
ATOM 2561 C CA . VAL A 1 330 ? 16.429 9.664 -7.538 1.00 94.06 330 VAL A CA 1
ATOM 2562 C C . VAL A 1 330 ? 17.653 10.496 -7.146 1.00 94.06 330 VAL A C 1
ATOM 2564 O O . VAL A 1 330 ? 18.602 9.978 -6.555 1.00 94.06 330 VAL A O 1
ATOM 2567 N N . ASN A 1 331 ? 17.634 11.793 -7.458 1.00 91.38 331 ASN A N 1
ATOM 2568 C CA . ASN A 1 331 ? 18.739 12.710 -7.190 1.00 91.38 331 ASN A CA 1
ATOM 2569 C C . ASN A 1 331 ? 18.718 13.299 -5.772 1.00 91.38 331 ASN A C 1
ATOM 2571 O O . ASN A 1 331 ? 19.647 14.015 -5.385 1.00 91.38 331 ASN A O 1
ATOM 2575 N N . THR A 1 332 ? 17.691 12.999 -4.977 1.00 95.38 332 THR A N 1
ATOM 2576 C CA . THR A 1 332 ? 17.596 13.482 -3.598 1.00 95.38 332 THR A CA 1
ATOM 2577 C C . THR A 1 332 ? 18.585 12.754 -2.687 1.00 95.38 332 THR A C 1
ATOM 2579 O O . THR A 1 332 ? 18.938 11.590 -2.895 1.00 95.38 332 THR A O 1
ATOM 2582 N N . ARG A 1 333 ? 19.037 13.440 -1.629 1.00 95.88 333 ARG A N 1
ATOM 2583 C CA . ARG A 1 333 ? 19.918 12.834 -0.615 1.00 95.88 333 ARG A CA 1
ATOM 2584 C C . ARG A 1 333 ? 19.242 11.655 0.085 1.00 95.88 333 ARG A C 1
ATOM 2586 O O . ARG A 1 333 ? 19.902 10.653 0.336 1.00 95.88 333 ARG A O 1
ATOM 2593 N N . LEU A 1 334 ? 17.940 11.774 0.346 1.00 95.62 334 LEU A N 1
ATOM 2594 C CA . LEU A 1 334 ? 17.138 10.742 0.994 1.00 95.62 334 LEU A CA 1
ATOM 2595 C C . LEU A 1 334 ? 17.123 9.448 0.175 1.00 95.62 334 LEU A C 1
ATOM 2597 O O . LEU A 1 334 ? 17.511 8.397 0.679 1.00 95.62 334 LEU A O 1
ATOM 2601 N N . PHE A 1 335 ? 16.775 9.537 -1.112 1.00 97.00 335 PHE A N 1
ATOM 2602 C CA . PHE A 1 335 ? 16.727 8.373 -1.995 1.00 97.00 335 PHE A CA 1
ATOM 2603 C C . PHE A 1 335 ? 18.105 7.707 -2.133 1.00 97.00 335 PHE A C 1
ATOM 2605 O O . PHE A 1 335 ? 18.233 6.487 -2.017 1.00 97.00 335 PHE A O 1
ATOM 2612 N N . ALA A 1 336 ? 19.166 8.504 -2.304 1.00 97.19 336 ALA A N 1
ATOM 2613 C CA . ALA A 1 336 ? 20.533 7.988 -2.353 1.00 97.19 336 ALA A CA 1
ATOM 2614 C C . ALA A 1 336 ? 20.956 7.298 -1.047 1.00 97.19 336 ALA A C 1
ATOM 2616 O O . ALA A 1 336 ? 21.645 6.278 -1.093 1.00 97.19 336 ALA A O 1
ATOM 2617 N N . HIS A 1 337 ? 20.535 7.830 0.105 1.00 97.25 337 HIS A N 1
ATOM 2618 C CA . HIS A 1 337 ? 20.811 7.230 1.405 1.00 97.25 337 HIS A CA 1
ATOM 2619 C C . HIS A 1 337 ? 20.128 5.869 1.539 1.00 97.25 337 HIS A C 1
ATOM 2621 O O . HIS A 1 337 ? 20.791 4.899 1.890 1.00 97.25 337 HIS A O 1
ATOM 2627 N N . ILE A 1 338 ? 18.847 5.771 1.177 1.00 98.00 338 ILE A N 1
ATOM 2628 C CA . ILE A 1 338 ? 18.081 4.518 1.189 1.00 98.00 338 ILE A CA 1
ATOM 2629 C C . ILE A 1 338 ? 18.757 3.447 0.321 1.00 98.00 338 ILE A C 1
ATOM 2631 O O . ILE A 1 338 ? 19.060 2.352 0.796 1.00 98.00 338 ILE A O 1
ATOM 2635 N N . VAL A 1 339 ? 19.070 3.775 -0.937 1.00 98.12 339 VAL A N 1
ATOM 2636 C CA . VAL A 1 339 ? 19.752 2.848 -1.858 1.00 98.12 339 VAL A CA 1
ATOM 2637 C C . VAL A 1 339 ? 21.111 2.412 -1.299 1.00 98.12 339 VAL A C 1
ATOM 2639 O O . VAL A 1 339 ? 21.478 1.239 -1.399 1.00 98.12 339 VAL A O 1
ATOM 2642 N N . PHE A 1 340 ? 21.857 3.335 -0.687 1.00 97.81 340 PHE A N 1
ATOM 2643 C CA . PHE A 1 340 ? 23.133 3.025 -0.049 1.00 97.81 340 PHE A CA 1
ATOM 2644 C C . PHE A 1 340 ? 22.973 2.109 1.175 1.00 97.81 340 PHE A C 1
ATOM 2646 O O . PHE A 1 340 ? 23.768 1.182 1.321 1.00 97.81 340 PHE A O 1
ATOM 2653 N N . GLN A 1 341 ? 21.958 2.308 2.022 1.00 97.38 341 GLN A N 1
ATOM 2654 C CA . GLN A 1 341 ? 21.686 1.427 3.168 1.00 97.38 341 GLN A CA 1
ATOM 2655 C C . GLN A 1 341 ? 21.366 0.001 2.713 1.00 97.38 341 GLN A C 1
ATOM 2657 O O . GLN A 1 341 ? 21.942 -0.950 3.238 1.00 97.38 341 GLN A O 1
ATOM 2662 N N . ILE A 1 342 ? 20.531 -0.157 1.681 1.00 97.94 342 ILE A N 1
ATOM 2663 C CA . ILE A 1 342 ? 20.230 -1.476 1.108 1.00 97.94 342 ILE A CA 1
ATOM 2664 C C . ILE A 1 342 ? 21.519 -2.131 0.587 1.00 97.94 342 ILE A C 1
ATOM 2666 O O . ILE A 1 342 ? 21.841 -3.255 0.968 1.00 97.94 342 ILE A O 1
ATOM 2670 N N . TYR A 1 343 ? 22.297 -1.425 -0.239 1.00 97.81 343 TYR A N 1
ATOM 2671 C CA . TYR A 1 343 ? 23.495 -1.999 -0.858 1.00 97.81 343 TYR A CA 1
ATOM 2672 C C . TYR A 1 343 ? 24.616 -2.312 0.136 1.00 97.81 343 TYR A C 1
ATOM 2674 O O . TYR A 1 343 ? 25.192 -3.396 0.093 1.00 97.81 343 TYR A O 1
ATOM 2682 N N . SER A 1 344 ? 24.932 -1.383 1.038 1.00 96.81 344 SER A N 1
ATOM 2683 C CA . SER A 1 344 ? 26.036 -1.544 1.992 1.00 96.81 344 SER A CA 1
ATOM 2684 C C . SER A 1 344 ? 25.824 -2.707 2.964 1.00 96.81 344 SER A C 1
ATOM 2686 O O . SER A 1 344 ? 26.801 -3.279 3.441 1.00 96.81 344 SER A O 1
ATOM 2688 N N . ARG A 1 345 ? 24.566 -3.077 3.230 1.00 96.81 345 ARG A N 1
ATOM 2689 C CA . ARG A 1 345 ? 24.201 -4.132 4.183 1.00 96.81 345 ARG A CA 1
ATOM 2690 C C . ARG A 1 345 ? 23.927 -5.473 3.526 1.00 96.81 345 ARG A C 1
ATOM 2692 O O . ARG A 1 345 ? 24.352 -6.502 4.037 1.00 96.81 345 ARG A O 1
ATOM 2699 N N . TYR A 1 346 ? 23.218 -5.452 2.403 1.00 97.69 346 TYR A N 1
ATOM 2700 C CA . TYR A 1 346 ? 22.679 -6.656 1.773 1.00 97.69 346 TYR A CA 1
ATOM 2701 C C . TYR A 1 346 ? 23.343 -6.986 0.435 1.00 97.69 346 TYR A C 1
ATOM 2703 O O . TYR A 1 346 ? 23.045 -8.020 -0.159 1.00 97.69 346 TYR A O 1
ATOM 2711 N N . GLY A 1 347 ? 24.249 -6.134 -0.048 1.00 97.25 347 GLY A N 1
ATOM 2712 C CA . GLY A 1 347 ? 24.963 -6.333 -1.301 1.00 97.25 347 GLY A CA 1
ATOM 2713 C C . GLY A 1 347 ? 24.059 -6.233 -2.530 1.00 97.25 347 GLY A C 1
ATOM 2714 O O . GLY A 1 347 ? 23.095 -5.470 -2.573 1.00 97.25 347 GLY A O 1
ATOM 2715 N N . LEU A 1 348 ? 24.410 -6.991 -3.569 1.00 97.38 348 LEU A N 1
ATOM 2716 C CA . LEU A 1 348 ? 23.700 -7.031 -4.853 1.00 97.38 348 LEU A CA 1
ATOM 2717 C C . LEU A 1 348 ? 22.352 -7.779 -4.866 1.00 97.38 348 LEU A C 1
ATOM 2719 O O . LEU A 1 348 ? 21.479 -7.318 -5.603 1.00 97.38 348 LEU A O 1
ATOM 2723 N N . PRO A 1 349 ? 22.135 -8.875 -4.106 1.00 97.88 349 PRO A N 1
ATOM 2724 C CA . PRO A 1 349 ? 20.930 -9.698 -4.248 1.00 97.88 349 PRO A CA 1
ATOM 2725 C C . PRO A 1 349 ? 19.580 -8.956 -4.207 1.00 97.88 349 PRO A C 1
ATOM 2727 O O . PRO A 1 349 ? 18.701 -9.311 -4.992 1.00 97.88 349 PRO A O 1
ATOM 2730 N N . PRO A 1 350 ? 19.362 -7.914 -3.374 1.00 98.00 350 PRO A N 1
ATOM 2731 C CA . PRO A 1 350 ? 18.113 -7.147 -3.427 1.00 98.00 350 PRO A CA 1
ATOM 2732 C C . PRO A 1 350 ? 17.893 -6.453 -4.779 1.00 98.00 350 PRO A C 1
ATOM 2734 O O . PRO A 1 350 ? 16.792 -6.485 -5.319 1.00 98.00 350 PRO A O 1
ATOM 2737 N N . PHE A 1 351 ? 18.949 -5.883 -5.368 1.00 97.81 351 PHE A N 1
ATOM 2738 C CA . PHE A 1 351 ? 18.901 -5.208 -6.671 1.00 97.81 351 PHE A CA 1
ATOM 2739 C C . PHE A 1 351 ? 18.636 -6.168 -7.818 1.00 97.81 351 PHE A C 1
ATOM 2741 O O . PHE A 1 351 ? 17.947 -5.800 -8.765 1.00 97.81 351 PHE A O 1
ATOM 2748 N N . GLU A 1 352 ? 19.175 -7.381 -7.734 1.00 96.56 352 GLU A N 1
ATOM 2749 C CA . GLU A 1 352 ? 18.896 -8.440 -8.697 1.00 96.56 352 GLU A CA 1
ATOM 2750 C C . GLU A 1 352 ? 17.417 -8.841 -8.660 1.00 96.56 352 GLU A C 1
ATOM 2752 O O . GLU A 1 352 ? 16.754 -8.789 -9.693 1.00 96.56 352 GLU A O 1
ATOM 2757 N N . ARG A 1 353 ? 16.872 -9.140 -7.471 1.00 95.88 353 ARG A N 1
ATOM 2758 C CA . ARG A 1 353 ? 15.447 -9.484 -7.309 1.00 95.88 353 ARG A CA 1
ATOM 2759 C C . ARG A 1 353 ? 14.519 -8.354 -7.747 1.00 95.88 353 ARG A C 1
ATOM 2761 O O . ARG A 1 353 ? 13.480 -8.603 -8.345 1.00 95.88 353 ARG A O 1
ATOM 2768 N N . ALA A 1 354 ? 14.900 -7.112 -7.465 1.00 96.38 354 ALA A N 1
ATOM 2769 C CA . ALA A 1 354 ? 14.115 -5.941 -7.824 1.00 96.38 354 ALA A CA 1
ATOM 2770 C C . ALA A 1 354 ? 14.250 -5.525 -9.302 1.00 96.38 354 ALA A C 1
ATOM 2772 O O . ALA A 1 354 ? 13.540 -4.625 -9.751 1.00 96.38 354 ALA A O 1
ATOM 2773 N N . ALA A 1 355 ? 15.155 -6.142 -10.073 1.00 95.12 355 ALA A N 1
ATOM 2774 C CA . ALA A 1 355 ? 15.473 -5.717 -11.436 1.00 95.12 355 ALA A CA 1
ATOM 2775 C C . ALA A 1 355 ? 14.306 -5.854 -12.427 1.00 95.12 355 ALA A C 1
ATOM 2777 O O . ALA A 1 355 ? 14.351 -5.220 -13.478 1.00 95.12 355 ALA A O 1
ATOM 2778 N N . SER A 1 356 ? 13.297 -6.665 -12.107 1.00 90.44 356 SER A N 1
ATOM 2779 C CA . SER A 1 356 ? 12.101 -6.900 -12.924 1.00 90.44 356 SER A CA 1
ATOM 2780 C C . SER A 1 356 ? 10.817 -6.328 -12.312 1.00 90.44 356 SER A C 1
ATOM 2782 O O . SER A 1 356 ? 9.735 -6.653 -12.787 1.00 90.44 356 SER A O 1
ATOM 2784 N N . LEU A 1 357 ? 10.907 -5.494 -11.266 1.00 91.00 357 LEU A N 1
ATOM 2785 C CA . LEU A 1 357 ? 9.716 -4.923 -10.619 1.00 91.00 357 LEU A CA 1
ATOM 2786 C C . LEU A 1 357 ? 8.914 -3.980 -11.523 1.00 91.00 357 LEU A C 1
ATOM 2788 O O . LEU A 1 357 ? 7.707 -3.882 -11.347 1.00 91.00 357 LEU A O 1
ATOM 2792 N N . SER A 1 358 ? 9.573 -3.277 -12.446 1.00 89.56 358 SER A N 1
ATOM 2793 C CA . SER A 1 358 ? 8.929 -2.354 -13.383 1.00 89.56 358 SER A CA 1
ATOM 2794 C C . SER A 1 358 ? 9.739 -2.288 -14.675 1.00 89.56 358 SER A C 1
ATOM 2796 O O . SER A 1 358 ? 10.957 -2.089 -14.652 1.00 89.56 358 SER A O 1
ATOM 2798 N N . ASP A 1 359 ? 9.071 -2.485 -15.812 1.00 83.50 359 ASP A N 1
ATOM 2799 C CA . ASP A 1 359 ? 9.666 -2.344 -17.144 1.00 83.50 359 ASP A CA 1
ATOM 2800 C C . ASP A 1 359 ? 9.823 -0.874 -17.556 1.00 83.50 359 ASP A C 1
ATOM 2802 O O . ASP A 1 359 ? 10.739 -0.533 -18.314 1.00 83.50 359 ASP A O 1
ATOM 2806 N N . SER A 1 360 ? 8.985 0.005 -17.001 1.00 82.88 360 SER A N 1
ATOM 2807 C CA . SER A 1 360 ? 9.038 1.449 -17.219 1.00 82.88 360 SER A CA 1
ATOM 2808 C C . SER A 1 360 ? 10.121 2.115 -16.352 1.00 82.88 360 SER A C 1
ATOM 2810 O O . SER A 1 360 ? 10.848 2.995 -16.827 1.00 82.88 360 SER A O 1
ATOM 2812 N N . CYS A 1 361 ? 10.317 1.628 -15.120 1.00 89.12 361 CYS A N 1
ATOM 2813 C CA . CYS A 1 361 ? 11.326 2.086 -14.168 1.00 89.12 361 CYS A CA 1
ATOM 2814 C C . CYS A 1 361 ? 12.490 1.085 -14.050 1.00 89.12 361 CYS A C 1
ATOM 2816 O O . CYS A 1 361 ? 12.602 0.292 -13.116 1.00 89.12 361 CYS A O 1
ATOM 2818 N N . ILE A 1 362 ? 13.448 1.174 -14.977 1.00 93.31 362 ILE A N 1
ATOM 2819 C CA . ILE A 1 362 ? 14.612 0.267 -15.039 1.00 93.31 362 ILE A CA 1
ATOM 2820 C C . ILE A 1 362 ? 15.697 0.546 -13.974 1.00 93.31 362 ILE A C 1
ATOM 2822 O O . ILE A 1 362 ? 16.853 0.146 -14.157 1.00 93.31 362 ILE A O 1
ATOM 2826 N N . LEU A 1 363 ? 15.381 1.263 -12.889 1.00 95.81 363 LEU A N 1
ATOM 2827 C CA . LEU A 1 363 ? 16.354 1.717 -11.889 1.00 95.81 363 LEU A CA 1
ATOM 2828 C C . LEU A 1 363 ? 17.149 0.554 -11.296 1.00 95.81 363 LEU A C 1
ATOM 2830 O O . LEU A 1 363 ? 18.380 0.558 -11.344 1.00 95.81 363 LEU A O 1
ATOM 2834 N N . PHE A 1 364 ? 16.471 -0.456 -10.755 1.00 96.88 364 PHE A N 1
ATOM 2835 C CA . PHE A 1 364 ? 17.164 -1.551 -10.080 1.00 96.88 364 PHE A CA 1
ATOM 2836 C C . PHE A 1 364 ? 17.892 -2.472 -11.055 1.00 96.88 364 PHE A C 1
ATOM 2838 O O . PHE A 1 364 ? 19.016 -2.879 -10.762 1.00 96.88 364 PHE A O 1
ATOM 2845 N N . HIS A 1 365 ? 17.358 -2.667 -12.266 1.00 95.81 365 HIS A N 1
ATOM 2846 C CA . HIS A 1 365 ? 18.099 -3.308 -13.354 1.00 95.81 365 HIS A CA 1
ATOM 2847 C C . HIS A 1 365 ? 19.406 -2.560 -13.665 1.00 95.81 365 HIS A C 1
ATOM 2849 O O . HIS A 1 365 ? 20.477 -3.165 -13.789 1.00 95.81 365 HIS A O 1
ATOM 2855 N N . PHE A 1 366 ? 19.340 -1.230 -13.781 1.00 95.94 366 PHE A N 1
ATOM 2856 C CA . PHE A 1 366 ? 20.502 -0.385 -14.035 1.00 95.94 366 PHE A CA 1
ATOM 2857 C C . PHE A 1 366 ? 21.527 -0.471 -12.899 1.00 95.94 366 PHE A C 1
ATOM 2859 O O . PHE A 1 366 ? 22.715 -0.672 -13.170 1.00 95.94 366 PHE A O 1
ATOM 2866 N N . LEU A 1 367 ? 21.081 -0.345 -11.646 1.00 97.00 367 LEU A N 1
ATOM 2867 C CA . LEU A 1 367 ? 21.942 -0.407 -10.467 1.00 97.00 367 LEU A CA 1
ATOM 2868 C C . LEU A 1 367 ? 22.627 -1.768 -10.354 1.00 97.00 367 LEU A C 1
ATOM 2870 O O . LEU A 1 367 ? 23.857 -1.810 -10.323 1.00 97.00 367 LEU A O 1
ATOM 2874 N N . HIS A 1 368 ? 21.862 -2.862 -10.407 1.00 97.50 368 HIS A N 1
ATOM 2875 C CA . HIS A 1 368 ? 22.386 -4.227 -10.375 1.00 97.50 368 HIS A CA 1
ATOM 2876 C C . HIS A 1 368 ? 23.499 -4.411 -11.415 1.00 97.50 368 HIS A C 1
ATOM 2878 O O . HIS A 1 368 ? 24.642 -4.720 -11.077 1.00 97.50 368 HIS A O 1
ATOM 2884 N N . ARG A 1 369 ? 23.211 -4.104 -12.686 1.00 95.81 369 ARG A N 1
ATOM 2885 C CA . ARG A 1 369 ? 24.159 -4.308 -13.789 1.00 95.81 369 ARG A CA 1
ATOM 2886 C C . ARG A 1 369 ? 25.419 -3.449 -13.673 1.00 95.81 369 ARG A C 1
ATOM 2888 O O . ARG A 1 369 ? 26.498 -3.876 -14.087 1.00 95.81 369 ARG A O 1
ATOM 2895 N N . ARG A 1 370 ? 25.303 -2.209 -13.189 1.00 96.38 370 ARG A N 1
ATOM 2896 C CA . ARG A 1 370 ? 26.446 -1.287 -13.065 1.00 96.38 370 ARG A CA 1
ATOM 2897 C C . ARG A 1 370 ? 27.332 -1.640 -11.883 1.00 96.38 370 ARG A C 1
ATOM 2899 O O . ARG A 1 370 ? 28.553 -1.607 -12.036 1.00 96.38 370 ARG A O 1
ATOM 2906 N N . ILE A 1 371 ? 26.727 -1.994 -10.755 1.00 97.44 371 ILE A N 1
ATOM 2907 C CA . ILE A 1 371 ? 27.449 -2.356 -9.542 1.00 97.44 371 ILE A CA 1
ATOM 2908 C C . ILE A 1 371 ? 28.118 -3.723 -9.715 1.00 97.44 371 ILE A C 1
ATOM 2910 O O . ILE A 1 371 ? 29.316 -3.818 -9.470 1.00 97.44 371 ILE A O 1
ATOM 2914 N N . ALA A 1 372 ? 27.417 -4.731 -10.250 1.00 97.31 372 ALA A N 1
ATOM 2915 C CA . ALA A 1 372 ? 27.969 -6.072 -10.481 1.00 97.31 372 ALA A CA 1
ATOM 2916 C C . ALA A 1 372 ? 29.246 -6.069 -11.339 1.00 97.31 372 ALA A C 1
ATOM 2918 O O . ALA A 1 372 ? 30.156 -6.858 -11.115 1.00 97.31 372 ALA A O 1
ATOM 2919 N N . ARG A 1 373 ? 29.359 -5.133 -12.291 1.00 96.94 373 ARG A N 1
ATOM 2920 C CA . ARG A 1 373 ? 30.556 -4.984 -13.136 1.00 96.94 373 ARG A CA 1
ATOM 2921 C C . ARG A 1 373 ? 31.765 -4.402 -12.407 1.00 96.94 373 ARG A C 1
ATOM 2923 O O . ARG A 1 373 ? 32.890 -4.660 -12.819 1.00 96.94 373 ARG A O 1
ATOM 2930 N N . LYS A 1 374 ? 31.546 -3.534 -11.417 1.00 95.62 374 LYS A N 1
ATOM 2931 C CA . LYS A 1 374 ? 32.607 -2.787 -10.718 1.00 95.62 374 LYS A CA 1
ATOM 2932 C C . LYS A 1 374 ? 32.251 -2.598 -9.236 1.00 95.62 374 LYS A C 1
ATOM 2934 O O . LYS A 1 374 ? 32.124 -1.458 -8.789 1.00 95.62 374 LYS A O 1
ATOM 2939 N N . PRO A 1 375 ? 32.102 -3.675 -8.446 1.00 94.25 375 PRO A N 1
ATOM 2940 C CA . PRO A 1 375 ? 31.553 -3.587 -7.090 1.00 94.25 375 PRO A CA 1
ATOM 2941 C C . PRO A 1 375 ? 32.413 -2.728 -6.152 1.00 94.25 375 PRO A C 1
ATOM 2943 O O . PRO A 1 375 ? 31.884 -1.997 -5.316 1.00 94.25 375 PRO A O 1
ATOM 2946 N N . ALA A 1 376 ? 33.739 -2.742 -6.335 1.00 94.50 376 ALA A N 1
ATOM 2947 C CA . ALA A 1 376 ? 34.672 -1.918 -5.564 1.00 94.50 376 ALA A CA 1
ATOM 2948 C C . ALA A 1 376 ? 34.452 -0.403 -5.752 1.00 94.50 376 ALA A C 1
ATOM 2950 O O . ALA A 1 376 ? 34.714 0.363 -4.829 1.00 94.50 376 ALA A O 1
ATOM 2951 N N . GLN A 1 377 ? 33.925 0.030 -6.904 1.00 95.88 377 GLN A N 1
ATOM 2952 C CA . GLN A 1 377 ? 33.700 1.448 -7.205 1.00 95.88 377 GLN A CA 1
ATOM 2953 C C . GLN A 1 377 ? 32.534 2.044 -6.403 1.00 95.88 377 GLN A C 1
ATOM 2955 O O . GLN A 1 377 ? 32.481 3.257 -6.230 1.00 95.88 377 GLN A O 1
ATOM 2960 N N . TYR A 1 378 ? 31.605 1.220 -5.911 1.00 96.25 378 TYR A N 1
ATOM 2961 C CA . TYR A 1 378 ? 30.320 1.673 -5.364 1.00 96.25 378 TYR A CA 1
ATOM 2962 C C . TYR A 1 378 ? 30.175 1.462 -3.853 1.00 96.25 378 TYR A C 1
ATOM 2964 O O . TYR A 1 378 ? 29.065 1.389 -3.343 1.00 96.25 378 TYR A O 1
ATOM 2972 N N . ARG A 1 379 ? 31.292 1.375 -3.120 1.00 94.94 379 ARG A N 1
ATOM 2973 C CA . ARG A 1 379 ? 31.304 1.103 -1.669 1.00 94.94 379 ARG A CA 1
ATOM 2974 C C . ARG A 1 379 ? 30.940 2.297 -0.780 1.00 94.94 379 ARG A C 1
ATOM 2976 O O . ARG A 1 379 ? 30.755 2.109 0.416 1.00 94.94 379 ARG A O 1
ATOM 2983 N N . SER A 1 380 ? 30.854 3.508 -1.328 1.00 97.38 380 SER A N 1
ATOM 2984 C CA . SER A 1 380 ? 30.548 4.724 -0.566 1.00 97.38 380 SER A CA 1
ATOM 2985 C C . SER A 1 380 ? 29.231 5.362 -0.998 1.00 97.38 380 SER A C 1
ATOM 2987 O O . SER A 1 380 ? 28.796 5.228 -2.146 1.00 97.38 380 SER A O 1
ATOM 2989 N N . TYR A 1 381 ? 28.632 6.122 -0.080 1.00 97.06 381 TYR A N 1
ATOM 2990 C CA . TYR A 1 381 ? 27.433 6.915 -0.343 1.00 97.06 381 TYR A CA 1
ATOM 2991 C C . TYR A 1 381 ? 27.607 7.842 -1.558 1.00 97.06 381 TYR A C 1
ATOM 2993 O O . TYR A 1 381 ? 26.749 7.872 -2.439 1.00 97.06 381 TYR A O 1
ATOM 3001 N N . GLU A 1 382 ? 28.741 8.541 -1.671 1.00 98.00 382 GLU A N 1
ATOM 3002 C CA . GLU A 1 382 ? 28.988 9.450 -2.798 1.00 98.00 382 GLU A CA 1
ATOM 3003 C C . GLU A 1 382 ? 29.104 8.720 -4.141 1.00 98.00 382 GLU A C 1
ATOM 3005 O O . GLU A 1 382 ? 28.632 9.222 -5.164 1.00 98.00 382 GLU A O 1
ATOM 3010 N N . ALA A 1 383 ? 29.655 7.503 -4.151 1.00 97.56 383 ALA A N 1
ATOM 3011 C CA . ALA A 1 383 ? 29.713 6.696 -5.363 1.00 97.56 383 ALA A CA 1
ATOM 3012 C C . ALA A 1 383 ? 28.321 6.230 -5.818 1.00 97.56 383 ALA A C 1
ATOM 3014 O O . ALA A 1 383 ? 28.020 6.287 -7.016 1.00 97.56 383 ALA A O 1
ATOM 3015 N N . ILE A 1 384 ? 27.462 5.815 -4.878 1.00 97.88 384 ILE A N 1
ATOM 3016 C CA . ILE A 1 384 ? 26.057 5.479 -5.156 1.00 97.88 384 ILE A CA 1
ATOM 3017 C C . ILE A 1 384 ? 25.298 6.715 -5.643 1.00 97.88 384 ILE A C 1
ATOM 3019 O O . ILE A 1 384 ? 24.655 6.661 -6.690 1.00 97.88 384 ILE A O 1
ATOM 3023 N N . ARG A 1 385 ? 25.443 7.863 -4.974 1.00 97.44 385 ARG A N 1
ATOM 3024 C CA . ARG A 1 385 ? 24.820 9.126 -5.396 1.00 97.44 385 ARG A CA 1
ATOM 3025 C C . ARG A 1 385 ? 25.246 9.534 -6.808 1.00 97.44 385 ARG A C 1
ATOM 3027 O O . ARG A 1 385 ? 24.414 9.946 -7.612 1.00 97.44 385 ARG A O 1
ATOM 3034 N N . GLY A 1 386 ? 26.528 9.392 -7.144 1.00 97.19 386 GLY A N 1
ATOM 3035 C CA . GLY A 1 386 ? 27.031 9.637 -8.497 1.00 97.19 386 GLY A CA 1
ATOM 3036 C C . GLY A 1 386 ? 26.474 8.657 -9.538 1.00 97.19 386 GLY A C 1
ATOM 3037 O O . GLY A 1 386 ? 26.237 9.042 -10.683 1.00 97.19 386 GLY A O 1
ATOM 3038 N N . LEU A 1 387 ? 26.236 7.397 -9.161 1.00 96.88 387 LEU A N 1
ATOM 3039 C CA . LEU A 1 387 ? 25.592 6.408 -10.029 1.00 96.88 387 LEU A CA 1
ATOM 3040 C C . LEU A 1 387 ? 24.120 6.745 -10.297 1.00 96.88 387 LEU A C 1
ATOM 3042 O O . LEU A 1 387 ? 23.682 6.639 -11.441 1.00 96.88 387 LEU A O 1
ATOM 3046 N N . LEU A 1 388 ? 23.393 7.186 -9.272 1.00 96.94 388 LEU A N 1
ATOM 3047 C CA . LEU A 1 388 ? 21.995 7.609 -9.365 1.00 96.94 388 LEU A CA 1
ATOM 3048 C C . LEU A 1 388 ? 21.828 8.855 -10.249 1.00 96.94 388 LEU A C 1
ATOM 3050 O O . LEU A 1 388 ? 20.963 8.867 -11.116 1.00 96.94 388 LEU A O 1
ATOM 3054 N N . ARG A 1 389 ? 22.738 9.836 -10.173 1.00 95.38 389 ARG A N 1
ATOM 3055 C CA . ARG A 1 389 ? 22.743 10.953 -11.141 1.00 95.38 389 ARG A CA 1
ATOM 3056 C C . ARG A 1 389 ? 22.941 10.481 -12.578 1.00 95.38 389 ARG A C 1
ATOM 3058 O O . ARG A 1 389 ? 22.282 10.952 -13.492 1.00 95.38 389 ARG A O 1
ATOM 3065 N N . ARG A 1 390 ? 23.821 9.502 -12.812 1.00 94.81 390 ARG A N 1
ATOM 3066 C CA . ARG A 1 390 ? 23.973 8.929 -14.162 1.00 94.81 390 ARG A CA 1
ATOM 3067 C C . ARG A 1 390 ? 22.705 8.224 -14.641 1.00 94.81 390 ARG A C 1
ATOM 3069 O O . ARG A 1 390 ? 22.465 8.216 -15.844 1.00 94.81 390 ARG A O 1
ATOM 3076 N N . TYR A 1 391 ? 21.914 7.641 -13.739 1.00 94.50 391 TYR A N 1
ATOM 3077 C CA . TYR A 1 391 ? 20.640 7.010 -14.087 1.00 94.50 391 TYR A CA 1
ATOM 3078 C C . TYR A 1 391 ? 19.649 8.009 -14.706 1.00 94.50 391 TYR A C 1
ATOM 3080 O O . TYR A 1 391 ? 19.017 7.691 -15.719 1.00 94.50 391 TYR A O 1
ATOM 3088 N N . THR A 1 392 ? 19.556 9.230 -14.169 1.00 91.50 392 THR A N 1
ATOM 3089 C CA . THR A 1 392 ? 18.636 10.259 -14.691 1.00 91.50 392 THR A CA 1
ATOM 3090 C C . THR A 1 392 ? 19.011 10.756 -16.089 1.00 91.50 392 THR A C 1
ATOM 3092 O O . THR A 1 392 ? 18.161 11.283 -16.795 1.00 91.50 392 THR A O 1
ATOM 3095 N N . HIS A 1 393 ? 20.249 10.515 -16.532 1.00 90.69 393 HIS A N 1
ATOM 3096 C CA . HIS A 1 393 ? 20.726 10.833 -17.884 1.00 90.69 393 HIS A CA 1
ATOM 3097 C C . HIS A 1 393 ? 20.771 9.618 -18.825 1.00 90.69 393 HIS A C 1
ATOM 3099 O O . HIS A 1 393 ? 21.299 9.702 -19.934 1.00 90.69 393 HIS A O 1
ATOM 3105 N N . VAL A 1 394 ? 20.247 8.456 -18.418 1.00 91.06 394 VAL A N 1
ATOM 3106 C CA . VAL A 1 394 ? 20.179 7.297 -19.317 1.00 91.06 394 VAL A CA 1
ATOM 3107 C C . VAL A 1 394 ? 19.208 7.601 -20.454 1.00 91.06 394 VAL A C 1
ATOM 3109 O O . VAL A 1 394 ? 18.021 7.818 -20.226 1.00 91.06 394 VAL A O 1
ATOM 3112 N N . ALA A 1 395 ? 19.705 7.546 -21.692 1.00 90.38 395 ALA A N 1
ATOM 3113 C CA . ALA A 1 395 ? 18.904 7.808 -22.881 1.00 90.38 395 ALA A CA 1
ATOM 3114 C C . ALA A 1 395 ? 17.635 6.939 -22.941 1.00 90.38 395 ALA A C 1
ATOM 3116 O O . ALA A 1 395 ? 17.673 5.729 -22.680 1.00 90.38 395 ALA A O 1
ATOM 3117 N N . ARG A 1 396 ? 16.522 7.542 -23.381 1.00 87.69 396 ARG A N 1
ATOM 3118 C CA . ARG A 1 396 ? 15.200 6.894 -23.475 1.00 87.69 396 ARG A CA 1
ATOM 3119 C C . ARG A 1 396 ? 15.237 5.564 -24.234 1.00 87.69 396 ARG A C 1
ATOM 3121 O O . ARG A 1 396 ? 14.602 4.607 -23.811 1.00 87.69 396 ARG A O 1
ATOM 3128 N N . THR A 1 397 ? 16.003 5.471 -25.320 1.00 91.19 397 THR A N 1
ATOM 3129 C CA . THR A 1 397 ? 16.169 4.220 -26.091 1.00 91.19 397 THR A CA 1
ATOM 3130 C C . THR A 1 397 ? 16.841 3.113 -25.291 1.00 91.19 397 THR A C 1
ATOM 3132 O O . THR A 1 397 ? 16.438 1.956 -25.374 1.00 91.19 397 THR A O 1
ATOM 3135 N N . THR A 1 398 ? 17.844 3.457 -24.479 1.00 91.38 398 THR A N 1
ATOM 3136 C CA . THR A 1 398 ? 18.495 2.491 -23.591 1.00 91.38 398 THR A CA 1
ATOM 3137 C C . THR A 1 398 ? 17.518 2.009 -22.530 1.00 91.38 398 THR A C 1
ATOM 3139 O O . THR A 1 398 ? 17.476 0.808 -22.274 1.00 91.38 398 THR A O 1
ATOM 3142 N N . ARG A 1 399 ? 16.701 2.909 -21.968 1.00 91.19 399 ARG A N 1
ATOM 3143 C CA . ARG A 1 399 ? 15.645 2.539 -21.016 1.00 91.19 399 ARG A CA 1
ATOM 3144 C C . ARG A 1 399 ? 14.628 1.602 -21.640 1.00 91.19 399 ARG A C 1
ATOM 3146 O O . ARG A 1 399 ? 14.479 0.499 -21.137 1.00 91.19 399 ARG A O 1
ATOM 3153 N N . LYS A 1 400 ? 14.049 1.971 -22.789 1.00 91.75 400 LYS A N 1
ATOM 3154 C CA . LYS A 1 400 ? 13.114 1.112 -23.533 1.00 91.75 400 LYS A CA 1
ATOM 3155 C C . LYS A 1 400 ? 13.709 -0.268 -23.818 1.00 91.75 400 LYS A C 1
ATOM 3157 O O . LYS A 1 400 ? 13.076 -1.280 -23.564 1.00 91.75 400 LYS A O 1
ATOM 3162 N N . ARG A 1 401 ? 14.954 -0.341 -24.292 1.00 92.38 401 ARG A N 1
ATOM 3163 C CA . ARG A 1 401 ? 15.602 -1.631 -24.572 1.00 92.38 401 ARG A CA 1
ATOM 3164 C C . ARG A 1 401 ? 15.830 -2.468 -23.309 1.00 92.38 401 ARG A C 1
ATOM 3166 O O . ARG A 1 401 ? 15.725 -3.689 -23.366 1.00 92.38 401 ARG A O 1
ATOM 3173 N N . CYS A 1 402 ? 16.188 -1.844 -22.188 1.00 92.56 402 CYS A N 1
ATOM 3174 C CA . CYS A 1 402 ? 16.311 -2.548 -20.911 1.00 92.56 402 CYS A CA 1
ATOM 3175 C C . CYS A 1 402 ? 14.942 -3.013 -20.395 1.00 92.56 402 CYS A C 1
ATOM 3177 O O . CYS A 1 402 ? 14.842 -4.173 -20.017 1.00 92.56 402 CYS A O 1
ATOM 3179 N N . GLY A 1 403 ? 13.913 -2.160 -20.464 1.00 93.06 403 GLY A N 1
ATOM 3180 C CA . GLY A 1 403 ? 12.522 -2.490 -20.133 1.00 93.06 403 GLY A CA 1
ATOM 3181 C C . GLY A 1 403 ? 12.035 -3.702 -20.922 1.00 93.06 403 GLY A C 1
ATOM 3182 O O . GLY A 1 403 ? 11.655 -4.714 -20.346 1.00 93.06 403 GLY A O 1
ATOM 3183 N N . TRP A 1 404 ? 12.235 -3.689 -22.244 1.00 94.56 404 TRP A N 1
ATOM 3184 C CA . TRP A 1 404 ? 11.928 -4.830 -23.113 1.00 94.56 404 TRP A CA 1
ATOM 3185 C C . TRP A 1 404 ? 12.582 -6.143 -22.667 1.00 94.56 404 TRP A C 1
ATOM 3187 O O . TRP A 1 404 ? 11.993 -7.222 -22.750 1.00 94.56 404 TRP A O 1
ATOM 3197 N N . ARG A 1 405 ? 13.833 -6.074 -22.200 1.00 92.19 405 ARG A N 1
ATOM 3198 C CA . ARG A 1 405 ? 14.572 -7.261 -21.757 1.00 92.19 405 ARG A CA 1
ATOM 3199 C C . ARG A 1 405 ? 14.011 -7.841 -20.463 1.00 92.19 405 ARG A C 1
ATOM 3201 O O . ARG A 1 405 ? 14.107 -9.052 -20.306 1.00 92.19 405 ARG A O 1
ATOM 3208 N N . ILE A 1 406 ? 13.435 -7.021 -19.587 1.00 91.75 406 ILE A N 1
ATOM 3209 C CA . ILE A 1 406 ? 12.893 -7.465 -18.294 1.00 91.75 406 ILE A CA 1
ATOM 3210 C C . ILE A 1 406 ? 11.395 -7.786 -18.322 1.00 91.75 406 ILE A C 1
ATOM 3212 O O . ILE A 1 406 ? 10.916 -8.409 -17.381 1.00 91.75 406 ILE A O 1
ATOM 3216 N N . LEU A 1 407 ? 10.679 -7.432 -19.396 1.00 90.25 407 LEU A N 1
ATOM 3217 C CA . LEU A 1 407 ? 9.298 -7.871 -19.614 1.00 90.25 407 LEU A CA 1
ATOM 3218 C C . LEU A 1 407 ? 9.175 -9.403 -19.583 1.00 90.25 407 LEU A C 1
ATOM 3220 O O . LEU A 1 407 ? 10.070 -10.132 -20.028 1.00 90.25 407 LEU A O 1
ATOM 3224 N N . THR A 1 408 ? 8.025 -9.886 -19.116 1.00 87.69 408 THR A N 1
ATOM 3225 C CA . THR A 1 408 ? 7.620 -11.287 -19.279 1.00 87.69 408 THR A CA 1
ATOM 3226 C C . THR A 1 408 ? 7.398 -11.612 -20.759 1.00 87.69 408 THR A C 1
ATOM 3228 O O . THR A 1 408 ? 7.377 -10.722 -21.612 1.00 87.69 408 THR A O 1
ATOM 3231 N N . VAL A 1 409 ? 7.242 -12.898 -21.093 1.00 88.44 409 VAL A N 1
ATOM 3232 C CA . VAL A 1 409 ? 6.925 -13.304 -22.473 1.00 88.44 409 VAL A CA 1
ATOM 3233 C C . VAL A 1 409 ? 5.641 -12.624 -22.938 1.00 88.44 409 VAL A C 1
ATOM 3235 O O . VAL A 1 409 ? 5.676 -11.955 -23.969 1.00 88.44 409 VAL A O 1
ATOM 3238 N N . SER A 1 410 ? 4.554 -12.712 -22.165 1.00 87.69 410 SER A N 1
ATOM 3239 C CA . SER A 1 410 ? 3.314 -12.037 -22.549 1.00 87.69 410 SER A CA 1
ATOM 3240 C C . SER A 1 410 ? 3.456 -10.520 -22.621 1.00 87.69 410 SER A C 1
ATOM 3242 O O . SER A 1 410 ? 3.106 -9.929 -23.636 1.00 87.69 410 SER A O 1
ATOM 3244 N N . GLY A 1 411 ? 4.126 -9.902 -21.640 1.00 89.56 411 GLY A N 1
ATOM 3245 C CA . GLY A 1 411 ? 4.359 -8.458 -21.659 1.00 89.56 411 GLY A CA 1
ATOM 3246 C C . GLY A 1 411 ? 5.072 -7.977 -22.928 1.00 89.56 411 GLY A C 1
ATOM 3247 O O . GLY A 1 411 ? 4.786 -6.890 -23.414 1.00 89.56 411 GLY A O 1
ATOM 3248 N N . ARG A 1 412 ? 5.961 -8.779 -23.533 1.00 92.38 412 ARG A N 1
ATOM 3249 C CA . ARG A 1 412 ? 6.571 -8.428 -24.831 1.00 92.38 412 ARG A CA 1
ATOM 3250 C C . ARG A 1 412 ? 5.581 -8.479 -25.990 1.00 92.38 412 ARG A C 1
ATOM 3252 O O . ARG A 1 412 ? 5.704 -7.662 -26.896 1.00 92.38 412 ARG A O 1
ATOM 3259 N N . TRP A 1 413 ? 4.641 -9.420 -25.984 1.00 91.50 413 TRP A N 1
ATOM 3260 C CA . TRP A 1 413 ? 3.599 -9.510 -27.009 1.00 91.50 413 TRP A CA 1
ATOM 3261 C C . TRP A 1 413 ? 2.621 -8.340 -26.934 1.00 91.50 413 TRP A C 1
ATOM 3263 O O . TRP A 1 413 ? 2.274 -7.764 -27.968 1.00 91.50 413 TRP A O 1
ATOM 3273 N N . ASP A 1 414 ? 2.235 -7.961 -25.722 1.00 88.88 414 ASP A N 1
ATOM 3274 C CA . ASP A 1 414 ? 1.302 -6.860 -25.489 1.00 88.88 414 ASP A CA 1
ATOM 3275 C C . ASP A 1 414 ? 1.953 -5.511 -25.823 1.00 88.88 414 ASP A C 1
ATOM 3277 O O . ASP A 1 414 ? 1.363 -4.641 -26.460 1.00 88.88 414 ASP A O 1
ATOM 3281 N N . CYS A 1 415 ? 3.244 -5.378 -25.517 1.00 91.88 415 CYS A N 1
ATOM 3282 C CA . CYS A 1 415 ? 3.989 -4.136 -25.681 1.00 91.88 415 CYS A CA 1
ATOM 3283 C C . CYS A 1 415 ? 4.689 -3.970 -27.047 1.00 91.88 415 CYS A C 1
ATOM 3285 O O . CYS A 1 415 ? 5.558 -3.096 -27.169 1.00 91.88 415 CYS A O 1
ATOM 3287 N N . ILE A 1 416 ? 4.336 -4.747 -28.085 1.00 93.38 416 ILE A N 1
ATOM 3288 C CA . ILE A 1 416 ? 4.915 -4.597 -29.441 1.00 93.38 416 ILE A CA 1
ATOM 3289 C C . ILE A 1 416 ? 4.768 -3.155 -29.951 1.00 93.38 416 ILE A C 1
ATOM 3291 O O . ILE A 1 416 ? 5.676 -2.625 -30.590 1.00 93.38 416 ILE A O 1
ATOM 3295 N N . ASP A 1 417 ? 3.664 -2.478 -29.640 1.00 91.25 417 ASP A N 1
ATOM 3296 C CA . ASP A 1 417 ? 3.438 -1.101 -30.091 1.00 91.25 417 ASP A CA 1
ATOM 3297 C C . ASP A 1 417 ? 4.197 -0.041 -29.291 1.00 91.25 417 ASP A C 1
ATOM 3299 O O . ASP A 1 417 ? 4.486 1.043 -29.803 1.00 91.25 417 ASP A O 1
ATOM 3303 N N . LEU A 1 418 ? 4.577 -0.357 -28.054 1.00 89.38 418 LEU A N 1
ATOM 3304 C CA . LEU A 1 418 ? 5.220 0.585 -27.140 1.00 89.38 418 LEU A CA 1
ATOM 3305 C C . LEU A 1 418 ? 6.756 0.567 -27.254 1.00 89.38 418 LEU A C 1
ATOM 3307 O O . LEU A 1 418 ? 7.432 1.545 -26.888 1.00 89.38 418 LEU A O 1
ATOM 3311 N N . TYR A 1 419 ? 7.322 -0.513 -27.796 1.00 91.12 419 TYR A N 1
ATOM 3312 C CA . TYR A 1 419 ? 8.760 -0.789 -27.842 1.00 91.12 419 TYR A CA 1
ATOM 3313 C C . TYR A 1 419 ? 9.277 -1.082 -29.262 1.00 91.12 419 TYR A C 1
ATOM 3315 O O . TYR A 1 419 ? 8.563 -1.003 -30.255 1.00 91.12 419 TYR A O 1
ATOM 3323 N N . GLY A 1 420 ? 10.580 -1.367 -29.360 1.00 88.25 420 GLY A N 1
ATOM 3324 C CA . GLY A 1 420 ? 11.214 -1.854 -30.583 1.00 88.25 420 GLY A CA 1
ATOM 3325 C C . GLY A 1 420 ? 11.498 -0.776 -31.627 1.00 88.25 420 GLY A C 1
ATOM 3326 O O . GLY A 1 420 ? 12.282 0.148 -31.382 1.00 88.25 420 GLY A O 1
ATOM 3327 N N . CYS A 1 421 ? 10.962 -0.958 -32.833 1.00 94.31 421 CYS A N 1
ATOM 3328 C CA . CYS A 1 421 ? 11.345 -0.191 -34.016 1.00 94.31 421 CYS A CA 1
ATOM 3329 C C . CYS A 1 421 ? 10.461 1.046 -34.226 1.00 94.31 421 CYS A C 1
ATOM 3331 O O . CYS A 1 421 ? 9.246 0.931 -34.315 1.00 94.31 421 CYS A O 1
ATOM 3333 N N . ALA A 1 422 ? 11.079 2.217 -34.401 1.00 94.81 422 ALA A N 1
ATOM 3334 C CA . ALA A 1 422 ? 10.378 3.481 -34.643 1.00 94.81 422 ALA A CA 1
ATOM 3335 C C . ALA A 1 422 ? 9.833 3.645 -36.075 1.00 94.81 422 ALA A C 1
ATOM 3337 O O . ALA A 1 422 ? 9.084 4.576 -36.335 1.00 94.81 422 ALA A O 1
ATOM 3338 N N . ASN A 1 423 ? 10.222 2.774 -37.010 1.00 95.69 423 ASN A N 1
ATOM 3339 C CA . ASN A 1 423 ? 9.652 2.770 -38.356 1.00 95.69 423 ASN A CA 1
ATOM 3340 C C . ASN A 1 423 ? 8.221 2.207 -38.317 1.00 95.69 423 ASN A C 1
ATOM 3342 O O . ASN A 1 423 ? 8.060 1.004 -38.111 1.00 95.69 423 ASN A O 1
ATOM 3346 N N . GLU A 1 424 ? 7.208 3.038 -38.569 1.00 92.94 424 GLU A N 1
ATOM 3347 C CA . GLU A 1 424 ? 5.797 2.616 -38.646 1.00 92.94 424 GLU A CA 1
ATOM 3348 C C . GLU A 1 424 ? 5.575 1.523 -39.706 1.00 92.94 424 GLU A C 1
ATOM 3350 O O . GLU A 1 424 ? 4.786 0.601 -39.513 1.00 92.94 424 GLU A O 1
ATOM 3355 N N . GLY A 1 425 ? 6.351 1.558 -40.794 1.00 94.44 425 GLY A N 1
ATOM 3356 C CA . GLY A 1 425 ? 6.346 0.548 -41.853 1.00 94.44 425 GLY A CA 1
ATOM 3357 C C . GLY A 1 425 ? 7.232 -0.673 -41.581 1.00 94.44 425 GLY A C 1
ATOM 3358 O O . GLY A 1 425 ? 7.606 -1.353 -42.533 1.00 94.44 425 GLY A O 1
ATOM 3359 N N . CYS A 1 426 ? 7.635 -0.940 -40.334 1.00 96.94 426 CYS A N 1
ATOM 3360 C CA . CYS A 1 426 ? 8.543 -2.040 -40.000 1.00 96.94 426 CYS A CA 1
ATOM 3361 C C . CYS A 1 426 ? 7.947 -3.412 -40.398 1.00 96.94 426 CYS A C 1
ATOM 3363 O O . CYS A 1 426 ? 6.960 -3.844 -39.793 1.00 96.94 426 CYS A O 1
ATOM 3365 N N . PRO A 1 427 ? 8.550 -4.140 -41.364 1.00 96.75 427 PRO A N 1
ATOM 3366 C CA . PRO A 1 427 ? 8.020 -5.430 -41.806 1.00 96.75 427 PRO A CA 1
ATOM 3367 C C . PRO A 1 427 ? 8.095 -6.485 -40.698 1.00 96.75 427 PRO A C 1
ATOM 3369 O O . PRO A 1 427 ? 7.184 -7.294 -40.553 1.00 96.75 427 PRO A O 1
ATOM 3372 N N . GLU A 1 428 ? 9.136 -6.422 -39.866 1.00 96.38 428 GLU A N 1
ATOM 3373 C CA . GLU A 1 428 ? 9.306 -7.321 -38.727 1.00 96.38 428 GLU A CA 1
ATOM 3374 C C . GLU A 1 428 ? 8.233 -7.101 -37.654 1.00 96.38 428 GLU A C 1
ATOM 3376 O O . GLU A 1 428 ? 7.636 -8.063 -37.182 1.00 96.38 428 GLU A O 1
ATOM 3381 N N . LYS A 1 429 ? 7.902 -5.840 -37.337 1.00 96.12 429 LYS A N 1
ATOM 3382 C CA . LYS A 1 429 ? 6.803 -5.512 -36.417 1.00 96.12 429 LYS A CA 1
ATOM 3383 C C . LYS A 1 429 ? 5.482 -6.098 -36.926 1.00 96.12 429 LYS A C 1
ATOM 3385 O O . LYS A 1 429 ? 4.777 -6.769 -36.180 1.00 96.12 429 LYS A O 1
ATOM 3390 N N . ARG A 1 430 ? 5.175 -5.911 -38.216 1.00 96.62 430 ARG A N 1
ATOM 3391 C CA . ARG A 1 430 ? 3.969 -6.471 -38.853 1.00 96.62 430 ARG A CA 1
ATOM 3392 C C . ARG A 1 430 ? 3.933 -8.000 -38.780 1.00 96.62 430 ARG A C 1
ATOM 3394 O O . ARG A 1 430 ? 2.884 -8.568 -38.493 1.00 96.62 430 ARG A O 1
ATOM 3401 N N . ALA A 1 431 ? 5.065 -8.662 -39.018 1.00 96.44 431 ALA A N 1
ATOM 3402 C CA . ALA A 1 431 ? 5.166 -10.113 -38.907 1.00 96.44 431 ALA A CA 1
ATOM 3403 C C . ALA A 1 431 ? 4.942 -10.600 -37.466 1.00 96.44 431 ALA A C 1
ATOM 3405 O O . ALA A 1 431 ? 4.260 -11.604 -37.271 1.00 96.44 431 ALA A O 1
ATOM 3406 N N . LEU A 1 432 ? 5.462 -9.879 -36.467 1.00 95.75 432 LEU A N 1
ATOM 3407 C CA . LEU A 1 432 ? 5.226 -10.174 -35.053 1.00 95.75 432 LEU A CA 1
ATOM 3408 C C . LEU A 1 432 ? 3.754 -9.980 -34.664 1.00 95.75 432 LEU A C 1
ATOM 3410 O O . LEU A 1 432 ? 3.216 -10.842 -33.981 1.00 95.75 432 LEU A O 1
ATOM 3414 N N . HIS A 1 433 ? 3.059 -8.950 -35.158 1.00 94.94 433 HIS A N 1
ATOM 3415 C CA . HIS A 1 433 ? 1.603 -8.844 -34.970 1.00 94.94 433 HIS A CA 1
ATOM 3416 C C . HIS A 1 433 ? 0.860 -10.036 -35.581 1.00 94.94 433 HIS A C 1
ATOM 3418 O O . HIS A 1 433 ? 0.059 -10.671 -34.908 1.00 94.94 433 HIS A O 1
ATOM 3424 N N . ALA A 1 434 ? 1.180 -10.419 -36.820 1.00 95.12 434 ALA A N 1
ATOM 3425 C CA . ALA A 1 434 ? 0.563 -11.590 -37.446 1.00 95.12 434 ALA A CA 1
ATOM 3426 C C . ALA A 1 434 ? 0.869 -12.905 -36.700 1.00 95.12 434 ALA A C 1
ATOM 3428 O O . ALA A 1 434 ? 0.121 -13.874 -36.812 1.00 95.12 434 ALA A O 1
ATOM 3429 N N . LEU A 1 435 ? 1.988 -12.982 -35.974 1.00 93.56 435 LEU A N 1
ATOM 3430 C CA . LEU A 1 435 ? 2.281 -14.094 -35.069 1.00 93.56 435 LEU A CA 1
ATOM 3431 C C . LEU A 1 435 ? 1.456 -13.995 -33.784 1.00 93.56 435 LEU A C 1
ATOM 3433 O O . LEU A 1 435 ? 0.880 -15.007 -33.405 1.00 93.56 435 LEU A O 1
ATOM 3437 N N . ARG A 1 436 ? 1.334 -12.803 -33.177 1.00 91.56 436 ARG A N 1
ATOM 3438 C CA . ARG A 1 436 ? 0.487 -12.542 -31.999 1.00 91.56 436 ARG A CA 1
ATOM 3439 C C . ARG A 1 436 ? -0.944 -13.031 -32.227 1.00 91.56 436 ARG A C 1
ATOM 3441 O O . ARG A 1 436 ? -1.427 -13.802 -31.409 1.00 91.56 436 ARG A O 1
ATOM 3448 N N . GLU A 1 437 ? -1.554 -12.681 -33.360 1.00 90.38 437 GLU A N 1
ATOM 3449 C CA . GLU A 1 437 ? -2.930 -13.086 -33.711 1.00 90.38 437 GLU A CA 1
ATOM 3450 C C . GLU A 1 437 ? -3.113 -14.602 -33.883 1.00 90.38 437 GLU A C 1
ATOM 3452 O O . GLU A 1 437 ? -4.222 -15.117 -33.798 1.00 90.38 437 GLU A O 1
ATOM 3457 N N . ARG A 1 438 ? -2.028 -15.339 -34.145 1.00 89.94 438 ARG A N 1
ATOM 3458 C CA . ARG A 1 438 ? -2.053 -16.801 -34.310 1.00 89.94 438 ARG A CA 1
ATOM 3459 C C . ARG A 1 438 ? -1.672 -17.553 -33.037 1.00 89.94 438 ARG A C 1
ATOM 3461 O O . ARG A 1 438 ? -1.683 -18.784 -33.042 1.00 89.94 438 ARG A O 1
ATOM 3468 N N . ARG A 1 439 ? -1.292 -16.850 -31.965 1.00 87.00 439 ARG A N 1
ATOM 3469 C CA . ARG A 1 439 ? -0.913 -17.493 -30.704 1.00 87.00 439 ARG A CA 1
ATOM 3470 C C . ARG A 1 439 ? -2.117 -18.209 -30.112 1.00 87.00 439 ARG A C 1
ATOM 3472 O O . ARG A 1 439 ? -3.210 -17.663 -30.038 1.00 87.00 439 ARG A O 1
ATOM 3479 N N . THR A 1 440 ? -1.878 -19.426 -29.645 1.00 85.19 440 THR A N 1
ATOM 3480 C CA . THR A 1 440 ? -2.848 -20.201 -28.872 1.00 85.19 440 THR A CA 1
ATOM 3481 C C . THR A 1 440 ? -2.297 -20.353 -27.461 1.00 85.19 440 THR A C 1
ATOM 3483 O O . THR A 1 440 ? -1.143 -20.750 -27.302 1.00 85.19 440 THR A O 1
ATOM 3486 N N . ARG A 1 441 ? -3.094 -20.021 -26.440 1.00 83.44 441 ARG A N 1
ATOM 3487 C CA . ARG A 1 441 ? -2.706 -20.196 -25.029 1.00 83.44 441 ARG A CA 1
ATOM 3488 C C . ARG A 1 441 ? -2.338 -21.662 -24.775 1.00 83.44 441 ARG A C 1
ATOM 3490 O O . ARG A 1 441 ? -3.015 -22.565 -25.262 1.00 83.44 441 ARG A O 1
ATOM 3497 N N . GLY A 1 442 ? -1.254 -21.894 -24.050 1.00 83.88 442 GLY A N 1
ATOM 3498 C CA . GLY A 1 442 ? -0.660 -23.203 -23.791 1.00 83.88 442 GLY A CA 1
ATOM 3499 C C . GLY A 1 442 ? 0.275 -23.716 -24.891 1.00 83.88 442 GLY A C 1
ATOM 3500 O O . GLY A 1 442 ? 0.945 -24.726 -24.679 1.00 83.88 442 GLY A O 1
ATOM 3501 N N . VAL A 1 443 ? 0.359 -23.048 -26.048 1.00 87.56 443 VAL A N 1
ATOM 3502 C CA . VAL A 1 443 ? 1.236 -23.442 -27.160 1.00 87.56 443 VAL A CA 1
ATOM 3503 C C . VAL A 1 443 ? 2.356 -22.418 -27.313 1.00 87.56 443 VAL A C 1
ATOM 3505 O O . VAL A 1 443 ? 2.148 -21.311 -27.813 1.00 87.56 443 VAL A O 1
ATOM 3508 N N . ARG A 1 444 ? 3.567 -22.817 -26.914 1.00 87.31 444 ARG A N 1
ATOM 3509 C CA . ARG A 1 444 ? 4.767 -21.977 -26.984 1.00 87.31 444 ARG A CA 1
ATOM 3510 C C . ARG A 1 444 ? 5.708 -22.414 -28.093 1.00 87.31 444 ARG A C 1
ATOM 3512 O O . ARG A 1 444 ? 6.002 -23.596 -28.240 1.00 87.31 444 ARG A O 1
ATOM 3519 N N . ASP A 1 445 ? 6.221 -21.426 -28.815 1.00 90.81 445 ASP A N 1
ATOM 3520 C CA . ASP A 1 445 ? 7.238 -21.592 -29.849 1.00 90.81 445 ASP A CA 1
ATOM 3521 C C . ASP A 1 445 ? 8.504 -20.823 -29.424 1.00 90.81 445 ASP A C 1
ATOM 3523 O O . ASP A 1 445 ? 8.535 -19.587 -29.507 1.00 90.81 445 ASP A O 1
ATOM 3527 N N . PRO A 1 446 ? 9.545 -21.528 -28.940 1.00 92.50 446 PRO A N 1
ATOM 3528 C CA . PRO A 1 446 ? 10.779 -20.898 -28.479 1.00 92.50 446 PRO A CA 1
ATOM 3529 C C . PRO A 1 446 ? 11.499 -20.081 -29.558 1.00 92.50 446 PRO A C 1
ATOM 3531 O O . PRO A 1 446 ? 12.149 -19.089 -29.232 1.00 92.50 446 PRO A O 1
ATOM 3534 N N . GLU A 1 447 ? 11.394 -20.461 -30.835 1.00 94.56 447 GLU A N 1
ATOM 3535 C CA . GLU A 1 447 ? 12.051 -19.735 -31.925 1.00 94.56 447 GLU A CA 1
ATOM 3536 C C . GLU A 1 447 ? 11.360 -18.396 -32.179 1.00 94.56 447 GLU A C 1
ATOM 3538 O O . GLU A 1 447 ? 12.013 -17.358 -32.330 1.00 94.56 447 GLU A O 1
ATOM 3543 N N . VAL A 1 448 ? 10.026 -18.400 -32.173 1.00 93.62 448 VAL A N 1
ATOM 3544 C CA . VAL A 1 448 ? 9.218 -17.183 -32.306 1.00 93.62 448 VAL A CA 1
ATOM 3545 C C . VAL A 1 448 ? 9.422 -16.251 -31.109 1.00 93.62 448 VAL A C 1
ATOM 3547 O O . VAL A 1 448 ? 9.537 -15.035 -31.282 1.00 93.62 448 VAL A O 1
ATOM 3550 N N . GLU A 1 449 ? 9.503 -16.793 -29.898 1.00 93.38 449 GLU A N 1
ATOM 3551 C CA . GLU A 1 449 ? 9.755 -16.000 -28.694 1.00 93.38 449 GLU A CA 1
ATOM 3552 C C . GLU A 1 449 ? 11.167 -15.409 -28.660 1.00 93.38 449 GLU A C 1
ATOM 3554 O O . GLU A 1 449 ? 11.333 -14.246 -28.284 1.00 93.38 449 GLU A O 1
ATOM 3559 N N . GLU A 1 450 ? 12.181 -16.155 -29.104 1.00 95.12 450 GLU A N 1
ATOM 3560 C CA . GLU A 1 450 ? 13.541 -15.633 -29.240 1.00 95.12 450 GLU A CA 1
ATOM 3561 C C . GLU A 1 450 ? 13.602 -14.539 -30.314 1.00 95.12 450 GLU A C 1
ATOM 3563 O O . GLU A 1 450 ? 14.229 -13.493 -30.120 1.00 95.12 450 GLU A O 1
ATOM 3568 N N . ARG A 1 451 ? 12.889 -14.721 -31.433 1.00 95.62 451 ARG A N 1
ATOM 3569 C CA . ARG A 1 451 ? 12.736 -13.693 -32.471 1.00 95.62 451 ARG A CA 1
ATOM 3570 C C . ARG A 1 451 ? 12.115 -12.412 -31.903 1.00 95.62 451 ARG A C 1
ATOM 3572 O O . ARG A 1 451 ? 12.659 -11.325 -32.121 1.00 95.62 451 ARG A O 1
ATOM 3579 N N . LEU A 1 452 ? 11.035 -12.527 -31.126 1.00 95.44 452 LEU A N 1
ATOM 3580 C CA . LEU A 1 452 ? 10.408 -11.400 -30.428 1.00 95.44 452 LEU A CA 1
ATOM 3581 C C . LEU A 1 452 ? 11.382 -10.737 -29.444 1.00 95.44 452 LEU A C 1
ATOM 3583 O O . LEU A 1 452 ? 11.530 -9.511 -29.431 1.00 95.44 452 LEU A O 1
ATOM 3587 N N . PHE A 1 453 ? 12.079 -11.534 -28.633 1.00 95.44 453 PHE A N 1
ATOM 3588 C CA . PHE A 1 453 ? 13.060 -11.033 -27.678 1.00 95.44 453 PHE A CA 1
ATOM 3589 C C . PHE A 1 453 ? 14.132 -10.191 -28.376 1.00 95.44 453 PHE A C 1
ATOM 3591 O O . PHE A 1 453 ? 14.363 -9.043 -27.973 1.00 95.44 453 PHE A O 1
ATOM 3598 N N . LYS A 1 454 ? 14.731 -10.711 -29.456 1.00 94.88 454 LYS A N 1
ATOM 3599 C CA . LYS A 1 454 ? 15.763 -10.015 -30.236 1.00 94.88 454 LYS A CA 1
ATOM 3600 C C . LYS A 1 454 ? 15.249 -8.736 -30.879 1.00 94.88 454 LYS A C 1
ATOM 3602 O O . LYS A 1 454 ? 15.939 -7.719 -30.809 1.00 94.88 454 LYS A O 1
ATOM 3607 N N . TRP A 1 455 ? 14.038 -8.744 -31.437 1.00 95.81 455 TRP A N 1
ATOM 3608 C CA . TRP A 1 455 ? 13.475 -7.582 -32.131 1.00 95.81 455 TRP A CA 1
ATOM 3609 C C . TRP A 1 455 ? 13.526 -6.295 -31.291 1.00 95.81 455 TRP A C 1
ATOM 3611 O O . TRP A 1 455 ? 14.019 -5.263 -31.759 1.00 95.81 455 TRP A O 1
ATOM 3621 N N . GLY A 1 456 ? 13.090 -6.351 -30.030 1.00 92.81 456 GLY A N 1
ATOM 3622 C CA . GLY A 1 456 ? 13.201 -5.211 -29.116 1.00 92.81 456 GLY A CA 1
ATOM 3623 C C . GLY A 1 456 ? 14.550 -5.138 -28.395 1.00 92.81 456 GLY A C 1
ATOM 3624 O O . GLY A 1 456 ? 15.132 -4.056 -28.261 1.00 92.81 456 GLY A O 1
ATOM 3625 N N . GLY A 1 457 ? 15.086 -6.283 -27.962 1.00 92.19 457 GLY A N 1
ATOM 3626 C CA . GLY A 1 457 ? 16.260 -6.381 -27.094 1.00 92.19 457 GLY A CA 1
ATOM 3627 C C . GLY A 1 457 ? 17.587 -6.065 -27.783 1.00 92.19 457 GLY A C 1
ATOM 3628 O O . GLY A 1 457 ? 18.532 -5.630 -27.110 1.00 92.19 457 GLY A O 1
ATOM 3629 N N . GLU A 1 458 ? 17.663 -6.249 -29.099 1.00 93.75 458 GLU A N 1
ATOM 3630 C CA . GLU A 1 458 ? 18.839 -6.001 -29.944 1.00 93.75 458 GLU A CA 1
ATOM 3631 C C . GLU A 1 458 ? 18.657 -4.804 -30.885 1.00 93.75 458 GLU A C 1
ATOM 3633 O O . GLU A 1 458 ? 19.555 -4.478 -31.666 1.00 93.75 458 GLU A O 1
ATOM 3638 N N . SER A 1 459 ? 17.536 -4.087 -30.760 1.00 93.25 459 SER A N 1
ATOM 3639 C CA . SER A 1 459 ? 17.312 -2.841 -31.488 1.00 93.25 459 SER A CA 1
ATOM 3640 C C . SER A 1 459 ? 18.433 -1.820 -31.228 1.00 93.25 459 SER A C 1
ATOM 3642 O O . SER A 1 459 ? 18.978 -1.678 -30.120 1.00 93.25 459 SER A O 1
ATOM 3644 N N . LYS A 1 460 ? 18.810 -1.102 -32.289 1.00 93.81 460 LYS A N 1
ATOM 3645 C CA . LYS A 1 460 ? 19.908 -0.131 -32.285 1.00 93.81 460 LYS A CA 1
ATOM 3646 C C . LYS A 1 460 ? 19.346 1.277 -32.191 1.00 93.81 460 LYS A C 1
ATOM 3648 O O . LYS A 1 460 ? 18.495 1.663 -32.988 1.00 93.81 460 LYS A O 1
ATOM 3653 N N . ALA A 1 461 ? 19.822 2.041 -31.213 1.00 94.19 461 ALA A N 1
ATOM 3654 C CA . ALA A 1 461 ? 19.472 3.448 -31.078 1.00 94.19 461 ALA A CA 1
ATOM 3655 C C . ALA A 1 461 ? 20.054 4.264 -32.243 1.00 94.19 461 ALA A C 1
ATOM 3657 O O . ALA A 1 461 ? 21.135 3.953 -32.746 1.00 94.19 461 ALA A O 1
ATOM 3658 N N . CYS A 1 462 ? 19.356 5.327 -32.642 1.00 93.94 462 CYS A N 1
ATOM 3659 C CA . CYS A 1 462 ? 19.913 6.340 -33.532 1.00 93.94 462 CYS A CA 1
ATOM 3660 C C . CYS A 1 462 ? 21.168 6.940 -32.889 1.00 93.94 462 CYS A C 1
ATOM 3662 O O . CYS A 1 462 ? 21.076 7.544 -31.822 1.00 93.94 462 CYS A O 1
ATOM 3664 N N . THR A 1 463 ? 22.320 6.805 -33.543 1.00 90.06 463 THR A N 1
ATOM 3665 C CA . THR A 1 463 ? 23.620 7.231 -32.999 1.00 90.06 463 THR A CA 1
ATOM 3666 C C . THR A 1 463 ? 23.730 8.736 -32.780 1.00 90.06 463 THR A C 1
ATOM 3668 O O . THR A 1 463 ? 24.562 9.161 -31.989 1.00 90.06 463 THR A O 1
ATOM 3671 N N . ASN A 1 464 ? 22.902 9.531 -33.463 1.00 89.88 464 ASN A N 1
ATOM 3672 C CA . ASN A 1 464 ? 22.964 10.987 -33.392 1.00 89.88 464 ASN A CA 1
ATOM 3673 C C . ASN A 1 464 ? 22.123 11.572 -32.242 1.00 89.88 464 ASN A C 1
ATOM 3675 O O . ASN A 1 464 ? 22.580 12.470 -31.557 1.00 89.88 464 ASN A O 1
ATOM 3679 N N . CYS A 1 465 ? 20.903 11.073 -32.007 1.00 90.81 465 CYS A N 1
ATOM 3680 C CA . CYS A 1 465 ? 19.998 11.660 -31.000 1.00 90.81 465 CYS A CA 1
ATOM 3681 C C . CYS A 1 465 ? 19.560 10.703 -29.884 1.00 90.81 465 CYS A C 1
ATOM 3683 O O . CYS A 1 465 ? 18.823 11.110 -28.990 1.00 90.81 465 CYS A O 1
ATOM 3685 N N . ASN A 1 466 ? 19.889 9.408 -29.976 1.00 90.44 466 ASN A N 1
ATOM 3686 C CA . ASN A 1 466 ? 19.552 8.368 -28.996 1.00 90.44 466 ASN A CA 1
ATOM 3687 C C . ASN A 1 466 ? 18.068 8.308 -28.556 1.00 90.44 466 ASN A C 1
ATOM 3689 O O . ASN A 1 466 ? 17.753 7.752 -27.499 1.00 90.44 466 ASN A O 1
ATOM 3693 N N . THR A 1 467 ? 17.135 8.843 -29.355 1.00 90.50 467 THR A N 1
ATOM 3694 C CA . THR A 1 467 ? 15.703 8.941 -28.994 1.00 90.50 467 THR A CA 1
ATOM 3695 C C . THR A 1 467 ? 14.816 7.859 -29.563 1.00 90.50 467 THR A C 1
ATOM 3697 O O . THR A 1 467 ? 13.808 7.514 -28.948 1.00 90.50 467 THR A O 1
ATOM 3700 N N . VAL A 1 468 ? 15.209 7.316 -30.706 1.00 93.81 468 VAL A N 1
ATOM 3701 C CA . VAL A 1 468 ? 14.494 6.268 -31.426 1.00 93.81 468 VAL A CA 1
ATOM 3702 C C . VAL A 1 468 ? 15.419 5.083 -31.654 1.00 93.81 468 VAL A C 1
ATOM 3704 O O . VAL A 1 468 ? 16.641 5.244 -31.733 1.00 93.81 468 VAL A O 1
ATOM 3707 N N . SER A 1 469 ? 14.833 3.897 -31.747 1.00 95.31 469 SER A N 1
ATOM 3708 C CA . SER A 1 469 ? 15.526 2.639 -32.012 1.00 95.31 469 SER A CA 1
ATOM 3709 C C . SER A 1 469 ? 14.987 1.982 -33.275 1.00 95.31 469 SER A C 1
ATOM 3711 O O . SER A 1 469 ? 13.825 2.157 -33.634 1.00 95.31 469 SER A O 1
ATOM 3713 N N . TYR A 1 470 ? 15.842 1.220 -33.947 1.00 96.19 470 TYR A N 1
ATOM 3714 C CA . TYR A 1 470 ? 15.513 0.496 -35.167 1.00 96.19 470 TYR A CA 1
ATOM 3715 C C . TYR A 1 470 ? 15.934 -0.961 -35.034 1.00 96.19 470 TYR A C 1
ATOM 3717 O O . TYR A 1 470 ? 17.014 -1.252 -34.516 1.00 96.19 470 TYR A O 1
ATOM 3725 N N . CYS A 1 471 ? 15.098 -1.878 -35.521 1.00 95.56 471 CYS A N 1
ATOM 3726 C CA . CYS A 1 471 ? 15.461 -3.294 -35.586 1.00 95.56 471 CYS A CA 1
ATOM 3727 C C . CYS A 1 471 ? 16.512 -3.571 -36.677 1.00 95.56 471 CYS A C 1
ATOM 3729 O O . CYS A 1 471 ? 17.233 -4.558 -36.590 1.00 95.56 471 CYS A O 1
ATOM 3731 N N . SER A 1 472 ? 16.633 -2.699 -37.688 1.00 95.56 472 SER A N 1
ATOM 3732 C CA . SER A 1 472 ? 17.584 -2.851 -38.794 1.00 95.56 472 SER A CA 1
ATOM 3733 C C . SER A 1 472 ? 17.993 -1.504 -39.413 1.00 95.56 472 SER A C 1
ATOM 3735 O O . SER A 1 472 ? 17.377 -0.468 -39.136 1.00 95.56 472 SER A O 1
ATOM 3737 N N . LYS A 1 473 ? 19.035 -1.508 -40.259 1.00 95.31 473 LYS A N 1
ATOM 3738 C CA . LYS A 1 473 ? 19.489 -0.305 -40.984 1.00 95.31 473 LYS A CA 1
ATOM 3739 C C . LYS A 1 473 ? 18.474 0.134 -42.038 1.00 95.31 473 LYS A C 1
ATOM 3741 O O . LYS A 1 473 ? 18.294 1.323 -42.261 1.00 95.31 473 LYS A O 1
ATOM 3746 N N . GLU A 1 474 ? 17.782 -0.815 -42.649 1.00 96.94 474 GLU A N 1
ATOM 3747 C CA . GLU A 1 474 ? 16.758 -0.586 -43.667 1.00 96.94 474 GLU A CA 1
ATOM 3748 C C . GLU A 1 474 ? 15.578 0.175 -43.054 1.00 96.94 474 GLU A C 1
ATOM 3750 O O . GLU A 1 474 ? 15.143 1.185 -43.602 1.00 96.94 474 GLU A O 1
ATOM 3755 N N . CYS A 1 475 ? 15.132 -0.233 -41.858 1.00 97.19 475 CYS A N 1
ATOM 3756 C CA . CYS A 1 475 ? 14.112 0.494 -41.103 1.00 97.19 475 CYS A CA 1
ATOM 3757 C C . CYS A 1 475 ? 14.555 1.917 -40.733 1.00 97.19 475 CYS A C 1
ATOM 3759 O O . CYS A 1 475 ? 13.740 2.837 -40.776 1.00 97.19 475 CYS A O 1
ATOM 3761 N N . GLN A 1 476 ? 15.831 2.113 -40.386 1.00 96.31 476 GLN A N 1
ATOM 3762 C CA . GLN A 1 476 ? 16.371 3.448 -40.123 1.00 96.31 476 GLN A CA 1
ATOM 3763 C C . GLN A 1 476 ? 16.342 4.323 -41.380 1.00 96.31 476 GLN A C 1
ATOM 3765 O O . GLN A 1 476 ? 15.880 5.460 -41.315 1.00 96.31 476 GLN A O 1
ATOM 3770 N N . SER A 1 477 ? 16.811 3.799 -42.514 1.00 96.19 477 SER A N 1
ATOM 3771 C CA . SER A 1 477 ? 16.819 4.506 -43.798 1.00 96.19 477 SER A CA 1
ATOM 3772 C C . SER A 1 477 ? 15.405 4.865 -44.259 1.00 96.19 477 SER A C 1
ATOM 3774 O O . SER A 1 477 ? 15.174 6.000 -44.668 1.00 96.19 477 SER A O 1
ATOM 3776 N N . ALA A 1 478 ? 14.449 3.939 -44.126 1.00 96.12 478 ALA A N 1
ATOM 3777 C CA . ALA A 1 478 ? 13.048 4.162 -44.480 1.00 96.12 478 ALA A CA 1
ATOM 3778 C C . ALA A 1 478 ? 12.394 5.267 -43.631 1.00 96.12 478 ALA A C 1
ATOM 3780 O O . ALA A 1 478 ? 11.692 6.123 -44.162 1.00 96.12 478 ALA A O 1
ATOM 3781 N N . HIS A 1 479 ? 12.670 5.296 -42.324 1.00 96.06 479 HIS A N 1
ATOM 3782 C CA . HIS A 1 479 ? 12.132 6.314 -41.415 1.00 96.06 479 HIS A CA 1
ATOM 3783 C C . HIS A 1 479 ? 12.900 7.652 -41.467 1.00 96.06 479 HIS A C 1
ATOM 3785 O O . HIS A 1 479 ? 12.440 8.666 -40.937 1.00 96.06 479 HIS A O 1
ATOM 3791 N N . TRP A 1 480 ? 14.081 7.699 -42.094 1.00 95.38 480 TRP A N 1
ATOM 3792 C CA . TRP A 1 480 ? 14.987 8.848 -42.001 1.00 95.38 480 TRP A CA 1
ATOM 3793 C C . TRP A 1 480 ? 14.374 10.162 -42.491 1.00 95.38 480 TRP A C 1
ATOM 3795 O O . TRP A 1 480 ? 14.595 11.202 -41.869 1.00 95.38 480 TRP A O 1
ATOM 3805 N N . SER A 1 481 ? 13.586 10.132 -43.568 1.00 93.69 481 SER A N 1
ATOM 3806 C CA . SER A 1 481 ? 12.926 11.324 -44.124 1.00 93.69 481 SER A CA 1
ATOM 3807 C C . SER A 1 481 ? 12.022 12.024 -43.100 1.00 93.69 481 SER A C 1
ATOM 3809 O O . SER A 1 481 ? 12.003 13.255 -43.041 1.00 93.69 481 SER A O 1
ATOM 3811 N N . GLN A 1 482 ? 11.352 11.246 -42.249 1.00 93.56 482 GLN A N 1
ATOM 3812 C CA . GLN A 1 482 ? 10.480 11.725 -41.176 1.00 93.56 482 GLN A CA 1
ATOM 3813 C C . GLN A 1 482 ? 11.291 12.097 -39.922 1.00 93.56 482 GLN A C 1
ATOM 3815 O O . GLN A 1 482 ? 11.077 13.146 -39.312 1.00 93.56 482 GLN A O 1
ATOM 3820 N N . HIS A 1 483 ? 12.294 11.288 -39.567 1.00 94.25 483 HIS A N 1
ATOM 3821 C CA . HIS A 1 483 ? 13.081 11.465 -38.345 1.00 94.25 483 HIS A CA 1
ATOM 3822 C C . HIS A 1 483 ? 14.102 12.614 -38.398 1.00 94.25 483 HIS A C 1
ATOM 3824 O O . HIS A 1 483 ? 14.368 13.247 -37.374 1.00 94.25 483 HIS A O 1
ATOM 3830 N N . LYS A 1 484 ? 14.700 12.898 -39.564 1.00 94.06 484 LYS A N 1
ATOM 3831 C CA . LYS A 1 484 ? 15.880 13.776 -39.713 1.00 94.06 484 LYS A CA 1
ATOM 3832 C C . LYS A 1 484 ? 15.723 15.140 -39.036 1.00 94.06 484 LYS A C 1
ATOM 3834 O O . LYS A 1 484 ? 16.659 15.599 -38.382 1.00 94.06 484 LYS A O 1
ATOM 3839 N N . LYS A 1 485 ? 14.556 15.782 -39.175 1.00 91.81 485 LYS A N 1
ATOM 3840 C CA . LYS A 1 485 ? 14.277 17.100 -38.572 1.00 91.81 485 LYS A CA 1
ATOM 3841 C C . LYS A 1 485 ? 14.292 17.031 -37.041 1.00 91.81 485 LYS A C 1
ATOM 3843 O O . LYS A 1 485 ? 14.997 17.807 -36.403 1.00 91.81 485 LYS A O 1
ATOM 3848 N N . ALA A 1 486 ? 13.579 16.063 -36.463 1.00 91.12 486 ALA A N 1
ATOM 3849 C CA . ALA A 1 486 ? 13.542 15.847 -35.016 1.00 91.12 486 ALA A CA 1
ATOM 3850 C C . ALA A 1 486 ? 14.908 15.411 -34.456 1.00 91.12 486 ALA A C 1
ATOM 3852 O O . ALA A 1 486 ? 15.291 15.817 -33.361 1.00 91.12 486 ALA A O 1
ATOM 3853 N N . CYS A 1 487 ? 15.664 14.621 -35.225 1.00 92.88 487 CYS A N 1
ATOM 3854 C CA . CYS A 1 487 ? 16.994 14.154 -34.851 1.00 92.88 487 CYS A CA 1
ATOM 3855 C C . CYS A 1 487 ? 17.991 15.302 -34.660 1.00 92.88 487 CYS A C 1
A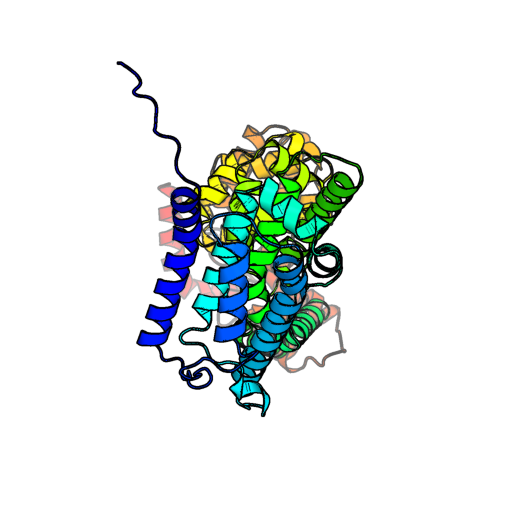TOM 3857 O O . CYS A 1 487 ? 18.728 15.291 -33.679 1.00 92.88 487 CYS A O 1
ATOM 3859 N N . LYS A 1 488 ? 18.024 16.267 -35.592 1.00 90.50 488 LYS A N 1
ATOM 3860 C CA . LYS A 1 488 ? 18.942 17.415 -35.529 1.00 90.50 488 LYS A CA 1
ATOM 3861 C C . LYS A 1 488 ? 18.649 18.310 -34.330 1.00 90.50 488 LYS A C 1
ATOM 3863 O O . LYS A 1 488 ? 19.535 18.516 -33.514 1.00 90.50 488 LYS A O 1
ATOM 3868 N N . LYS A 1 489 ? 17.382 18.708 -34.170 1.00 86.50 489 LYS A N 1
ATOM 3869 C CA . LYS A 1 489 ? 16.937 19.570 -33.066 1.00 86.50 489 LYS A CA 1
ATOM 3870 C C . LYS A 1 489 ? 17.358 19.021 -31.702 1.00 86.50 489 LYS A C 1
ATOM 3872 O O . LYS A 1 489 ? 17.803 19.761 -30.840 1.00 86.50 489 LYS A O 1
ATOM 3877 N N . LYS A 1 490 ? 17.221 17.709 -31.503 1.00 81.31 490 LYS A N 1
ATOM 3878 C CA . LYS A 1 490 ? 17.592 17.079 -30.237 1.00 81.31 490 LYS A CA 1
ATOM 3879 C C . LYS A 1 490 ? 19.106 16.955 -30.043 1.00 81.31 490 LYS A C 1
ATOM 3881 O O . LYS A 1 490 ? 19.574 17.168 -28.932 1.00 81.31 490 LYS A O 1
ATOM 3886 N N . ALA A 1 491 ? 19.850 16.623 -31.097 1.00 74.56 491 ALA A N 1
ATOM 3887 C CA . ALA A 1 491 ? 21.309 16.586 -31.021 1.00 74.56 491 ALA A CA 1
ATOM 3888 C C . ALA A 1 491 ? 21.888 17.966 -30.653 1.00 74.56 491 ALA A C 1
ATOM 3890 O O . ALA A 1 491 ? 22.840 18.038 -29.890 1.00 74.56 491 ALA A O 1
ATOM 3891 N N . GLU A 1 492 ? 21.271 19.047 -31.139 1.00 72.62 492 GLU A N 1
ATOM 3892 C CA . GLU A 1 492 ? 21.632 20.429 -30.795 1.00 72.62 492 GLU A CA 1
ATOM 3893 C C . GLU A 1 492 ? 21.322 20.751 -29.321 1.00 72.62 492 GLU A C 1
ATOM 3895 O O . GLU A 1 492 ? 22.203 21.211 -28.605 1.00 72.62 492 GLU A O 1
ATOM 3900 N N . THR A 1 493 ? 20.130 20.410 -28.814 1.00 70.69 493 THR A N 1
ATOM 3901 C CA . THR A 1 493 ? 19.772 20.641 -27.397 1.00 70.69 493 THR A CA 1
ATOM 3902 C C . THR A 1 493 ? 20.633 19.844 -26.402 1.00 70.69 493 THR A C 1
ATOM 3904 O O . THR A 1 493 ? 20.866 20.312 -25.294 1.00 70.69 493 THR A O 1
ATOM 3907 N N . GLU A 1 494 ? 21.112 18.645 -26.759 1.00 60.09 494 GLU A N 1
ATOM 3908 C CA . GLU A 1 494 ? 22.023 17.855 -25.905 1.00 60.09 494 GLU A CA 1
ATOM 3909 C C . GLU A 1 494 ? 23.471 18.388 -25.896 1.00 60.09 494 GLU A C 1
ATOM 3911 O O . GLU A 1 494 ? 24.245 17.968 -25.044 1.00 60.09 494 GLU A O 1
ATOM 3916 N N . LEU A 1 495 ? 23.843 19.293 -26.812 1.00 56.69 495 LEU A N 1
ATOM 3917 C CA . LEU A 1 495 ? 25.159 19.953 -26.840 1.00 56.69 495 LEU A CA 1
ATOM 3918 C C . LEU A 1 495 ? 25.187 21.275 -26.051 1.00 56.69 495 LEU A C 1
ATOM 3920 O O . LEU A 1 495 ? 26.267 21.777 -25.748 1.00 56.69 495 LEU A O 1
ATOM 3924 N N . GLU A 1 496 ? 24.019 21.843 -25.742 1.00 42.97 496 GLU A N 1
ATOM 3925 C CA . GLU A 1 496 ? 23.860 23.097 -24.987 1.00 42.97 496 GLU A CA 1
ATOM 3926 C C . GLU A 1 496 ? 23.751 22.886 -23.461 1.00 42.97 496 GLU A C 1
ATOM 3928 O O . GLU A 1 496 ? 23.738 23.858 -22.704 1.00 42.97 496 GLU A O 1
ATOM 3933 N N . ILE A 1 497 ? 23.686 21.627 -23.009 1.00 43.06 497 ILE A N 1
ATOM 3934 C CA . ILE A 1 497 ? 23.647 21.183 -21.601 1.00 43.06 497 ILE A CA 1
ATOM 3935 C C . ILE A 1 497 ? 24.947 20.446 -21.288 1.00 43.06 497 ILE A C 1
ATOM 3937 O O . ILE A 1 497 ? 25.498 20.667 -20.184 1.00 43.06 497 ILE A O 1
#

InterPro domains:
  IPR002893 Zinc finger, MYND-type [PF01753] (459-487)
  IPR002893 Zinc finger, MYND-type [PS50865] (421-487)